Protein AF-A0A660SPD8-F1 (afdb_monomer_lite)

Radius of gyration: 26.27 Å; chains: 1; bounding box: 70×48×76 Å

Sequence (459 aa):
MKSTTYVQFIKGTLLIIFSFILVVVLLNKGLDTTPDYERYRIPEVVKAELSGEKVNAAGNGYLVKGQVTSGDYTLVVLEKAGLRSWWNLDTSGDSPVLMEAVSKTQTSGGEILYNGAIKTERKFHPVGRMSRIYLDGENVEKTGKLNVISYLRAIQNGQVIRYAKKHIVFEGDNVTVWAQNPTSGAEFLRPGLKYKLGEGASIFSKLDFVSLMLALFLGTAALPHVLIRYYTVPSPRDARRSTIVAIAAIGFFYILTLYMGLGAATSGVLDVESSNMAAPLLAKSFGTFLFAIISAIAFATVLGTVSGLIVASSGAVAHDLMDRFAEVKFTDKGKVKAAKFTAVIVGGVAILLGILFKGMNVSFLVGWAFAVAASANLPSIVMMLFWKKTTAQGITYSILVGAISALTLILLSPSMFERYGIDAANAPIPFDNPGIISIPLSFITIIVVSLLTQKKSET

Foldseek 3Di:
DVVLVVLLVVLLVLLLVLLVVLLQVLLQQAFAQAFPFPQFDAWDKWFFDDDDPDTCDTPPPWHWPDWDDDPPWIWTWTDDPRATFIWTWDPPDPGIMTTGWWKWKQDPVRAIDTSRHHVVVSPHFFDAAWNWWDDPRDTDRGDGRHDPVRRLVRLQQTKMWFWDWDWDADPNMTMIIGYTDTGHSVRVPDPQVVLVPDPPRDPQSVVQVVLLVLLQVLLVVQDVLVVVVLVVDPDPVVSVVVVVVVVVSVVSVVSSVVSLLNLLNHNRQHDPLDPPCSNLSSLCSVHPVSSVSSVVSVVSNVVSVLLSVLLVVLLCCLVVVVCPPVVPDDDPVRSVVSSVVSSVVVVVVVVVVCVVCPSDHVVLVVSLSSQLSSLQGRLLVCCVVPPPLFDPQLNVQLNVQLNCQSVVLQCLALVNCVVVVHHSVPRPRDHNRRNVPRNVVSNVSRVVVSVVPGDDPPD

Structure (mmCIF, N/CA/C/O backbone):
data_AF-A0A660SPD8-F1
#
_entry.id   AF-A0A660SPD8-F1
#
loop_
_atom_site.group_PDB
_atom_site.id
_atom_site.type_symbol
_atom_site.label_atom_id
_atom_site.label_alt_id
_atom_site.label_comp_id
_atom_site.label_asym_id
_atom_site.label_entity_id
_atom_site.label_seq_id
_atom_site.pdbx_PDB_ins_code
_atom_site.Cartn_x
_atom_site.Cartn_y
_atom_site.Cartn_z
_atom_site.occupancy
_atom_site.B_iso_or_equiv
_atom_site.auth_seq_id
_atom_site.auth_comp_id
_atom_site.auth_asym_id
_atom_site.auth_atom_id
_atom_site.pdbx_PDB_model_num
ATOM 1 N N . MET A 1 1 ? -4.917 -13.672 31.731 1.00 46.06 1 MET A N 1
ATOM 2 C CA . MET A 1 1 ? -4.615 -12.476 30.908 1.00 46.06 1 MET A CA 1
ATOM 3 C C . MET A 1 1 ? -3.153 -12.019 30.951 1.00 46.06 1 MET A C 1
ATOM 5 O O . MET A 1 1 ? -2.703 -11.499 29.942 1.00 46.06 1 MET A O 1
ATOM 9 N N . LYS A 1 2 ? -2.371 -12.225 32.030 1.00 46.47 2 LYS A N 1
ATOM 10 C CA . LYS A 1 2 ? -0.946 -11.821 32.042 1.00 46.47 2 LYS A CA 1
ATOM 11 C C . LYS A 1 2 ? -0.090 -12.539 30.979 1.00 46.47 2 LYS A C 1
ATOM 13 O O . LYS A 1 2 ? 0.620 -11.863 30.244 1.00 46.47 2 LYS A O 1
ATOM 18 N N . SER A 1 3 ? -0.193 -13.867 30.823 1.00 50.16 3 SER A N 1
ATOM 19 C CA . SER A 1 3 ? 0.666 -14.602 29.866 1.00 50.16 3 SER A CA 1
ATOM 20 C C . SER A 1 3 ? 0.404 -14.237 28.400 1.00 50.16 3 SER A C 1
ATOM 22 O O . SER A 1 3 ? 1.346 -14.079 27.629 1.00 50.16 3 SER A O 1
ATOM 24 N N . THR A 1 4 ? -0.855 -14.004 28.016 1.00 61.53 4 THR A N 1
ATOM 25 C CA . THR A 1 4 ? -1.218 -13.586 26.654 1.00 61.53 4 THR A CA 1
ATOM 26 C C . THR A 1 4 ? -0.631 -12.222 26.297 1.00 61.53 4 THR A C 1
ATOM 28 O O . THR A 1 4 ? -0.181 -12.038 25.172 1.00 61.53 4 THR A O 1
ATOM 31 N N . THR A 1 5 ? -0.566 -11.284 27.246 1.00 67.50 5 THR A N 1
ATOM 32 C CA . THR A 1 5 ? 0.024 -9.954 27.020 1.00 67.50 5 THR A CA 1
ATOM 33 C C . THR A 1 5 ? 1.541 -10.026 26.849 1.00 67.50 5 THR A C 1
ATOM 35 O O . THR A 1 5 ? 2.078 -9.395 25.941 1.00 67.50 5 THR A O 1
ATOM 38 N N . TYR A 1 6 ? 2.229 -10.853 27.645 1.00 73.00 6 TYR A N 1
ATOM 39 C CA . TYR A 1 6 ? 3.672 -11.081 27.492 1.00 73.00 6 TYR A CA 1
ATOM 40 C C . TYR A 1 6 ? 4.021 -11.693 26.136 1.00 73.00 6 TYR A C 1
ATOM 42 O O . TYR A 1 6 ? 4.947 -11.233 25.475 1.00 73.00 6 TYR A O 1
ATOM 50 N N . VAL A 1 7 ? 3.248 -12.678 25.677 1.00 74.88 7 VAL A N 1
ATOM 51 C CA . VAL A 1 7 ? 3.468 -13.299 24.364 1.00 74.88 7 VAL A CA 1
ATOM 52 C C . VAL A 1 7 ? 3.311 -12.280 23.230 1.00 74.88 7 VAL A C 1
ATOM 54 O O . VAL A 1 7 ? 4.112 -12.277 22.300 1.00 74.88 7 VAL A O 1
ATOM 57 N N . GLN A 1 8 ? 2.321 -11.384 23.301 1.00 76.69 8 GLN A N 1
ATOM 58 C CA . GLN A 1 8 ? 2.147 -10.322 22.298 1.00 76.69 8 GLN A CA 1
ATOM 59 C C . GLN A 1 8 ? 3.300 -9.312 22.328 1.00 76.69 8 GLN A C 1
ATOM 61 O O . GLN A 1 8 ? 3.791 -8.911 21.275 1.00 76.69 8 GLN A O 1
ATOM 66 N N . PHE A 1 9 ? 3.769 -8.943 23.523 1.00 82.00 9 PHE A N 1
ATOM 67 C CA . PHE A 1 9 ? 4.920 -8.057 23.684 1.00 82.00 9 PHE A CA 1
ATOM 68 C C . PHE A 1 9 ? 6.200 -8.668 23.101 1.00 82.00 9 PHE A C 1
ATOM 70 O O . PHE A 1 9 ? 6.917 -7.999 22.358 1.00 82.00 9 PHE A O 1
ATOM 77 N N . ILE A 1 10 ? 6.454 -9.952 23.370 1.00 86.12 10 ILE A N 1
ATOM 78 C CA . ILE A 1 10 ? 7.600 -10.686 22.816 1.00 86.12 10 ILE A CA 1
ATOM 79 C C . ILE A 1 10 ? 7.522 -10.719 21.289 1.00 86.12 10 ILE A C 1
ATOM 81 O O . ILE A 1 10 ? 8.497 -10.378 20.630 1.00 86.12 10 ILE A O 1
ATOM 85 N N . LYS A 1 11 ? 6.362 -11.057 20.711 1.00 86.88 11 LYS A N 1
ATOM 86 C CA . LYS A 1 11 ? 6.175 -11.086 19.250 1.00 86.88 11 LYS A CA 1
ATOM 87 C C . LYS A 1 11 ? 6.441 -9.727 18.603 1.00 86.88 11 LYS A C 1
ATOM 89 O O . LYS A 1 11 ? 7.195 -9.655 17.637 1.00 86.88 11 LYS A O 1
ATOM 94 N N . GLY A 1 12 ? 5.868 -8.656 19.158 1.00 87.69 12 GLY A N 1
ATOM 95 C CA . GLY A 1 12 ? 6.100 -7.295 18.668 1.00 87.69 12 GLY A CA 1
ATOM 96 C C . GLY A 1 12 ? 7.569 -6.880 18.777 1.00 87.69 12 GLY A C 1
ATOM 97 O O . GLY A 1 12 ? 8.128 -6.324 17.837 1.00 87.69 12 GLY A O 1
ATOM 98 N N . THR A 1 13 ? 8.223 -7.225 19.886 1.00 91.25 13 THR A N 1
ATOM 99 C CA . THR A 1 13 ? 9.651 -6.949 20.100 1.00 91.25 13 THR A CA 1
ATOM 100 C C . THR A 1 13 ? 10.525 -7.715 19.107 1.00 91.25 13 THR A C 1
ATOM 102 O O . THR A 1 13 ? 11.407 -7.125 18.490 1.00 91.25 13 THR A O 1
ATOM 105 N N . LEU A 1 14 ? 10.254 -9.006 18.888 1.00 92.75 14 LEU A N 1
ATOM 106 C CA . LEU A 1 14 ? 10.957 -9.823 17.896 1.00 92.75 14 LEU A CA 1
ATOM 107 C C . LEU A 1 14 ? 10.803 -9.246 16.488 1.00 92.75 14 LEU A C 1
ATOM 109 O O . LEU A 1 14 ? 11.785 -9.171 15.755 1.00 92.75 14 LEU A O 1
ATOM 113 N N . LEU A 1 15 ? 9.604 -8.786 16.121 1.00 91.62 15 LEU A N 1
ATOM 114 C CA . LEU A 1 15 ? 9.381 -8.148 14.826 1.00 91.62 15 LEU A CA 1
ATOM 115 C C . LEU A 1 15 ? 10.261 -6.907 14.651 1.00 91.62 15 LEU A C 1
ATOM 117 O O . LEU A 1 15 ? 10.885 -6.754 13.602 1.00 91.62 15 LEU A O 1
ATOM 121 N N . ILE A 1 16 ? 10.359 -6.055 15.674 1.00 94.50 16 ILE A N 1
ATOM 122 C CA . ILE A 1 16 ? 11.220 -4.866 15.645 1.00 94.50 16 ILE A CA 1
ATOM 123 C C . ILE A 1 16 ? 12.695 -5.263 15.537 1.00 94.50 16 ILE A C 1
ATOM 125 O O . ILE A 1 16 ? 13.400 -4.729 14.685 1.00 94.50 16 ILE A O 1
ATOM 129 N N . ILE A 1 17 ? 13.155 -6.220 16.348 1.00 95.62 17 ILE A N 1
ATOM 130 C CA . ILE A 1 17 ? 14.552 -6.680 16.351 1.00 95.62 17 ILE A CA 1
ATOM 131 C C . ILE A 1 17 ? 14.943 -7.247 14.985 1.00 95.62 17 ILE A C 1
ATOM 133 O O . ILE A 1 17 ? 15.956 -6.843 14.423 1.00 95.62 17 ILE A O 1
ATOM 137 N N . PHE A 1 18 ? 14.145 -8.149 14.413 1.00 95.12 18 PHE A N 1
ATOM 138 C CA . PHE A 1 18 ? 14.485 -8.763 13.128 1.00 95.12 18 PHE A CA 1
ATOM 139 C C . PHE A 1 18 ? 14.311 -7.809 11.946 1.00 95.12 18 PHE A C 1
ATOM 141 O O . PHE A 1 18 ? 15.074 -7.898 10.986 1.00 95.12 18 PHE A O 1
ATOM 148 N N . SER A 1 19 ? 13.390 -6.846 12.033 1.00 95.19 19 SER A N 1
ATOM 149 C CA . SER A 1 19 ? 13.322 -5.747 11.062 1.00 95.19 19 SER A CA 1
ATOM 150 C C . SER A 1 19 ? 14.559 -4.854 11.155 1.00 95.19 19 SER A C 1
ATOM 152 O O . SER A 1 19 ? 15.101 -4.447 10.134 1.00 95.19 19 SER A O 1
ATOM 154 N N . PHE A 1 20 ? 15.053 -4.590 12.367 1.00 96.88 20 PHE A N 1
ATOM 155 C CA . PHE A 1 20 ? 16.283 -3.832 12.577 1.00 96.88 20 PHE A CA 1
ATOM 156 C C . PHE A 1 20 ? 17.499 -4.577 12.022 1.00 96.88 20 PHE A C 1
ATOM 158 O O . PHE A 1 20 ? 18.273 -3.990 11.273 1.00 96.88 20 PHE A O 1
ATOM 165 N N . ILE A 1 21 ? 17.629 -5.879 12.304 1.00 96.75 21 ILE A N 1
ATOM 166 C CA . ILE A 1 21 ? 18.679 -6.732 11.727 1.00 96.75 21 ILE A CA 1
ATOM 167 C C . ILE A 1 21 ? 18.616 -6.691 10.198 1.00 96.75 21 ILE A C 1
ATOM 169 O O . ILE A 1 21 ? 19.644 -6.484 9.559 1.00 96.75 21 ILE A O 1
ATOM 173 N N . LEU A 1 22 ? 17.425 -6.825 9.606 1.00 95.81 22 LEU A N 1
ATOM 174 C CA . LEU A 1 22 ? 17.254 -6.754 8.154 1.00 95.81 22 LEU A CA 1
ATOM 175 C C . LEU A 1 22 ? 17.717 -5.405 7.585 1.00 95.81 22 LEU A C 1
ATOM 177 O O . LEU A 1 22 ? 18.424 -5.383 6.582 1.00 95.81 22 LEU A O 1
ATOM 181 N N . VAL A 1 23 ? 17.373 -4.291 8.236 1.00 97.06 23 VAL A N 1
ATOM 182 C CA . VAL A 1 23 ? 17.835 -2.954 7.829 1.00 97.06 23 VAL A CA 1
ATOM 183 C C . VAL A 1 23 ? 19.352 -2.818 7.978 1.00 97.06 23 VAL A C 1
ATOM 185 O O . VAL A 1 23 ? 19.999 -2.281 7.087 1.00 97.06 23 VAL A O 1
ATOM 188 N N . VAL A 1 24 ? 19.955 -3.340 9.047 1.00 96.94 24 VAL A N 1
ATOM 189 C CA . VAL A 1 24 ? 21.418 -3.325 9.223 1.00 96.94 24 VAL A CA 1
ATOM 190 C C . VAL A 1 24 ? 22.116 -4.136 8.130 1.00 96.94 24 VAL A C 1
ATOM 192 O O . VAL A 1 24 ? 23.111 -3.680 7.571 1.00 96.94 24 VAL A O 1
ATOM 195 N N . VAL A 1 25 ? 21.594 -5.317 7.790 1.00 95.75 25 VAL A N 1
ATOM 196 C CA . VAL A 1 25 ? 22.129 -6.152 6.704 1.00 95.75 25 VAL A CA 1
ATOM 197 C C . VAL A 1 25 ? 21.987 -5.443 5.353 1.00 95.75 25 VAL A C 1
ATOM 199 O O . VAL A 1 25 ? 22.947 -5.415 4.585 1.00 95.75 25 VAL A O 1
ATOM 202 N N . LEU A 1 26 ? 20.843 -4.803 5.094 1.00 95.81 26 LEU A N 1
ATOM 203 C CA . LEU A 1 26 ? 20.617 -3.980 3.904 1.00 95.81 26 LEU A CA 1
ATOM 204 C C . LEU A 1 26 ? 21.643 -2.845 3.789 1.00 95.81 26 LEU A C 1
ATOM 206 O O . LEU A 1 26 ? 22.271 -2.688 2.747 1.00 95.81 26 LEU A O 1
ATOM 210 N N . LEU A 1 27 ? 21.850 -2.086 4.866 1.00 96.50 27 LEU A N 1
ATOM 211 C CA . LEU A 1 27 ? 22.813 -0.984 4.907 1.00 96.50 27 LEU A CA 1
ATOM 212 C C . LEU A 1 27 ? 24.262 -1.471 4.743 1.00 96.50 27 LEU A C 1
ATOM 214 O O . LEU A 1 27 ? 25.063 -0.810 4.085 1.00 96.50 27 LEU A O 1
ATOM 218 N N . ASN A 1 28 ? 24.597 -2.642 5.293 1.00 95.31 28 ASN A N 1
ATOM 219 C CA . ASN A 1 28 ? 25.912 -3.258 5.118 1.00 95.31 28 ASN A CA 1
ATOM 220 C C . ASN A 1 28 ? 26.153 -3.753 3.683 1.00 95.31 28 ASN A C 1
ATOM 222 O O . ASN A 1 28 ? 27.281 -3.640 3.211 1.00 95.31 28 ASN A O 1
ATOM 226 N N . LYS A 1 29 ? 25.126 -4.280 2.996 1.00 92.94 29 LYS A N 1
ATOM 227 C CA . LYS A 1 29 ? 25.219 -4.670 1.575 1.00 92.94 29 LYS A CA 1
ATOM 228 C C . LYS A 1 29 ? 25.347 -3.444 0.666 1.00 92.94 29 LYS A C 1
ATOM 230 O O . LYS A 1 29 ? 26.125 -3.479 -0.282 1.00 92.94 29 LYS A O 1
ATOM 235 N N . GLY A 1 30 ? 24.607 -2.377 0.967 1.00 92.69 30 GLY A N 1
ATOM 236 C CA . GLY A 1 30 ? 24.549 -1.182 0.131 1.00 92.69 30 GLY A CA 1
ATOM 237 C C . GLY A 1 30 ? 23.572 -1.299 -1.036 1.00 92.69 30 GLY A C 1
ATOM 238 O O . GLY A 1 30 ? 22.652 -2.118 -1.021 1.00 92.69 30 GLY A O 1
ATOM 239 N N . LEU A 1 31 ? 23.769 -0.447 -2.039 1.00 93.56 31 LEU A N 1
ATOM 240 C CA . LEU A 1 31 ? 23.012 -0.420 -3.288 1.00 93.56 31 LEU A CA 1
ATOM 241 C C . LEU A 1 31 ? 23.845 -1.013 -4.427 1.00 93.56 31 LEU A C 1
ATOM 243 O O . LEU A 1 31 ? 25.071 -0.878 -4.453 1.00 93.56 31 LEU A O 1
ATOM 247 N N . ASP A 1 32 ? 23.149 -1.638 -5.372 1.00 91.56 32 ASP A N 1
ATOM 248 C CA . ASP A 1 32 ? 23.717 -2.288 -6.551 1.00 91.56 32 ASP A CA 1
ATOM 249 C C . ASP A 1 32 ? 22.810 -2.002 -7.758 1.00 91.56 32 ASP A C 1
ATOM 251 O O . ASP A 1 32 ? 21.581 -2.096 -7.657 1.00 91.56 32 ASP A O 1
ATOM 255 N N . THR A 1 33 ? 23.399 -1.633 -8.893 1.00 90.31 33 THR A N 1
ATOM 256 C CA . THR A 1 33 ? 22.666 -1.473 -10.166 1.00 90.31 33 THR A CA 1
ATOM 257 C C . THR A 1 33 ? 22.304 -2.813 -10.815 1.00 90.31 33 THR A C 1
ATOM 259 O O . THR A 1 33 ? 21.395 -2.889 -11.653 1.00 90.31 33 THR A O 1
ATOM 262 N N . THR A 1 34 ? 22.973 -3.879 -10.373 1.00 87.06 34 THR A N 1
ATOM 263 C CA . THR A 1 34 ? 22.831 -5.270 -10.804 1.00 87.06 34 THR A CA 1
ATOM 264 C C . THR A 1 34 ? 22.521 -6.175 -9.603 1.00 87.06 34 THR A C 1
ATOM 266 O O . THR A 1 34 ? 23.401 -6.854 -9.076 1.00 87.06 34 THR A O 1
ATOM 269 N N . PRO A 1 35 ? 21.267 -6.182 -9.112 1.00 83.31 35 PRO A N 1
ATOM 270 C CA . PRO A 1 35 ? 20.906 -6.964 -7.940 1.00 83.31 35 PRO A CA 1
ATOM 271 C C . PRO A 1 35 ? 21.286 -8.446 -8.041 1.00 83.31 35 PRO A C 1
ATOM 273 O O . PRO A 1 35 ? 20.795 -9.176 -8.899 1.00 83.31 35 PRO A O 1
ATOM 276 N N . ASP A 1 36 ? 22.114 -8.892 -7.099 1.00 74.94 36 ASP A N 1
ATOM 277 C CA . ASP A 1 36 ? 22.461 -10.299 -6.906 1.00 74.94 36 ASP A CA 1
ATOM 278 C C . ASP A 1 36 ? 21.341 -11.010 -6.126 1.00 74.94 36 ASP A C 1
ATOM 280 O O . ASP A 1 36 ? 21.349 -11.087 -4.892 1.00 74.94 36 ASP A O 1
ATOM 284 N N . TYR A 1 37 ? 20.298 -11.413 -6.852 1.00 78.88 37 TYR A N 1
ATOM 285 C CA . TYR A 1 37 ? 19.192 -12.230 -6.361 1.00 78.88 37 TYR A CA 1
ATOM 286 C C . TYR A 1 37 ? 18.921 -13.347 -7.368 1.00 78.88 37 TYR A C 1
ATOM 288 O O . TYR A 1 37 ? 18.751 -13.075 -8.549 1.00 78.88 37 TYR A O 1
ATOM 296 N N . GLU A 1 38 ? 18.809 -14.593 -6.898 1.00 72.25 38 GLU A N 1
ATOM 297 C CA . GLU A 1 38 ? 18.750 -15.822 -7.718 1.00 72.25 38 GLU A CA 1
ATOM 298 C C . GLU A 1 38 ? 17.734 -15.789 -8.880 1.00 72.25 38 GLU A C 1
ATOM 300 O O . GLU A 1 38 ? 17.908 -16.468 -9.886 1.00 72.25 38 GLU A O 1
ATOM 305 N N . ARG A 1 39 ? 16.649 -15.014 -8.754 1.00 75.50 39 ARG A N 1
ATOM 306 C CA . ARG A 1 39 ? 15.609 -14.890 -9.794 1.00 75.50 39 ARG A CA 1
ATOM 307 C C . ARG A 1 39 ? 15.605 -13.558 -10.526 1.00 75.50 39 ARG A C 1
ATOM 309 O O . ARG A 1 39 ? 14.764 -13.364 -11.402 1.00 75.50 39 ARG A O 1
ATOM 316 N N . TYR A 1 40 ? 16.463 -12.630 -10.134 1.00 82.50 40 TYR A N 1
ATOM 317 C CA . TYR A 1 40 ? 16.525 -11.335 -10.772 1.00 82.50 40 TYR A CA 1
ATOM 318 C C . TYR A 1 40 ? 17.276 -11.439 -12.096 1.00 82.50 40 TYR A C 1
ATOM 320 O O . TYR A 1 40 ? 18.304 -12.103 -12.204 1.00 82.50 40 TYR A O 1
ATOM 328 N N . ARG A 1 41 ? 16.752 -10.752 -13.107 1.00 86.81 41 ARG A N 1
ATOM 329 C CA . ARG A 1 41 ? 17.456 -10.487 -14.357 1.00 86.81 41 ARG A CA 1
ATOM 330 C C . ARG A 1 41 ? 17.281 -9.020 -14.695 1.00 86.81 41 ARG A C 1
ATOM 332 O O . ARG A 1 41 ? 16.251 -8.428 -14.370 1.00 86.81 41 ARG A O 1
ATOM 339 N N . ILE A 1 42 ? 18.264 -8.456 -15.378 1.00 83.94 42 ILE A N 1
ATOM 340 C CA . ILE A 1 42 ? 18.145 -7.103 -15.909 1.00 83.94 42 ILE A CA 1
ATOM 341 C C . ILE A 1 42 ? 17.182 -7.173 -17.103 1.00 83.94 42 ILE A C 1
ATOM 343 O O . ILE A 1 42 ? 17.441 -7.960 -18.016 1.00 83.94 42 ILE A O 1
ATOM 347 N N . PRO A 1 43 ? 16.074 -6.408 -17.098 1.00 86.94 43 PRO A N 1
ATOM 348 C CA . PRO A 1 43 ? 15.171 -6.356 -18.240 1.00 86.94 43 PRO A CA 1
ATOM 349 C C . PRO A 1 43 ? 15.903 -5.877 -19.495 1.00 86.94 43 PRO A C 1
ATOM 351 O O . PRO A 1 43 ? 16.744 -4.975 -19.422 1.00 86.94 43 PRO A O 1
ATOM 354 N N . GLU A 1 44 ? 15.574 -6.470 -20.637 1.00 89.81 44 GLU A N 1
ATOM 355 C CA . GLU A 1 44 ? 16.191 -6.099 -21.908 1.00 89.81 44 GLU A CA 1
ATOM 356 C C . GLU A 1 44 ? 15.774 -4.684 -22.348 1.00 89.81 44 GLU A C 1
ATOM 358 O O . GLU A 1 44 ? 14.668 -4.206 -22.074 1.00 89.81 44 GLU A O 1
ATOM 363 N N . VAL A 1 45 ? 16.677 -4.011 -23.062 1.00 90.94 45 VAL A N 1
ATOM 364 C CA . VAL A 1 45 ? 16.398 -2.763 -23.777 1.00 90.94 45 VAL A CA 1
ATOM 365 C C . VAL A 1 45 ? 16.853 -2.955 -25.213 1.00 90.94 45 VAL A C 1
ATOM 367 O O . VAL A 1 45 ? 18.009 -3.306 -25.456 1.00 90.94 45 VAL A O 1
ATOM 370 N N . VAL A 1 46 ? 15.948 -2.754 -26.166 1.00 93.75 46 VAL A N 1
ATOM 371 C CA . VAL A 1 46 ? 16.237 -2.925 -27.596 1.00 93.75 46 VAL A CA 1
ATOM 372 C C . VAL A 1 46 ? 15.989 -1.628 -28.347 1.00 93.75 46 VAL A C 1
ATOM 374 O O . VAL A 1 46 ? 15.119 -0.843 -27.980 1.00 93.75 46 VAL A O 1
ATOM 377 N N . LYS A 1 47 ? 16.761 -1.383 -29.407 1.00 93.19 47 LYS A N 1
ATOM 378 C CA . LYS A 1 47 ? 16.526 -0.232 -30.286 1.00 93.19 47 LYS A CA 1
ATOM 379 C C . LYS A 1 47 ? 15.184 -0.388 -30.997 1.00 93.19 47 LYS A C 1
ATOM 381 O O . LYS A 1 47 ? 14.832 -1.503 -31.392 1.00 93.19 47 LYS A O 1
ATOM 386 N N . ALA A 1 48 ? 14.474 0.720 -31.159 1.00 93.38 48 ALA A N 1
ATOM 387 C CA . ALA A 1 48 ? 13.248 0.800 -31.935 1.00 93.38 48 ALA A CA 1
ATOM 388 C C . ALA A 1 48 ? 13.503 1.594 -33.217 1.00 93.38 48 ALA A C 1
ATOM 390 O O . ALA A 1 48 ? 14.238 2.578 -33.202 1.00 93.38 48 ALA A O 1
ATOM 391 N N . GLU A 1 49 ? 12.864 1.202 -34.312 1.00 91.44 49 GLU A N 1
ATOM 392 C CA . GLU A 1 49 ? 12.795 2.017 -35.523 1.00 91.44 49 GLU A CA 1
ATOM 393 C C . GLU A 1 49 ? 11.360 2.491 -35.713 1.00 91.44 49 GLU A C 1
ATOM 395 O O . GLU A 1 49 ? 10.417 1.690 -35.738 1.00 91.44 49 GLU A O 1
ATOM 400 N N . LEU A 1 50 ? 11.201 3.809 -35.815 1.00 91.56 50 LEU A N 1
ATOM 401 C CA . LEU A 1 50 ? 9.903 4.459 -35.913 1.00 91.56 50 LEU A CA 1
ATOM 402 C C . LEU A 1 50 ? 9.610 4.878 -37.353 1.00 91.56 50 LEU A C 1
ATOM 404 O O . LEU A 1 50 ? 10.480 5.387 -38.058 1.00 91.56 50 LEU A O 1
ATOM 408 N N . SER A 1 51 ? 8.354 4.729 -37.764 1.00 87.12 51 SER A N 1
ATOM 409 C CA . SER A 1 51 ? 7.797 5.404 -38.935 1.00 87.12 51 SER A CA 1
ATOM 410 C C . SER A 1 51 ? 6.590 6.215 -38.480 1.00 87.12 51 SER A C 1
ATOM 412 O O . SER A 1 51 ? 5.520 5.673 -38.191 1.00 87.12 51 SER A O 1
ATOM 414 N N . GLY A 1 52 ? 6.798 7.523 -38.319 1.00 85.12 52 GLY A N 1
ATOM 415 C CA . GLY A 1 52 ? 5.876 8.374 -37.567 1.00 85.12 52 GLY A CA 1
ATOM 416 C C . GLY A 1 52 ? 5.815 7.943 -36.098 1.00 85.12 52 GLY A C 1
ATOM 417 O O . GLY A 1 52 ? 6.846 7.780 -35.454 1.00 85.12 52 GLY A O 1
ATOM 418 N N . GLU A 1 53 ? 4.606 7.721 -35.581 1.00 81.81 53 GLU A N 1
ATOM 419 C CA . GLU A 1 53 ? 4.357 7.282 -34.195 1.00 81.81 53 GLU A CA 1
ATOM 420 C C . GLU A 1 53 ? 4.308 5.750 -34.032 1.00 81.81 53 GLU A C 1
ATOM 422 O O . GLU A 1 53 ? 4.011 5.236 -32.949 1.00 81.81 53 GLU A O 1
ATOM 427 N N . LYS A 1 54 ? 4.547 4.994 -35.111 1.00 88.44 54 LYS A N 1
ATOM 428 C CA . LYS A 1 54 ? 4.486 3.530 -35.093 1.00 88.44 54 LYS A CA 1
ATOM 429 C C . LYS A 1 54 ? 5.866 2.909 -35.025 1.00 88.44 54 LYS A C 1
ATOM 431 O O . LYS A 1 54 ? 6.769 3.300 -35.765 1.00 88.44 54 LYS A O 1
ATOM 436 N N . VAL A 1 55 ? 5.996 1.895 -34.177 1.00 90.81 55 VAL A N 1
ATOM 437 C CA . VAL A 1 55 ? 7.178 1.035 -34.152 1.00 90.81 55 VAL A CA 1
ATOM 438 C C . VAL A 1 55 ? 7.088 0.041 -35.305 1.00 90.81 55 VAL A C 1
ATOM 440 O O . VAL A 1 55 ? 6.184 -0.791 -35.332 1.00 90.81 55 VAL A O 1
ATOM 443 N N . ASN A 1 56 ? 8.031 0.114 -36.243 1.00 88.62 56 ASN A N 1
ATOM 444 C CA . ASN A 1 56 ? 8.082 -0.783 -37.401 1.00 88.62 56 ASN A CA 1
ATOM 445 C C . ASN A 1 56 ? 9.073 -1.931 -37.213 1.00 88.62 56 ASN A C 1
ATOM 447 O O . ASN A 1 56 ? 8.812 -3.042 -37.671 1.00 88.62 56 ASN A O 1
ATOM 451 N N . ALA A 1 57 ? 10.192 -1.681 -36.533 1.00 85.62 57 ALA A N 1
ATOM 452 C CA . ALA A 1 57 ? 11.182 -2.707 -36.242 1.00 85.62 57 ALA A CA 1
ATOM 453 C C . ALA A 1 57 ? 11.715 -2.582 -34.814 1.00 85.62 57 ALA A C 1
ATOM 455 O O . ALA A 1 57 ? 11.745 -1.502 -34.219 1.00 85.62 57 ALA A O 1
ATOM 456 N N . ALA A 1 58 ? 12.142 -3.722 -34.279 1.00 88.19 58 ALA A N 1
ATOM 457 C CA . ALA A 1 58 ? 12.808 -3.837 -32.995 1.00 88.19 58 ALA A CA 1
ATOM 458 C C . ALA A 1 58 ? 14.121 -4.607 -33.179 1.00 88.19 58 ALA A C 1
ATOM 460 O O . ALA A 1 58 ? 14.199 -5.560 -33.958 1.00 88.19 58 ALA A O 1
ATOM 461 N N . GLY A 1 59 ? 15.164 -4.196 -32.459 1.00 87.25 59 GLY A N 1
ATOM 462 C CA . GLY A 1 59 ? 16.462 -4.872 -32.485 1.00 87.25 59 GLY A CA 1
ATOM 463 C C . GLY A 1 59 ? 16.406 -6.319 -31.973 1.00 87.25 59 GLY A C 1
ATOM 464 O O . GLY A 1 59 ? 15.387 -6.794 -31.484 1.00 87.25 59 GLY A O 1
ATOM 465 N N . ASN A 1 60 ? 17.533 -7.034 -32.041 1.00 85.81 60 ASN A N 1
ATOM 466 C CA . ASN A 1 60 ? 17.717 -8.373 -31.448 1.00 85.81 60 ASN A CA 1
ATOM 467 C C . ASN A 1 60 ? 16.763 -9.479 -31.956 1.00 85.81 60 ASN A C 1
ATOM 469 O O . ASN A 1 60 ? 16.544 -10.475 -31.254 1.00 85.81 60 ASN A O 1
ATOM 473 N N . GLY A 1 61 ? 16.231 -9.333 -33.175 1.00 86.62 61 GLY A N 1
ATOM 474 C CA . GLY A 1 61 ? 15.413 -10.351 -33.848 1.00 86.62 61 GLY A CA 1
ATOM 475 C C . GLY A 1 61 ? 13.978 -10.466 -33.326 1.00 86.62 61 GLY A C 1
ATOM 476 O O . GLY A 1 61 ? 13.364 -11.520 -33.480 1.00 86.62 61 GLY A O 1
ATOM 477 N N . TYR A 1 62 ? 13.460 -9.424 -32.673 1.00 92.69 62 TYR A N 1
ATOM 478 C CA . TYR A 1 62 ? 12.061 -9.353 -32.258 1.00 92.69 62 TYR A CA 1
ATOM 479 C C . TYR A 1 62 ? 11.159 -8.916 -33.419 1.00 92.69 62 TYR A C 1
ATOM 481 O O . TYR A 1 62 ? 11.488 -7.999 -34.168 1.00 92.69 62 TYR A O 1
ATOM 489 N N . LEU A 1 63 ? 9.988 -9.544 -33.538 1.00 93.94 63 LEU A N 1
ATOM 490 C CA . LEU A 1 63 ? 8.952 -9.160 -34.497 1.00 93.94 63 LEU A CA 1
ATOM 491 C C . LEU A 1 63 ? 7.906 -8.282 -33.811 1.00 93.94 63 LEU A C 1
ATOM 493 O O . LEU A 1 63 ? 7.329 -8.690 -32.804 1.00 93.94 63 LEU A O 1
ATOM 497 N N . VAL A 1 64 ? 7.624 -7.106 -34.370 1.00 94.75 64 VAL A N 1
ATOM 498 C CA . VAL A 1 64 ? 6.565 -6.223 -33.864 1.00 94.75 64 VAL A CA 1
ATOM 499 C C . VAL A 1 64 ? 5.201 -6.783 -34.272 1.00 94.75 64 VAL A C 1
ATOM 501 O O . VAL A 1 64 ? 4.944 -6.990 -35.456 1.00 94.75 64 VAL A O 1
ATOM 504 N N . LYS A 1 65 ? 4.324 -7.048 -33.298 1.00 94.56 65 LYS A N 1
ATOM 505 C CA . LYS A 1 65 ? 2.964 -7.571 -33.534 1.00 94.56 65 LYS A CA 1
ATOM 506 C C . LYS A 1 65 ? 1.882 -6.509 -33.420 1.00 94.56 65 LYS A C 1
ATOM 508 O O . LYS A 1 65 ? 0.843 -6.628 -34.055 1.00 94.56 65 LYS A O 1
ATOM 513 N N . GLY A 1 66 ? 2.125 -5.469 -32.635 1.00 93.38 66 GLY A N 1
ATOM 514 C CA . GLY A 1 66 ? 1.182 -4.374 -32.476 1.00 93.38 66 GLY A CA 1
ATOM 515 C C . GLY A 1 66 ? 1.621 -3.395 -31.403 1.00 93.38 66 GLY A C 1
ATOM 516 O O . GLY A 1 66 ? 2.607 -3.622 -30.702 1.00 93.38 66 GLY A O 1
ATOM 517 N N . GLN A 1 67 ? 0.867 -2.308 -31.276 1.00 94.56 67 GLN A N 1
ATOM 518 C CA . GLN A 1 67 ? 1.071 -1.302 -30.244 1.00 94.56 67 GLN A CA 1
ATOM 519 C C . GLN A 1 67 ? -0.265 -0.779 -29.721 1.00 94.56 67 GLN A C 1
ATOM 521 O O . GLN A 1 67 ? -1.250 -0.729 -30.457 1.00 94.56 67 GLN A O 1
ATOM 526 N N . VAL A 1 68 ? -0.282 -0.374 -28.456 1.00 93.69 68 VAL A N 1
ATOM 527 C CA . VAL A 1 68 ? -1.429 0.211 -27.762 1.00 93.69 68 VAL A CA 1
ATOM 528 C C . VAL A 1 68 ? -0.937 1.359 -26.894 1.00 93.69 68 VAL A C 1
ATOM 530 O O . VAL A 1 68 ? -0.000 1.196 -26.113 1.00 93.69 68 VAL A O 1
ATOM 533 N N . THR A 1 69 ? -1.602 2.505 -26.981 1.00 91.31 69 THR A N 1
ATOM 534 C CA . THR A 1 69 ? -1.315 3.656 -26.120 1.00 91.31 69 THR A CA 1
ATOM 535 C C . THR A 1 69 ? -2.273 3.668 -24.929 1.00 91.31 69 THR A C 1
ATOM 537 O O . THR A 1 69 ? -3.481 3.518 -25.097 1.00 91.31 69 THR A O 1
ATOM 540 N N . SER A 1 70 ? -1.747 3.827 -23.712 1.00 85.88 70 SER A N 1
ATOM 541 C CA . SER A 1 70 ? -2.523 3.858 -22.463 1.00 85.88 70 SER A CA 1
ATOM 542 C C . SER A 1 70 ? -2.024 4.968 -21.527 1.00 85.88 70 SER A C 1
ATOM 544 O O . SER A 1 70 ? -1.120 4.779 -20.698 1.00 85.88 70 SER A O 1
ATOM 546 N N . GLY A 1 71 ? -2.631 6.152 -21.644 1.00 84.69 71 GLY A N 1
ATOM 547 C CA . GLY A 1 71 ? -2.110 7.386 -21.042 1.00 84.69 71 GLY A CA 1
ATOM 548 C C . GLY A 1 71 ? -0.748 7.734 -21.647 1.00 84.69 71 GLY A C 1
ATOM 549 O O . GLY A 1 71 ? -0.575 7.611 -22.852 1.00 84.69 71 GLY A O 1
ATOM 550 N N . ASP A 1 72 ? 0.234 8.062 -20.807 1.00 86.12 72 ASP A N 1
ATOM 551 C CA . ASP A 1 72 ? 1.589 8.458 -21.244 1.00 86.12 72 ASP A CA 1
ATOM 552 C C . ASP A 1 72 ? 2.491 7.285 -21.689 1.00 86.12 72 ASP A C 1
ATOM 554 O O . ASP A 1 72 ? 3.708 7.426 -21.756 1.00 86.12 72 ASP A O 1
ATOM 558 N N . TYR A 1 73 ? 1.923 6.096 -21.915 1.00 90.88 73 TYR A N 1
ATOM 559 C CA . TYR A 1 73 ? 2.679 4.875 -22.204 1.00 90.88 73 TYR A CA 1
ATOM 560 C C . TYR A 1 73 ? 2.278 4.321 -23.563 1.00 90.88 73 TYR A C 1
ATOM 562 O O . TYR A 1 73 ? 1.103 4.011 -23.780 1.00 90.88 73 TYR A O 1
ATOM 570 N N . THR A 1 74 ? 3.266 4.122 -24.431 1.00 94.06 74 THR A N 1
ATOM 571 C CA . THR A 1 74 ? 3.104 3.426 -25.710 1.00 94.06 74 THR A CA 1
ATOM 572 C C . THR A 1 74 ? 3.645 2.013 -25.552 1.00 94.06 74 THR A C 1
ATOM 574 O O . THR A 1 74 ? 4.854 1.785 -25.512 1.00 94.06 74 THR A O 1
ATOM 577 N N . LEU A 1 75 ? 2.729 1.058 -25.408 1.00 95.81 75 LEU A N 1
ATOM 578 C CA . LEU A 1 75 ? 3.033 -0.340 -25.142 1.00 95.81 75 LEU A CA 1
ATOM 579 C C . LEU A 1 75 ? 3.069 -1.123 -26.451 1.00 95.81 75 LEU A C 1
ATOM 581 O O . LEU A 1 75 ? 2.115 -1.093 -27.221 1.00 95.81 75 LEU A O 1
ATOM 585 N N . VAL A 1 76 ? 4.156 -1.845 -26.694 1.00 95.81 76 VAL A N 1
ATOM 586 C CA . VAL A 1 76 ? 4.417 -2.567 -27.941 1.00 95.81 76 VAL A CA 1
ATOM 587 C C . VAL A 1 76 ? 4.528 -4.056 -27.651 1.00 95.81 76 VAL A C 1
ATOM 589 O O . VAL A 1 76 ? 5.218 -4.473 -26.719 1.00 95.81 76 VAL A O 1
ATOM 592 N N . VAL A 1 77 ? 3.841 -4.862 -28.455 1.00 95.88 77 VAL A N 1
ATOM 593 C CA . VAL A 1 77 ? 3.911 -6.321 -28.396 1.00 95.88 77 VAL A CA 1
ATOM 594 C C . VAL A 1 77 ? 5.005 -6.788 -29.334 1.00 95.88 77 VAL A C 1
ATOM 596 O O . VAL A 1 77 ? 4.922 -6.578 -30.546 1.00 95.88 77 VAL A O 1
ATOM 599 N N . LEU A 1 78 ? 6.006 -7.453 -28.772 1.00 95.44 78 LEU A N 1
ATOM 600 C CA . LEU A 1 78 ? 7.074 -8.094 -29.522 1.00 95.44 78 LEU A CA 1
ATOM 601 C C . LEU A 1 78 ? 6.967 -9.611 -29.403 1.00 95.44 78 LEU A C 1
ATOM 603 O O . LEU A 1 78 ? 6.651 -10.141 -28.338 1.00 95.44 78 LEU A O 1
ATOM 607 N N . GLU A 1 79 ? 7.281 -10.321 -30.479 1.00 94.12 79 GLU A N 1
ATOM 608 C CA . GLU A 1 79 ? 7.334 -11.780 -30.504 1.00 94.12 79 GLU A CA 1
ATOM 609 C C . GLU A 1 79 ? 8.738 -12.263 -30.857 1.00 94.12 79 GLU A C 1
ATOM 611 O O . GLU A 1 79 ? 9.361 -11.772 -31.801 1.00 94.12 79 GLU A O 1
ATOM 616 N N . LYS A 1 80 ? 9.232 -13.248 -30.106 1.00 92.12 80 LYS A N 1
ATOM 617 C CA . LYS A 1 80 ? 10.495 -13.935 -30.389 1.00 92.12 80 LYS A CA 1
ATOM 618 C C . LYS A 1 80 ? 10.383 -15.391 -29.972 1.00 92.12 80 LYS A C 1
ATOM 620 O O . LYS A 1 80 ? 9.947 -15.686 -28.863 1.00 92.12 80 LYS A O 1
ATOM 625 N N . ALA A 1 81 ? 10.760 -16.298 -30.873 1.00 88.25 81 ALA A N 1
ATOM 626 C CA . ALA A 1 81 ? 10.636 -17.745 -30.671 1.00 88.25 81 ALA A CA 1
ATOM 627 C C . ALA A 1 81 ? 9.219 -18.186 -30.226 1.00 88.25 81 ALA A C 1
ATOM 629 O O . ALA A 1 81 ? 9.074 -19.038 -29.356 1.00 88.25 81 ALA A O 1
ATOM 630 N N . GLY A 1 82 ? 8.175 -17.564 -30.791 1.00 85.44 82 GLY A N 1
ATOM 631 C CA . GLY A 1 82 ? 6.770 -17.864 -30.481 1.00 85.44 82 GLY A CA 1
ATOM 632 C C . GLY A 1 82 ? 6.243 -17.277 -29.165 1.00 85.44 82 GLY A C 1
ATOM 633 O O . GLY A 1 82 ? 5.053 -17.393 -28.891 1.00 85.44 82 GLY A O 1
ATOM 634 N N . LEU A 1 83 ? 7.086 -16.616 -28.366 1.00 90.25 83 LEU A N 1
ATOM 635 C CA . LEU A 1 83 ? 6.676 -15.974 -27.117 1.00 90.25 83 LEU A CA 1
ATOM 636 C C . LEU A 1 83 ? 6.385 -14.491 -27.342 1.00 90.25 83 LEU A C 1
ATOM 638 O O . LEU A 1 83 ? 7.250 -13.744 -27.805 1.00 90.25 83 LEU A O 1
ATOM 642 N N . ARG A 1 84 ? 5.174 -14.061 -26.971 1.00 92.69 84 ARG A N 1
ATOM 643 C CA . ARG A 1 84 ? 4.763 -12.651 -26.986 1.00 92.69 84 ARG A CA 1
ATOM 644 C C . ARG A 1 84 ? 5.133 -11.966 -25.673 1.00 92.69 84 ARG A C 1
ATOM 646 O O . ARG A 1 84 ? 4.780 -12.429 -24.594 1.00 92.69 84 ARG A O 1
ATOM 653 N N . SER A 1 85 ? 5.804 -10.829 -25.764 1.00 93.75 85 SER A N 1
ATOM 654 C CA . SER A 1 85 ? 6.245 -10.017 -24.629 1.00 93.75 85 SER A CA 1
ATOM 655 C C . SER A 1 85 ? 5.847 -8.560 -24.838 1.00 93.75 85 SER A C 1
ATOM 657 O O . SER A 1 85 ? 5.694 -8.103 -25.971 1.00 93.75 85 SER A O 1
ATOM 659 N N . TRP A 1 86 ? 5.648 -7.840 -23.738 1.00 95.69 86 TRP A N 1
ATOM 660 C CA . TRP A 1 86 ? 5.229 -6.442 -23.756 1.00 95.69 86 TRP A CA 1
ATOM 661 C C . TRP A 1 86 ? 6.400 -5.528 -23.434 1.00 95.69 86 TRP A C 1
ATOM 663 O O . TRP A 1 86 ? 7.219 -5.842 -22.574 1.00 95.69 86 TRP A O 1
ATOM 673 N N . TRP A 1 87 ? 6.456 -4.394 -24.119 1.00 96.19 87 TRP A N 1
ATOM 674 C CA . TRP A 1 87 ? 7.552 -3.438 -24.040 1.00 96.19 87 TRP A CA 1
ATOM 675 C C . TRP A 1 87 ? 6.997 -2.024 -23.991 1.00 96.19 87 TRP A C 1
ATOM 677 O O . TRP A 1 87 ? 5.947 -1.755 -24.564 1.00 96.19 87 TRP A O 1
ATOM 687 N N . ASN A 1 88 ? 7.685 -1.119 -23.306 1.00 95.81 88 ASN A N 1
ATOM 688 C CA . ASN A 1 88 ? 7.344 0.297 -23.297 1.00 95.81 88 ASN A CA 1
ATOM 689 C C . ASN A 1 88 ? 8.280 1.053 -24.235 1.00 95.81 88 ASN A C 1
ATOM 691 O O . ASN A 1 88 ? 9.498 0.925 -24.105 1.00 95.81 88 ASN A O 1
ATOM 695 N N . LEU A 1 89 ? 7.719 1.831 -25.155 1.00 94.31 89 LEU A N 1
ATOM 696 C CA . LEU A 1 89 ? 8.489 2.720 -26.013 1.00 94.31 89 LEU A CA 1
ATOM 697 C C . LEU A 1 89 ? 8.908 3.956 -25.219 1.00 94.31 89 LEU A C 1
ATOM 699 O O . LEU A 1 89 ? 8.072 4.657 -24.654 1.00 94.31 89 LEU A O 1
ATOM 703 N N . ASP A 1 90 ? 10.206 4.221 -25.218 1.00 91.62 90 ASP A N 1
ATOM 704 C CA . ASP A 1 90 ? 10.806 5.425 -24.668 1.00 91.62 90 ASP A CA 1
ATOM 705 C C . ASP A 1 90 ? 11.508 6.194 -25.783 1.00 91.62 90 ASP A C 1
ATOM 707 O O . ASP A 1 90 ? 12.416 5.689 -26.446 1.00 91.62 90 ASP A O 1
ATOM 711 N N . THR A 1 91 ? 11.050 7.422 -25.998 1.00 89.00 91 THR A N 1
ATOM 712 C CA . THR A 1 91 ? 11.568 8.357 -26.999 1.00 89.00 91 THR A CA 1
ATOM 713 C C . THR A 1 91 ? 12.256 9.562 -26.355 1.00 89.00 91 THR A C 1
ATOM 715 O O . THR A 1 91 ? 12.467 10.566 -27.025 1.00 89.00 91 THR A O 1
ATOM 718 N N . SER A 1 92 ? 12.552 9.508 -25.051 1.00 83.38 92 SER A N 1
ATOM 719 C CA . SER A 1 92 ? 13.154 10.625 -24.312 1.00 83.38 92 SER A CA 1
ATOM 720 C C . SER A 1 92 ? 14.658 10.798 -24.558 1.00 83.38 92 SER A C 1
ATOM 722 O O . SER A 1 92 ? 15.197 11.868 -24.282 1.00 83.38 92 SER A O 1
ATOM 724 N N . GLY A 1 93 ? 15.340 9.763 -25.059 1.00 79.81 93 GLY A N 1
ATOM 725 C CA . GLY A 1 93 ? 16.762 9.805 -25.415 1.00 79.81 93 GLY A CA 1
ATOM 726 C C . GLY A 1 93 ? 17.020 10.127 -26.891 1.00 79.81 93 GLY A C 1
ATOM 727 O O . GLY A 1 93 ? 16.094 10.263 -27.685 1.00 79.81 93 GLY A O 1
ATOM 728 N N . ASP A 1 94 ? 18.301 10.160 -27.274 1.00 80.06 94 ASP A N 1
ATOM 729 C CA . ASP A 1 94 ? 18.752 10.444 -28.653 1.00 80.06 94 ASP A CA 1
ATOM 730 C C . ASP A 1 94 ? 18.256 9.428 -29.695 1.00 80.06 94 ASP A C 1
ATOM 732 O O . ASP A 1 94 ? 18.278 9.679 -30.899 1.00 80.06 94 ASP A O 1
ATOM 736 N N . SER A 1 95 ? 17.857 8.234 -29.259 1.00 87.94 95 SER A N 1
ATOM 737 C CA . SER A 1 95 ? 17.279 7.205 -30.119 1.00 87.94 95 SER A CA 1
ATOM 738 C C . SER A 1 95 ? 16.144 6.497 -29.389 1.00 87.94 95 SER A C 1
ATOM 740 O O . SER A 1 95 ? 16.290 6.200 -28.200 1.00 87.94 95 SER A O 1
ATOM 742 N N . PRO A 1 96 ? 15.036 6.189 -30.081 1.00 92.00 96 PRO A N 1
ATOM 743 C CA . PRO A 1 96 ? 13.916 5.501 -29.469 1.00 92.00 96 PRO A CA 1
ATOM 744 C C . PRO A 1 96 ? 14.306 4.068 -29.096 1.00 92.00 96 PRO A C 1
ATOM 746 O O . PRO A 1 96 ? 14.944 3.338 -29.865 1.00 92.00 96 PRO A O 1
ATOM 749 N N . VAL A 1 97 ? 13.912 3.657 -27.896 1.00 94.50 97 VAL A N 1
ATOM 750 C CA . VAL A 1 97 ? 14.188 2.325 -27.355 1.00 94.50 97 VAL A CA 1
ATOM 751 C C . VAL A 1 97 ? 12.920 1.690 -26.810 1.00 94.50 97 VAL A C 1
ATOM 753 O O . VAL A 1 97 ? 12.001 2.361 -26.353 1.00 94.50 97 VAL A O 1
ATOM 756 N N . LEU A 1 98 ? 12.880 0.366 -26.839 1.00 94.88 98 LEU A N 1
ATOM 757 C CA . LEU A 1 98 ? 11.859 -0.438 -26.192 1.00 94.88 98 LEU A CA 1
ATOM 758 C C . LEU A 1 98 ? 12.451 -1.020 -24.918 1.00 94.88 98 LEU A C 1
ATOM 760 O O . LEU A 1 98 ? 13.438 -1.755 -24.957 1.00 94.88 98 LEU A O 1
ATOM 764 N N . MET A 1 99 ? 11.828 -0.695 -23.792 1.00 94.38 99 MET A N 1
ATOM 765 C CA . MET A 1 99 ? 12.165 -1.225 -22.478 1.00 94.38 99 MET A CA 1
ATOM 766 C C . MET A 1 99 ? 11.238 -2.386 -22.141 1.00 94.38 99 MET A C 1
ATOM 768 O O . MET A 1 99 ? 10.017 -2.224 -22.148 1.00 94.38 99 MET A O 1
ATOM 772 N N . GLU A 1 100 ? 11.803 -3.548 -21.823 1.00 94.25 100 GLU A N 1
ATOM 773 C CA . GLU A 1 100 ? 11.013 -4.738 -21.512 1.00 94.25 100 GLU A CA 1
ATOM 774 C C . GLU A 1 100 ? 10.085 -4.481 -20.317 1.00 94.25 100 GLU A C 1
ATOM 776 O O . GLU A 1 100 ? 10.499 -3.963 -19.277 1.00 94.25 100 GLU A O 1
ATOM 781 N N . ALA A 1 101 ? 8.814 -4.838 -20.464 1.00 94.69 101 ALA A N 1
ATOM 782 C CA . ALA A 1 101 ? 7.825 -4.776 -19.404 1.00 94.69 101 ALA A CA 1
ATOM 783 C C . ALA A 1 101 ? 7.506 -6.183 -18.896 1.00 94.69 101 ALA A C 1
ATOM 785 O O . ALA A 1 101 ? 7.688 -7.194 -19.576 1.00 94.69 101 ALA A O 1
ATOM 786 N N . VAL A 1 102 ? 6.974 -6.246 -17.680 1.00 94.44 102 VAL A N 1
ATOM 787 C CA . VAL A 1 102 ? 6.432 -7.490 -17.132 1.00 94.44 102 VAL A CA 1
ATOM 788 C C . VAL A 1 102 ? 4.930 -7.506 -17.395 1.00 94.44 102 VAL A C 1
ATOM 790 O O . VAL A 1 102 ? 4.275 -6.476 -17.290 1.00 94.44 102 VAL A O 1
ATOM 793 N N . SER A 1 103 ? 4.356 -8.645 -17.761 1.00 94.44 103 SER A N 1
ATOM 794 C CA . SER A 1 103 ? 2.967 -8.737 -18.205 1.00 94.44 103 SER A CA 1
ATOM 795 C C . SER A 1 103 ? 2.278 -10.008 -17.731 1.00 94.44 103 SER A C 1
ATOM 797 O O . SER A 1 103 ? 2.891 -11.066 -17.561 1.00 94.44 103 SER A O 1
ATOM 799 N N . LYS A 1 104 ? 0.970 -9.879 -17.533 1.00 94.75 104 LYS A N 1
ATOM 800 C CA . LYS A 1 104 ? 0.037 -10.968 -17.284 1.00 94.75 104 LYS A CA 1
ATOM 801 C C . LYS A 1 104 ? -1.122 -10.827 -18.259 1.00 94.75 104 LYS A C 1
ATOM 803 O O . LYS A 1 104 ? -1.872 -9.855 -18.175 1.00 94.75 104 LYS A O 1
ATOM 808 N N . THR A 1 105 ? -1.260 -11.794 -19.150 1.00 93.44 105 THR A N 1
ATOM 809 C CA . THR A 1 105 ? -2.309 -11.842 -20.166 1.00 93.44 105 THR A CA 1
ATOM 810 C C . THR A 1 105 ? -3.318 -12.904 -19.776 1.00 93.44 105 THR A C 1
ATOM 812 O O . THR A 1 105 ? -2.948 -14.055 -19.566 1.00 93.44 105 THR A O 1
ATOM 815 N N . GLN A 1 106 ? -4.583 -12.521 -19.675 1.00 93.31 106 GLN A N 1
ATOM 816 C CA . GLN A 1 106 ? -5.694 -13.456 -19.643 1.00 93.31 106 GLN A CA 1
ATOM 817 C C . GLN A 1 106 ? -6.254 -13.549 -21.058 1.00 93.31 106 GLN A C 1
ATOM 819 O O . GLN A 1 106 ? -6.812 -12.572 -21.563 1.00 93.31 106 GLN A O 1
ATOM 824 N N . THR A 1 107 ? -6.060 -14.702 -21.691 1.00 90.12 107 THR A N 1
ATOM 825 C CA . THR A 1 107 ? -6.512 -14.916 -23.061 1.00 90.12 107 THR A CA 1
ATOM 826 C C . THR A 1 107 ? -8.030 -15.040 -23.111 1.00 90.12 107 THR A C 1
ATOM 828 O O . THR A 1 107 ? -8.671 -15.435 -22.131 1.00 90.12 107 THR A O 1
ATOM 831 N N . SER A 1 108 ? -8.617 -14.745 -24.266 1.00 86.12 108 SER A N 1
ATOM 832 C CA . SER A 1 108 ? -10.039 -14.993 -24.550 1.00 86.12 108 SER A CA 1
ATOM 833 C C . SER A 1 108 ? -10.459 -16.455 -24.313 1.00 86.12 108 SER A C 1
ATOM 835 O O . SER A 1 108 ? -11.595 -16.715 -23.922 1.00 86.12 108 SER A O 1
ATOM 837 N N . GLY A 1 109 ? -9.527 -17.405 -24.460 1.00 82.19 109 GLY A N 1
ATOM 838 C CA . GLY A 1 109 ? -9.708 -18.825 -24.130 1.00 82.19 109 GLY A CA 1
ATOM 839 C C . GLY A 1 109 ? -9.645 -19.165 -22.632 1.00 82.19 109 GLY A C 1
ATOM 840 O O . GLY A 1 109 ? -9.835 -20.321 -22.264 1.00 82.19 109 GLY A O 1
ATOM 841 N N . GLY A 1 110 ? -9.383 -18.187 -21.758 1.00 86.12 110 GLY A N 1
ATOM 842 C CA . GLY A 1 110 ? -9.323 -18.356 -20.302 1.00 86.12 110 GLY A CA 1
ATOM 843 C C . GLY A 1 110 ? -7.954 -18.762 -19.746 1.00 86.12 110 GLY A C 1
ATOM 844 O O . GLY A 1 110 ? -7.809 -18.887 -18.527 1.00 86.12 110 GLY A O 1
ATOM 845 N N . GLU A 1 111 ? -6.938 -18.934 -20.594 1.00 90.38 111 GLU A N 1
ATOM 846 C CA . GLU A 1 111 ? -5.571 -19.211 -20.148 1.00 90.38 111 GLU A CA 1
ATOM 847 C C . GLU A 1 111 ? -4.909 -17.953 -19.578 1.00 90.38 111 GLU A C 1
ATOM 849 O O . GLU A 1 111 ? -5.172 -16.829 -20.005 1.00 90.38 111 GLU A O 1
ATOM 854 N N . ILE A 1 112 ? -4.019 -18.135 -18.599 1.00 92.31 112 ILE A N 1
ATOM 855 C CA . ILE A 1 112 ? -3.256 -17.036 -18.000 1.00 92.31 112 ILE A CA 1
ATOM 856 C C . ILE A 1 112 ? -1.784 -17.207 -18.353 1.00 92.31 112 ILE A C 1
ATOM 858 O O . ILE A 1 112 ? -1.105 -18.100 -17.837 1.00 92.31 112 ILE A O 1
ATOM 862 N N . LEU A 1 113 ? -1.292 -16.298 -19.187 1.00 92.94 113 LEU A N 1
ATOM 863 C CA . LEU A 1 113 ? 0.099 -16.213 -19.600 1.00 92.94 113 LEU A CA 1
ATOM 864 C C . LEU A 1 113 ? 0.827 -15.135 -18.795 1.00 92.94 113 LEU A C 1
ATOM 866 O O . LEU A 1 113 ? 0.301 -14.060 -18.511 1.00 92.94 113 LEU A O 1
ATOM 870 N N . TYR A 1 114 ? 2.068 -15.423 -18.445 1.00 92.12 114 TYR A N 1
ATOM 871 C CA . TYR A 1 114 ? 2.984 -14.582 -17.698 1.00 92.12 114 TYR A CA 1
ATOM 872 C C . TYR A 1 114 ? 4.219 -14.328 -18.564 1.00 92.12 114 TYR A C 1
ATOM 874 O O . TYR A 1 114 ? 5.010 -15.244 -18.793 1.00 92.12 114 TYR A O 1
ATOM 882 N N . ASN A 1 115 ? 4.384 -13.099 -19.063 1.00 91.75 115 ASN A N 1
ATOM 883 C CA . ASN A 1 115 ? 5.375 -12.766 -20.100 1.00 91.75 115 ASN A CA 1
ATOM 884 C C . ASN A 1 115 ? 5.304 -13.712 -21.316 1.00 91.75 115 ASN A C 1
ATOM 886 O O . ASN A 1 115 ? 6.325 -14.217 -21.779 1.00 91.75 115 ASN A O 1
ATOM 890 N N . GLY A 1 116 ? 4.083 -13.995 -21.783 1.00 87.44 116 GLY A N 1
ATOM 891 C CA . GLY A 1 116 ? 3.836 -14.835 -22.961 1.00 87.44 116 GLY A CA 1
ATOM 892 C C . GLY A 1 116 ? 3.900 -16.343 -22.735 1.00 87.44 116 GLY A C 1
ATOM 893 O O . GLY A 1 116 ? 3.660 -17.082 -23.680 1.00 87.44 116 GLY A O 1
ATOM 894 N N . ALA A 1 117 ? 4.193 -16.803 -21.517 1.00 90.38 117 ALA A N 1
ATOM 895 C CA . ALA A 1 117 ? 4.352 -18.220 -21.196 1.00 90.38 117 ALA A CA 1
ATOM 896 C C . ALA A 1 117 ? 3.463 -18.657 -20.027 1.00 90.38 117 ALA A C 1
ATOM 898 O O . ALA A 1 117 ? 3.065 -17.846 -19.191 1.00 90.38 117 ALA A O 1
ATOM 899 N N . ILE A 1 118 ? 3.187 -19.954 -19.900 1.00 89.94 118 ILE A N 1
ATOM 900 C CA . ILE A 1 118 ? 2.482 -20.474 -18.722 1.00 89.94 118 ILE A CA 1
ATOM 901 C C . ILE A 1 118 ? 3.329 -20.308 -17.450 1.00 89.94 118 ILE A C 1
ATOM 903 O O . ILE A 1 118 ? 4.561 -20.287 -17.472 1.00 89.94 118 ILE A O 1
ATOM 907 N N . LYS A 1 119 ? 2.672 -20.216 -16.288 1.00 86.19 119 LYS A N 1
ATOM 908 C CA . LYS A 1 119 ? 3.331 -19.902 -15.003 1.00 86.19 119 LYS A CA 1
ATOM 909 C C . LYS A 1 119 ? 4.487 -20.849 -14.636 1.00 86.19 119 LYS A C 1
ATOM 911 O O . LYS A 1 119 ? 5.431 -20.437 -13.959 1.00 86.19 119 LYS A O 1
ATOM 916 N N . THR A 1 120 ? 4.418 -22.110 -15.055 1.00 86.19 120 THR A N 1
ATOM 917 C CA . THR A 1 120 ? 5.436 -23.139 -14.786 1.00 86.19 120 THR A CA 1
ATOM 918 C C . THR A 1 120 ? 6.765 -22.871 -15.490 1.00 86.19 120 THR A C 1
ATOM 920 O O . THR A 1 120 ? 7.796 -23.298 -14.975 1.00 86.19 120 THR A O 1
ATOM 923 N N . GLU A 1 121 ? 6.771 -22.099 -16.579 1.00 85.44 121 GLU A N 1
ATOM 924 C CA . GLU A 1 121 ? 7.984 -21.711 -17.313 1.00 85.44 121 GLU A CA 1
ATOM 925 C C . GLU A 1 121 ? 8.780 -20.586 -16.635 1.00 85.44 121 GLU A C 1
ATOM 927 O O . GLU A 1 121 ? 9.890 -20.268 -17.056 1.00 85.44 121 GLU A O 1
ATOM 932 N N . ARG A 1 122 ? 8.241 -19.984 -15.562 1.00 83.19 122 ARG A N 1
ATOM 933 C CA . ARG A 1 122 ? 8.943 -19.009 -14.701 1.00 83.19 122 ARG A CA 1
ATOM 934 C C . ARG A 1 122 ? 9.537 -17.803 -15.453 1.00 83.19 122 ARG A C 1
ATOM 936 O O . ARG A 1 122 ? 10.532 -17.235 -15.015 1.00 83.19 122 ARG A O 1
ATOM 943 N N . LYS A 1 123 ? 8.902 -17.367 -16.548 1.00 83.88 123 LYS A N 1
ATOM 944 C CA . LYS A 1 123 ? 9.276 -16.146 -17.294 1.00 83.88 123 LYS A CA 1
ATOM 945 C C . LYS A 1 123 ? 8.904 -14.848 -16.563 1.00 83.88 123 LYS A C 1
ATOM 947 O O . LYS A 1 123 ? 9.467 -13.787 -16.846 1.00 83.88 123 LYS A O 1
ATOM 952 N N . PHE A 1 124 ? 7.985 -14.934 -15.599 1.00 84.62 124 PHE A N 1
ATOM 953 C CA . PHE A 1 124 ? 7.671 -13.854 -14.667 1.00 84.62 124 PHE A CA 1
ATOM 954 C C . PHE A 1 124 ? 8.766 -13.735 -13.609 1.00 84.62 124 PHE A C 1
ATOM 956 O O . PHE A 1 124 ? 9.004 -14.676 -12.848 1.00 84.62 124 PHE A O 1
ATOM 963 N N . HIS A 1 125 ? 9.422 -12.585 -13.561 1.00 86.56 125 HIS A N 1
ATOM 964 C CA . HIS A 1 125 ? 10.583 -12.347 -12.714 1.00 86.56 125 HIS A CA 1
ATOM 965 C C . HIS A 1 125 ? 10.336 -11.153 -11.781 1.00 86.56 125 HIS A C 1
ATOM 967 O O . HIS A 1 125 ? 9.526 -10.278 -12.101 1.00 86.56 125 HIS A O 1
ATOM 973 N N . PRO A 1 126 ? 10.990 -11.130 -10.608 1.00 90.25 126 PRO A N 1
ATOM 974 C CA . PRO A 1 126 ? 10.923 -10.001 -9.696 1.00 90.25 126 PRO A CA 1
ATOM 975 C C . PRO A 1 126 ? 11.586 -8.764 -10.305 1.00 90.25 126 PRO A C 1
ATOM 977 O O . PRO A 1 126 ? 12.434 -8.855 -11.195 1.00 90.25 126 PRO A O 1
ATOM 980 N N . VAL A 1 127 ? 11.194 -7.600 -9.801 1.00 91.50 127 VAL A N 1
ATOM 981 C CA . VAL A 1 127 ? 11.566 -6.306 -10.367 1.00 91.50 127 VAL A CA 1
ATOM 982 C C . VAL A 1 127 ? 12.107 -5.336 -9.312 1.00 91.50 127 VAL A C 1
ATOM 984 O O . VAL A 1 127 ? 12.208 -5.661 -8.128 1.00 91.50 127 VAL A O 1
ATOM 987 N N . GLY A 1 128 ? 12.411 -4.115 -9.757 1.00 89.69 128 GLY A N 1
ATOM 988 C CA . GLY A 1 128 ? 12.888 -3.011 -8.926 1.00 89.69 128 GLY A CA 1
ATOM 989 C C . GLY A 1 128 ? 14.407 -2.998 -8.835 1.00 89.69 128 GLY A C 1
ATOM 990 O O . GLY A 1 128 ? 15.015 -3.960 -8.390 1.00 89.69 128 GLY A O 1
ATOM 991 N N . ARG A 1 129 ? 15.039 -1.919 -9.284 1.00 93.12 129 ARG A N 1
ATOM 992 C CA . ARG A 1 129 ? 16.491 -1.741 -9.188 1.00 93.12 129 ARG A CA 1
ATOM 993 C C . ARG A 1 129 ? 16.854 -0.269 -9.243 1.00 93.12 129 ARG A C 1
ATOM 995 O O . ARG A 1 129 ? 16.051 0.553 -9.691 1.00 93.12 129 ARG A O 1
ATOM 1002 N N . MET A 1 130 ? 18.089 0.035 -8.874 1.00 93.88 130 MET A N 1
ATOM 1003 C CA . MET A 1 130 ? 18.732 1.272 -9.301 1.00 93.88 130 MET A CA 1
ATOM 1004 C C . MET A 1 130 ? 19.236 1.094 -10.740 1.00 93.88 130 MET A C 1
ATOM 1006 O O . MET A 1 130 ? 19.881 0.095 -11.044 1.00 93.88 130 MET A O 1
ATOM 1010 N N . SER A 1 131 ? 18.949 2.028 -11.644 1.00 91.94 131 SER A N 1
ATOM 1011 C CA . SER A 1 131 ? 19.589 2.061 -12.971 1.00 91.94 131 SER A CA 1
ATOM 1012 C C . SER A 1 131 ? 20.902 2.836 -12.960 1.00 91.94 131 SER A C 1
ATOM 1014 O O . SER A 1 131 ? 21.787 2.533 -13.753 1.00 91.94 131 SER A O 1
ATOM 1016 N N . ARG A 1 132 ? 21.020 3.836 -12.080 1.00 92.94 132 ARG A N 1
ATOM 1017 C CA . ARG A 1 132 ? 22.213 4.673 -11.895 1.00 92.94 132 ARG A CA 1
ATOM 1018 C C . ARG A 1 132 ? 22.379 4.992 -10.420 1.00 92.94 132 ARG A C 1
ATOM 1020 O O . ARG A 1 132 ? 21.382 5.265 -9.747 1.00 92.94 132 ARG A O 1
ATOM 1027 N N . ILE A 1 133 ? 23.613 4.999 -9.934 1.00 93.56 133 ILE A N 1
ATOM 1028 C CA . ILE A 1 133 ? 23.941 5.373 -8.558 1.00 93.56 133 ILE A CA 1
ATOM 1029 C C . ILE A 1 133 ? 25.096 6.360 -8.619 1.00 93.56 133 ILE A C 1
ATOM 1031 O O . ILE A 1 133 ? 26.106 6.074 -9.248 1.00 93.56 133 ILE A O 1
ATOM 1035 N N . TYR A 1 134 ? 24.956 7.499 -7.945 1.00 90.75 134 TYR A N 1
ATOM 1036 C CA . TYR A 1 134 ? 26.018 8.495 -7.867 1.00 90.75 134 TYR A CA 1
ATOM 1037 C C . TYR A 1 134 ? 26.544 8.592 -6.436 1.00 90.75 134 TYR A C 1
ATOM 1039 O O . TYR A 1 134 ? 25.782 8.906 -5.514 1.00 90.75 134 TYR A O 1
ATOM 1047 N N . LEU A 1 135 ? 27.839 8.338 -6.258 1.00 89.00 135 LEU A N 1
ATOM 1048 C CA . LEU A 1 135 ? 28.571 8.572 -5.014 1.00 89.00 135 LEU A CA 1
ATOM 1049 C C . LEU A 1 135 ? 29.644 9.623 -5.272 1.00 89.00 135 LEU A C 1
ATOM 1051 O O . LEU A 1 135 ? 30.422 9.488 -6.206 1.00 89.00 135 LEU A O 1
ATOM 1055 N N . ASP A 1 136 ? 29.635 10.691 -4.475 1.00 84.50 136 ASP A N 1
ATOM 1056 C CA . ASP A 1 136 ? 30.607 11.791 -4.558 1.00 84.50 136 ASP A CA 1
ATOM 1057 C C . ASP A 1 136 ? 30.785 12.389 -5.973 1.00 84.50 136 ASP A C 1
ATOM 1059 O O . ASP A 1 136 ? 31.827 12.934 -6.315 1.00 84.50 136 ASP A O 1
ATOM 1063 N N . GLY A 1 137 ? 29.726 12.328 -6.790 1.00 82.81 137 GLY A N 1
ATOM 1064 C CA . GLY A 1 137 ? 29.696 12.837 -8.167 1.00 82.81 137 GLY A CA 1
ATOM 1065 C C . GLY A 1 137 ? 30.025 11.797 -9.243 1.00 82.81 137 GLY A C 1
ATOM 1066 O O . GLY A 1 137 ? 29.765 12.050 -10.417 1.00 82.81 137 GLY A O 1
ATOM 1067 N N . GLU A 1 138 ? 30.507 10.614 -8.865 1.00 89.19 138 GLU A N 1
ATOM 1068 C CA . GLU A 1 138 ? 30.857 9.535 -9.790 1.00 89.19 138 GLU A CA 1
ATOM 1069 C C . GLU A 1 138 ? 29.737 8.497 -9.906 1.00 89.19 138 GLU A C 1
ATOM 1071 O O . GLU A 1 138 ? 29.091 8.139 -8.918 1.00 89.19 138 GLU A O 1
ATOM 1076 N N . ASN A 1 139 ? 29.498 8.003 -11.125 1.00 92.44 139 ASN A N 1
ATOM 1077 C CA . ASN A 1 139 ? 28.553 6.913 -11.358 1.00 92.44 139 ASN A CA 1
ATOM 1078 C C . ASN A 1 139 ? 29.216 5.579 -10.996 1.00 92.44 139 ASN A C 1
ATOM 1080 O O . ASN A 1 139 ? 30.210 5.198 -11.612 1.00 92.44 139 ASN A O 1
ATOM 1084 N N . VAL A 1 140 ? 28.651 4.872 -10.022 1.00 93.19 140 VAL A N 1
ATOM 1085 C CA . VAL A 1 140 ? 29.182 3.607 -9.507 1.00 93.19 140 VAL A CA 1
ATOM 1086 C C . VAL A 1 140 ? 28.171 2.482 -9.690 1.00 93.19 140 VAL A C 1
ATOM 1088 O O . VAL A 1 140 ? 26.963 2.676 -9.556 1.00 93.19 140 VAL A O 1
ATOM 1091 N N . GLU A 1 141 ? 28.652 1.266 -9.943 1.00 91.12 141 GLU A N 1
ATOM 1092 C CA . GLU A 1 141 ? 27.770 0.095 -10.022 1.00 91.12 141 GLU A CA 1
ATOM 1093 C C . GLU A 1 141 ? 27.313 -0.379 -8.639 1.00 91.12 141 GLU A C 1
ATOM 1095 O O . GLU A 1 141 ? 26.175 -0.831 -8.489 1.00 91.12 141 GLU A O 1
ATOM 1100 N N . LYS A 1 142 ? 28.193 -0.258 -7.632 1.00 92.81 142 LYS A N 1
ATOM 1101 C CA . LYS A 1 142 ? 27.981 -0.703 -6.249 1.00 92.81 142 LYS A CA 1
ATOM 1102 C C . LYS A 1 142 ? 28.496 0.326 -5.258 1.00 92.81 142 LYS A C 1
ATOM 1104 O O . LYS A 1 142 ? 29.548 0.920 -5.465 1.00 92.81 142 LYS A O 1
ATOM 1109 N N . THR A 1 143 ? 27.792 0.481 -4.142 1.00 92.50 143 THR A N 1
ATOM 1110 C CA . THR A 1 143 ? 28.170 1.458 -3.107 1.00 92.50 143 THR A CA 1
ATOM 1111 C C . THR A 1 143 ? 29.017 0.884 -1.977 1.00 92.50 143 THR A C 1
ATOM 1113 O O . THR A 1 143 ? 29.661 1.637 -1.254 1.00 92.50 143 THR A O 1
ATOM 1116 N N . GLY A 1 144 ? 28.945 -0.430 -1.743 1.00 91.00 144 GLY A N 1
ATOM 1117 C CA . GLY A 1 144 ? 29.409 -1.030 -0.491 1.00 91.00 144 GLY A CA 1
ATOM 1118 C C . GLY A 1 144 ? 28.594 -0.558 0.721 1.00 91.00 144 GLY A C 1
ATOM 1119 O O . GLY A 1 144 ? 27.460 -0.094 0.582 1.00 91.00 144 GLY A O 1
ATOM 1120 N N . LYS A 1 145 ? 29.168 -0.677 1.922 1.00 95.25 145 LYS A N 1
ATOM 1121 C CA . LYS A 1 145 ? 28.490 -0.361 3.187 1.00 95.25 145 LYS A CA 1
ATOM 1122 C C . LYS A 1 145 ? 28.123 1.121 3.283 1.00 95.25 145 LYS A C 1
ATOM 1124 O O . LYS A 1 145 ? 28.985 1.992 3.210 1.00 95.25 145 LYS A O 1
ATOM 1129 N N . LEU A 1 146 ? 26.854 1.393 3.571 1.00 95.19 146 LEU A N 1
ATOM 1130 C CA . LEU A 1 146 ? 26.325 2.739 3.767 1.00 95.19 146 LEU A CA 1
ATOM 1131 C C . LEU A 1 146 ? 25.800 2.918 5.191 1.00 95.19 146 LEU A C 1
ATOM 1133 O O . LEU A 1 146 ? 25.286 1.993 5.816 1.00 95.19 146 LEU A O 1
ATOM 1137 N N . ASN A 1 147 ? 25.908 4.138 5.713 1.00 95.19 147 ASN A N 1
ATOM 1138 C CA . ASN A 1 147 ? 25.150 4.526 6.899 1.00 95.19 147 ASN A CA 1
ATOM 1139 C C . ASN A 1 147 ? 23.717 4.937 6.506 1.00 95.19 147 ASN A C 1
ATOM 1141 O O . ASN A 1 147 ? 23.394 5.101 5.330 1.00 95.19 147 ASN A O 1
ATOM 1145 N N . VAL A 1 148 ? 22.869 5.134 7.512 1.00 94.94 148 VAL A N 1
ATOM 1146 C CA . VAL A 1 148 ? 21.441 5.462 7.373 1.00 94.94 148 VAL A CA 1
ATOM 1147 C C . VAL A 1 148 ? 21.196 6.677 6.458 1.00 94.94 148 VAL A C 1
ATOM 1149 O O . VAL A 1 148 ? 20.310 6.645 5.608 1.00 94.94 148 VAL A O 1
ATOM 1152 N N . ILE A 1 149 ? 22.004 7.734 6.584 1.00 95.25 149 ILE A N 1
ATOM 1153 C CA . ILE A 1 149 ? 21.846 8.981 5.819 1.00 95.25 149 ILE A CA 1
ATOM 1154 C C . ILE A 1 149 ? 22.445 8.841 4.416 1.00 95.25 149 ILE A C 1
ATOM 1156 O O . ILE A 1 149 ? 21.818 9.238 3.435 1.00 95.25 149 ILE A O 1
ATOM 1160 N N . SER A 1 150 ? 23.640 8.258 4.306 1.00 94.50 150 SER A N 1
ATOM 1161 C CA . SER A 1 150 ? 24.310 8.018 3.026 1.00 94.50 150 SER A CA 1
ATOM 1162 C C . SER A 1 150 ? 23.495 7.092 2.126 1.00 94.50 150 SER A C 1
ATOM 1164 O O . SER A 1 150 ? 23.473 7.303 0.920 1.00 94.50 150 SER A O 1
ATOM 1166 N N . TYR A 1 151 ? 22.766 6.128 2.697 1.00 95.56 151 TYR A N 1
ATOM 1167 C CA . TYR A 1 151 ? 21.834 5.279 1.955 1.00 95.56 151 TYR A CA 1
ATOM 1168 C C . TYR A 1 151 ? 20.723 6.091 1.285 1.00 95.56 151 TYR A C 1
ATOM 1170 O O . TYR A 1 151 ? 20.495 5.956 0.085 1.00 95.56 151 TYR A O 1
ATOM 1178 N N . LEU A 1 152 ? 20.077 6.997 2.027 1.00 95.62 152 LEU A N 1
ATOM 1179 C CA . LEU A 1 152 ? 19.052 7.877 1.461 1.00 95.62 152 LEU A CA 1
ATOM 1180 C C . LEU A 1 152 ? 19.630 8.825 0.407 1.00 95.62 152 LEU A C 1
ATOM 1182 O O . LEU A 1 152 ? 19.016 8.994 -0.640 1.00 95.62 152 LEU A O 1
ATOM 1186 N N . ARG A 1 153 ? 20.816 9.402 0.645 1.00 94.81 153 ARG A N 1
ATOM 1187 C CA . ARG A 1 153 ? 21.486 10.284 -0.327 1.00 94.81 153 ARG A CA 1
ATOM 1188 C C . ARG A 1 153 ? 21.855 9.552 -1.616 1.00 94.81 153 ARG A C 1
ATOM 1190 O O . ARG A 1 153 ? 21.635 10.089 -2.695 1.00 94.81 153 ARG A O 1
ATOM 1197 N N . ALA A 1 154 ? 22.367 8.327 -1.515 1.00 94.81 154 ALA A N 1
ATOM 1198 C CA . ALA A 1 154 ? 22.710 7.517 -2.680 1.00 94.81 154 ALA A CA 1
ATOM 1199 C C . ALA A 1 154 ? 21.466 7.182 -3.519 1.00 94.81 154 ALA A C 1
ATOM 1201 O O . ALA A 1 154 ? 21.514 7.266 -4.745 1.00 94.81 154 ALA A O 1
ATOM 1202 N N . ILE A 1 155 ? 20.329 6.885 -2.870 1.00 95.56 155 ILE A N 1
ATOM 1203 C CA . ILE A 1 155 ? 19.048 6.750 -3.577 1.00 95.56 155 ILE A CA 1
ATOM 1204 C C . ILE A 1 155 ? 18.644 8.086 -4.197 1.00 95.56 155 ILE A C 1
ATOM 1206 O O . ILE A 1 155 ? 18.329 8.101 -5.377 1.00 95.56 155 ILE A O 1
ATOM 1210 N N . GLN A 1 156 ? 18.678 9.187 -3.440 1.00 95.12 156 GLN A N 1
ATOM 1211 C CA . GLN A 1 156 ? 18.256 10.522 -3.879 1.00 95.12 156 GLN A CA 1
ATOM 1212 C C . GLN A 1 156 ? 18.991 10.995 -5.138 1.00 95.12 156 GLN A C 1
ATOM 1214 O O . GLN A 1 156 ? 18.367 11.553 -6.037 1.00 95.12 156 GLN A O 1
ATOM 1219 N N . ASN A 1 157 ? 20.302 10.771 -5.195 1.00 94.81 157 ASN A N 1
ATOM 1220 C CA . ASN A 1 157 ? 21.145 11.203 -6.306 1.00 94.81 157 ASN A CA 1
ATOM 1221 C C . ASN A 1 157 ? 21.063 10.257 -7.512 1.00 94.81 157 ASN A C 1
ATOM 1223 O O . ASN A 1 157 ? 21.436 10.641 -8.615 1.00 94.81 157 ASN A O 1
ATOM 1227 N N . GLY A 1 158 ? 20.612 9.018 -7.304 1.00 94.38 158 GLY A N 1
ATOM 1228 C CA . GLY A 1 158 ? 20.516 7.997 -8.340 1.00 94.38 158 GLY A CA 1
ATOM 1229 C C . GLY A 1 158 ? 19.217 8.036 -9.147 1.00 94.38 158 GLY A C 1
ATOM 1230 O O . GLY A 1 158 ? 18.451 9.000 -9.135 1.00 94.38 158 GLY A O 1
ATOM 1231 N N . GLN A 1 159 ? 18.956 6.937 -9.851 1.00 95.06 159 GLN A N 1
ATOM 1232 C CA . GLN A 1 159 ? 17.715 6.703 -10.587 1.00 95.06 159 GLN A CA 1
ATOM 1233 C C . GLN A 1 159 ? 17.171 5.312 -10.243 1.00 95.06 159 GLN A C 1
ATOM 1235 O O . GLN A 1 159 ? 17.905 4.324 -10.283 1.00 95.06 159 GLN A O 1
ATOM 1240 N N . VAL A 1 160 ? 15.881 5.242 -9.910 1.00 94.88 160 VAL A N 1
ATOM 1241 C CA . VAL A 1 160 ? 15.173 4.010 -9.537 1.00 94.88 160 VAL A CA 1
ATOM 1242 C C . VAL A 1 160 ? 14.237 3.615 -10.672 1.00 94.88 160 VAL A C 1
ATOM 1244 O O . VAL A 1 160 ? 13.441 4.427 -11.144 1.00 94.88 160 VAL A O 1
ATOM 1247 N N . ILE A 1 161 ? 14.277 2.349 -11.083 1.00 93.38 161 ILE A N 1
ATOM 1248 C CA . ILE A 1 161 ? 13.327 1.807 -12.057 1.00 93.38 161 ILE A CA 1
ATOM 1249 C C . ILE A 1 161 ? 12.066 1.348 -11.329 1.00 93.38 161 ILE A C 1
ATOM 1251 O O . ILE A 1 161 ? 12.059 0.321 -10.642 1.00 93.38 161 ILE A O 1
ATOM 1255 N N . ARG A 1 162 ? 10.986 2.113 -11.496 1.00 92.31 162 ARG A N 1
ATOM 1256 C CA . ARG A 1 162 ? 9.647 1.765 -11.011 1.00 92.31 162 ARG A CA 1
ATOM 1257 C C . ARG A 1 162 ? 8.852 1.060 -12.099 1.00 92.31 162 ARG A C 1
ATOM 1259 O O . ARG A 1 162 ? 9.222 1.079 -13.266 1.00 92.31 162 ARG A O 1
ATOM 1266 N N . TYR A 1 163 ? 7.739 0.459 -11.697 1.00 92.00 163 TYR A N 1
ATOM 1267 C CA . TYR A 1 163 ? 6.869 -0.294 -12.589 1.00 92.00 163 TYR A CA 1
ATOM 1268 C C . TYR A 1 163 ? 5.449 0.258 -12.505 1.00 92.00 163 TYR A C 1
ATOM 1270 O O . TYR A 1 163 ? 4.794 0.157 -11.465 1.00 92.00 163 TYR A O 1
ATOM 1278 N N . ALA A 1 164 ? 4.992 0.884 -13.586 1.00 90.25 164 ALA A N 1
ATOM 1279 C CA . ALA A 1 164 ? 3.652 1.437 -13.698 1.00 90.25 164 ALA A CA 1
ATOM 1280 C C . ALA A 1 164 ? 2.694 0.364 -14.219 1.00 90.25 164 ALA A C 1
ATOM 1282 O O . ALA A 1 164 ? 2.894 -0.188 -15.298 1.00 90.25 164 ALA A O 1
ATOM 1283 N N . LYS A 1 165 ? 1.650 0.071 -13.441 1.00 90.69 165 LYS A N 1
ATOM 1284 C CA . LYS A 1 165 ? 0.614 -0.891 -13.819 1.00 90.69 165 LYS A CA 1
ATOM 1285 C C . LYS A 1 165 ? -0.344 -0.256 -14.829 1.00 90.69 165 LYS A C 1
ATOM 1287 O O . LYS A 1 165 ? -0.854 0.837 -14.587 1.00 90.69 165 LYS A O 1
ATOM 1292 N N . LYS A 1 166 ? -0.604 -0.956 -15.929 1.00 90.56 166 LYS A N 1
ATOM 1293 C CA . LYS A 1 166 ? -1.529 -0.583 -16.999 1.00 90.56 166 LYS A CA 1
ATOM 1294 C C . LYS A 1 166 ? -2.430 -1.762 -17.324 1.00 90.56 166 LYS A C 1
ATOM 1296 O O . LYS A 1 166 ? -1.958 -2.889 -17.457 1.00 90.56 166 LYS A O 1
ATOM 1301 N N . HIS A 1 167 ? -3.722 -1.484 -17.430 1.00 89.62 167 HIS A N 1
ATOM 1302 C CA . HIS A 1 167 ? -4.724 -2.431 -17.894 1.00 89.62 167 HIS A CA 1
ATOM 1303 C C . HIS A 1 167 ? -5.095 -2.052 -19.321 1.00 89.62 167 HIS A C 1
ATOM 1305 O O . HIS A 1 167 ? -5.469 -0.909 -19.573 1.00 89.62 167 HIS A O 1
ATOM 1311 N N . ILE A 1 168 ? -4.937 -2.993 -20.244 1.00 90.62 168 ILE A N 1
ATOM 1312 C CA . ILE A 1 168 ? -5.245 -2.807 -21.660 1.00 90.62 168 ILE A CA 1
ATOM 1313 C C . ILE A 1 168 ? -5.970 -4.040 -22.188 1.00 90.62 168 ILE A C 1
ATOM 1315 O O . ILE A 1 168 ? -5.815 -5.143 -21.659 1.00 90.62 168 ILE A O 1
ATOM 1319 N N . VAL A 1 169 ? -6.732 -3.845 -23.258 1.00 90.75 169 VAL A N 1
ATOM 1320 C CA . VAL A 1 169 ? -7.317 -4.928 -24.045 1.00 90.75 169 VAL A CA 1
ATOM 1321 C C . VAL A 1 169 ? -6.615 -4.940 -25.395 1.00 90.75 169 VAL A C 1
ATOM 1323 O O . VAL A 1 169 ? -6.521 -3.900 -26.046 1.00 90.75 169 VAL A O 1
ATOM 1326 N N . PHE A 1 170 ? -6.101 -6.094 -25.807 1.00 91.50 170 PHE A N 1
ATOM 1327 C CA . PHE A 1 170 ? -5.415 -6.255 -27.088 1.00 91.50 170 PHE A CA 1
ATOM 1328 C C . PHE A 1 170 ? -5.854 -7.564 -27.737 1.00 91.50 170 PHE A C 1
ATOM 1330 O O . PHE A 1 170 ? -5.777 -8.606 -27.100 1.00 91.50 170 PHE A O 1
ATOM 1337 N N . GLU A 1 171 ? -6.350 -7.509 -28.976 1.00 90.75 171 GLU A N 1
ATOM 1338 C CA . GLU A 1 171 ? -6.862 -8.686 -29.709 1.00 90.75 171 GLU A CA 1
ATOM 1339 C C . GLU A 1 171 ? -7.930 -9.499 -28.937 1.00 90.75 171 GLU A C 1
ATOM 1341 O O . GLU A 1 171 ? -8.083 -10.697 -29.139 1.00 90.75 171 GLU A O 1
ATOM 1346 N N . GLY A 1 172 ? -8.693 -8.846 -28.051 1.00 87.94 172 GLY A N 1
ATOM 1347 C CA . GLY A 1 172 ? -9.699 -9.496 -27.197 1.00 87.94 172 GLY A CA 1
ATOM 1348 C C . GLY A 1 172 ? -9.152 -10.090 -25.892 1.00 87.94 172 GLY A C 1
ATOM 1349 O O . GLY A 1 172 ? -9.941 -10.517 -25.051 1.00 87.94 172 GLY A O 1
ATOM 1350 N N . ASP A 1 173 ? -7.836 -10.060 -25.681 1.00 91.81 173 ASP A N 1
ATOM 1351 C CA . ASP A 1 173 ? -7.197 -10.508 -24.448 1.00 91.81 173 ASP A CA 1
ATOM 1352 C C . ASP A 1 173 ? -7.090 -9.365 -23.429 1.00 91.81 173 ASP A C 1
ATOM 1354 O O . ASP A 1 173 ? -6.742 -8.227 -23.762 1.00 91.81 173 ASP A O 1
ATOM 1358 N N . ASN A 1 174 ? -7.328 -9.684 -22.155 1.00 92.00 174 ASN A N 1
ATOM 1359 C CA . ASN A 1 174 ? -7.145 -8.747 -21.050 1.00 92.00 174 ASN A CA 1
ATOM 1360 C C . ASN A 1 174 ? -5.696 -8.800 -20.571 1.00 92.00 174 ASN A C 1
ATOM 1362 O O . ASN A 1 174 ? -5.259 -9.789 -19.976 1.00 92.00 174 ASN A O 1
ATOM 1366 N N . VAL A 1 175 ? -4.946 -7.720 -20.777 1.00 93.12 175 VAL A N 1
ATOM 1367 C CA . VAL A 1 175 ? -3.527 -7.659 -20.431 1.00 93.12 175 VAL A CA 1
ATOM 1368 C C . VAL A 1 175 ? -3.296 -6.665 -19.303 1.00 93.12 175 VAL A C 1
ATOM 1370 O O . VAL A 1 175 ? -3.673 -5.496 -19.362 1.00 93.12 175 VAL A O 1
ATOM 1373 N N . THR A 1 176 ? -2.622 -7.132 -18.257 1.00 93.81 176 THR A N 1
ATOM 1374 C CA . THR A 1 176 ? -2.009 -6.267 -17.251 1.00 93.81 176 THR A CA 1
ATOM 1375 C C . THR A 1 176 ? -0.521 -6.156 -17.545 1.00 93.81 176 THR A C 1
ATOM 1377 O O . THR A 1 176 ? 0.192 -7.155 -17.473 1.00 93.81 176 THR A O 1
ATOM 1380 N N . VAL A 1 177 ? -0.052 -4.952 -17.859 1.00 94.62 177 VAL A N 1
ATOM 1381 C CA . VAL A 1 177 ? 1.357 -4.653 -18.132 1.00 94.62 177 VAL A CA 1
ATOM 1382 C C . VAL A 1 177 ? 1.918 -3.793 -17.005 1.00 94.62 177 VAL A C 1
ATOM 1384 O O . VAL A 1 177 ? 1.296 -2.832 -16.566 1.00 94.62 177 VAL A O 1
ATOM 1387 N N . TRP A 1 178 ? 3.108 -4.130 -16.534 1.00 95.31 178 TRP A N 1
ATOM 1388 C CA . TRP A 1 178 ? 3.912 -3.353 -15.606 1.00 95.31 178 TRP A CA 1
ATOM 1389 C C . TRP A 1 178 ? 5.107 -2.798 -16.375 1.00 95.31 178 TRP A C 1
ATOM 1391 O O . TRP A 1 178 ? 6.131 -3.466 -16.529 1.00 95.31 178 TRP A O 1
ATOM 1401 N N . ALA A 1 179 ? 4.937 -1.589 -16.902 1.00 94.50 179 ALA A N 1
ATOM 1402 C CA . ALA A 1 179 ? 5.926 -0.911 -17.730 1.00 94.50 179 ALA A CA 1
ATOM 1403 C C . ALA A 1 179 ? 6.993 -0.228 -16.874 1.00 94.50 179 ALA A C 1
ATOM 1405 O O . ALA A 1 179 ? 6.675 0.362 -15.836 1.00 94.50 179 ALA A O 1
ATOM 1406 N N . GLN A 1 180 ? 8.249 -0.281 -17.323 1.00 93.69 180 GLN A N 1
ATOM 1407 C CA . GLN A 1 180 ? 9.334 0.453 -16.680 1.00 93.69 180 GLN A CA 1
ATOM 1408 C C . GLN A 1 180 ? 9.058 1.960 -16.744 1.00 93.69 180 GLN A C 1
ATOM 1410 O O . GLN A 1 180 ? 8.766 2.510 -17.802 1.00 93.69 180 GLN A O 1
ATOM 1415 N N . ASN A 1 181 ? 9.168 2.608 -15.590 1.00 91.19 181 ASN A N 1
ATOM 1416 C CA . ASN A 1 181 ? 9.086 4.048 -15.410 1.00 91.19 181 ASN A CA 1
ATOM 1417 C C . ASN A 1 181 ? 10.364 4.501 -14.683 1.00 91.19 181 ASN A C 1
ATOM 1419 O O . ASN A 1 181 ? 10.407 4.464 -13.444 1.00 91.19 181 ASN A O 1
ATOM 1423 N N . PRO A 1 182 ? 11.439 4.828 -15.425 1.00 91.50 182 PRO A N 1
ATOM 1424 C CA . PRO A 1 182 ? 12.667 5.355 -14.846 1.00 91.50 182 PRO A CA 1
ATOM 1425 C C . PRO A 1 182 ? 12.373 6.659 -14.100 1.00 91.50 182 PRO A C 1
ATOM 1427 O O . PRO A 1 182 ? 11.942 7.642 -14.688 1.00 91.50 182 PRO A O 1
ATOM 1430 N N . THR A 1 183 ? 12.590 6.678 -12.788 1.00 91.56 183 THR A N 1
ATOM 1431 C CA . THR A 1 183 ? 12.269 7.834 -11.943 1.00 91.56 183 THR A CA 1
ATOM 1432 C C . THR A 1 183 ? 13.525 8.323 -11.239 1.00 91.56 183 THR A C 1
ATOM 1434 O O . THR A 1 183 ? 14.295 7.525 -10.698 1.00 91.56 183 THR A O 1
ATOM 1437 N N . SER A 1 184 ? 13.733 9.642 -11.229 1.00 93.75 184 SER A N 1
ATOM 1438 C CA . SER A 1 184 ? 14.815 10.257 -10.454 1.00 93.75 184 SER A CA 1
ATOM 1439 C C . SER A 1 184 ? 14.690 9.882 -8.979 1.00 93.75 184 SER A C 1
ATOM 1441 O O . SER A 1 184 ? 13.596 9.890 -8.414 1.00 93.75 184 SER A O 1
ATOM 1443 N N . GLY A 1 185 ? 15.808 9.580 -8.330 1.00 92.44 185 GLY A N 1
ATOM 1444 C CA . GLY A 1 185 ? 15.858 9.266 -6.909 1.00 92.44 185 GLY A CA 1
ATOM 1445 C C . GLY A 1 185 ? 15.251 10.352 -6.024 1.00 92.44 185 GLY A C 1
ATOM 1446 O O . GLY A 1 185 ? 14.517 10.060 -5.078 1.00 92.44 185 GLY A O 1
ATOM 1447 N N . ALA A 1 186 ? 15.499 11.615 -6.370 1.00 92.19 186 ALA A N 1
ATOM 1448 C CA . ALA A 1 186 ? 14.961 12.765 -5.660 1.00 92.19 186 ALA A CA 1
ATOM 1449 C C . ALA A 1 186 ? 13.439 12.833 -5.759 1.00 92.19 186 ALA A C 1
ATOM 1451 O O . ALA A 1 186 ? 12.789 13.182 -4.779 1.00 92.19 186 ALA A O 1
ATOM 1452 N N . GLU A 1 187 ? 12.870 12.478 -6.912 1.00 90.75 187 GLU A N 1
ATOM 1453 C CA . GLU A 1 187 ? 11.425 12.358 -7.072 1.00 90.75 187 GLU A CA 1
ATOM 1454 C C . GLU A 1 187 ? 10.898 11.137 -6.318 1.00 90.75 187 GLU A C 1
ATOM 1456 O O . GLU A 1 187 ? 9.922 11.263 -5.589 1.00 90.75 187 GLU A O 1
ATOM 1461 N N . PHE A 1 188 ? 11.571 9.987 -6.419 1.00 91.25 188 PHE A N 1
ATOM 1462 C CA . PHE A 1 188 ? 11.181 8.738 -5.764 1.00 91.25 188 PHE A CA 1
ATOM 1463 C C . PHE A 1 188 ? 11.067 8.856 -4.238 1.00 91.25 188 PHE A C 1
ATOM 1465 O O . PHE A 1 188 ? 10.168 8.265 -3.639 1.00 91.25 188 PHE A O 1
ATOM 1472 N N . LEU A 1 189 ? 11.947 9.636 -3.606 1.00 92.00 189 LEU A N 1
ATOM 1473 C CA . LEU A 1 189 ? 11.911 9.885 -2.165 1.00 92.00 189 LEU A CA 1
ATOM 1474 C C . LEU A 1 189 ? 10.878 10.944 -1.744 1.00 92.00 189 LEU A C 1
ATOM 1476 O O . LEU A 1 189 ? 10.686 11.149 -0.543 1.00 92.00 189 LEU A O 1
ATOM 1480 N N . ARG A 1 190 ? 10.187 11.611 -2.683 1.00 88.88 190 ARG A N 1
ATOM 1481 C CA . ARG A 1 190 ? 9.122 12.563 -2.335 1.00 88.88 190 ARG A CA 1
ATOM 1482 C C . ARG A 1 190 ? 7.945 11.819 -1.691 1.00 88.88 190 ARG A C 1
ATOM 1484 O O . ARG A 1 190 ? 7.438 10.846 -2.255 1.00 88.88 190 ARG A O 1
ATOM 1491 N N . PRO A 1 191 ? 7.447 12.275 -0.531 1.00 84.06 191 PRO A N 1
ATOM 1492 C CA . PRO A 1 191 ? 6.246 11.702 0.060 1.00 84.06 191 PRO A CA 1
ATOM 1493 C C . PRO A 1 191 ? 5.026 11.842 -0.861 1.00 84.06 191 PRO A C 1
ATOM 1495 O O . PRO A 1 191 ? 4.833 12.860 -1.519 1.00 84.06 191 PRO A O 1
ATOM 1498 N N . GLY A 1 192 ? 4.166 10.821 -0.870 1.00 78.12 192 GLY A N 1
ATOM 1499 C CA . GLY A 1 192 ? 2.844 10.905 -1.497 1.00 78.12 192 GLY A CA 1
ATOM 1500 C C . GLY A 1 192 ? 2.801 10.753 -3.021 1.00 78.12 192 GLY A C 1
ATOM 1501 O O . GLY A 1 192 ? 1.777 11.067 -3.621 1.00 78.12 192 GLY A O 1
ATOM 1502 N N . LEU A 1 193 ? 3.835 10.190 -3.657 1.00 78.56 193 LEU A N 1
ATOM 1503 C CA . LEU A 1 193 ? 3.822 9.871 -5.098 1.00 78.56 193 LEU A CA 1
ATOM 1504 C C . LEU A 1 193 ? 2.613 9.035 -5.537 1.00 78.56 193 LEU A C 1
ATOM 1506 O O . LEU A 1 193 ? 2.109 9.220 -6.641 1.00 78.56 193 LEU A O 1
ATOM 1510 N N . LYS A 1 194 ? 2.119 8.135 -4.674 1.00 76.88 194 LYS A N 1
ATOM 1511 C CA . LYS A 1 194 ? 0.896 7.359 -4.940 1.00 76.88 194 LYS A CA 1
ATOM 1512 C C . LYS A 1 194 ? -0.317 8.268 -5.183 1.00 76.88 194 LYS A C 1
ATOM 1514 O O . LYS A 1 194 ? -1.132 7.969 -6.045 1.00 76.88 194 LYS A O 1
ATOM 1519 N N . TYR A 1 195 ? -0.396 9.380 -4.456 1.00 73.38 195 TYR A N 1
ATOM 1520 C CA . TYR A 1 195 ? -1.460 10.379 -4.551 1.00 73.38 195 TYR A CA 1
ATOM 1521 C C . TYR A 1 195 ? -1.117 11.499 -5.537 1.00 73.38 195 TYR A C 1
ATOM 1523 O O . TYR A 1 195 ? -1.746 12.548 -5.499 1.00 73.38 195 TYR A O 1
ATOM 1531 N N . LYS A 1 196 ? -0.102 11.312 -6.396 1.00 75.06 196 LYS A N 1
ATOM 1532 C CA . LYS A 1 196 ? 0.301 12.277 -7.430 1.00 75.06 196 LYS A CA 1
ATOM 1533 C C . LYS A 1 196 ? 0.418 13.714 -6.895 1.00 75.06 196 LYS A C 1
ATOM 1535 O O . LYS A 1 196 ? -0.041 14.643 -7.542 1.00 75.06 196 LYS A O 1
ATOM 1540 N N . LEU A 1 197 ? 1.024 13.909 -5.717 1.00 75.31 197 LEU A N 1
ATOM 1541 C CA . LEU A 1 197 ? 1.123 15.220 -5.041 1.00 75.31 197 LEU A CA 1
ATOM 1542 C C . LEU A 1 197 ? 2.165 16.185 -5.650 1.00 75.31 197 LEU A C 1
ATOM 1544 O O . LEU A 1 197 ? 2.484 17.201 -5.034 1.00 75.31 197 LEU A O 1
ATOM 1548 N N . GLY A 1 198 ? 2.727 15.855 -6.815 1.00 67.56 198 GLY A N 1
ATOM 1549 C CA . GLY A 1 198 ? 3.770 16.633 -7.488 1.00 67.56 198 GLY A CA 1
ATOM 1550 C C . GLY A 1 198 ? 3.247 17.834 -8.284 1.00 67.56 198 GLY A C 1
ATOM 1551 O O . GLY A 1 198 ? 2.138 18.326 -8.073 1.00 67.56 198 GLY A O 1
ATOM 1552 N N . GLU A 1 199 ? 4.063 18.319 -9.218 1.00 62.34 199 GLU A N 1
ATOM 1553 C CA . GLU A 1 199 ? 3.654 19.362 -10.165 1.00 62.34 199 GLU A CA 1
ATOM 1554 C C . GLU A 1 199 ? 2.492 18.857 -11.038 1.00 62.34 199 GLU A C 1
ATOM 1556 O O . GLU A 1 199 ? 2.489 17.710 -11.478 1.00 62.34 199 GLU A O 1
ATOM 1561 N N . GLY A 1 200 ? 1.455 19.682 -11.216 1.00 66.38 200 GLY A N 1
ATOM 1562 C CA . GLY A 1 200 ? 0.217 19.281 -11.901 1.00 66.38 200 GLY A CA 1
ATOM 1563 C C . GLY A 1 200 ? -0.775 18.468 -11.053 1.00 66.38 200 GLY A C 1
ATOM 1564 O O . GLY A 1 200 ? -1.791 18.014 -11.575 1.00 66.38 200 GLY A O 1
ATOM 1565 N N . ALA A 1 201 ? -0.528 18.290 -9.748 1.00 74.31 201 ALA A N 1
ATOM 1566 C CA . ALA A 1 201 ? -1.447 17.588 -8.851 1.00 74.31 201 ALA A CA 1
ATOM 1567 C C . ALA A 1 201 ? -2.836 18.244 -8.800 1.00 74.31 201 ALA A C 1
ATOM 1569 O O . ALA A 1 201 ? -2.973 19.410 -8.413 1.00 74.31 201 ALA A O 1
ATOM 1570 N N . SER A 1 202 ? -3.875 17.456 -9.087 1.00 81.12 202 SER A N 1
ATOM 1571 C CA . SER A 1 202 ? -5.265 17.866 -8.888 1.00 81.12 202 SER A CA 1
ATOM 1572 C C . SER A 1 202 ? -5.538 18.186 -7.415 1.00 81.12 202 SER A C 1
ATOM 1574 O O . SER A 1 202 ? -5.009 17.536 -6.505 1.00 81.12 202 SER A O 1
ATOM 1576 N N . ILE A 1 203 ? -6.415 19.164 -7.170 1.00 84.00 203 ILE A N 1
ATOM 1577 C CA . ILE A 1 203 ? -6.903 19.501 -5.825 1.00 84.00 203 ILE A CA 1
ATOM 1578 C C . ILE A 1 203 ? -7.484 18.251 -5.152 1.00 84.00 203 ILE A C 1
ATOM 1580 O O . ILE A 1 203 ? -7.211 18.006 -3.978 1.00 84.00 203 ILE A O 1
ATOM 1584 N N . PHE A 1 204 ? -8.200 17.411 -5.905 1.00 82.88 204 PHE A N 1
ATOM 1585 C CA . PHE A 1 204 ? -8.792 16.179 -5.383 1.00 82.88 204 PHE A CA 1
ATOM 1586 C C . PHE A 1 204 ? -7.745 15.190 -4.871 1.00 82.88 204 PHE A C 1
ATOM 1588 O O . PHE A 1 204 ? -7.942 14.603 -3.814 1.00 82.88 204 PHE A O 1
ATOM 1595 N N . SER A 1 205 ? -6.600 15.058 -5.542 1.00 82.19 205 SER A N 1
ATOM 1596 C CA . SER A 1 205 ? -5.534 14.154 -5.095 1.00 82.19 205 SER A CA 1
ATOM 1597 C C . SER A 1 205 ? -4.867 14.634 -3.800 1.00 82.19 205 SER A C 1
ATOM 1599 O O . SER A 1 205 ? -4.531 13.831 -2.929 1.00 82.19 205 SER A O 1
ATOM 1601 N N . LYS A 1 206 ? -4.737 15.957 -3.622 1.00 85.19 206 LYS A N 1
ATOM 1602 C CA . LYS A 1 206 ? -4.263 16.551 -2.361 1.00 85.19 206 LYS A CA 1
ATOM 1603 C C . LYS A 1 206 ? -5.267 16.341 -1.228 1.00 85.19 206 LYS A C 1
ATOM 1605 O O . LYS A 1 206 ? -4.868 15.971 -0.125 1.00 85.19 206 LYS A O 1
ATOM 1610 N N . LEU A 1 207 ? -6.556 16.548 -1.504 1.00 86.81 207 LEU A N 1
ATOM 1611 C CA . LEU A 1 207 ? -7.626 16.306 -0.535 1.00 86.81 207 LEU A CA 1
ATOM 1612 C C . LEU A 1 207 ? -7.704 14.832 -0.142 1.00 86.81 207 LEU A C 1
ATOM 1614 O O . LEU A 1 207 ? -7.854 14.546 1.039 1.00 86.81 207 LEU A O 1
ATOM 1618 N N . ASP A 1 208 ? -7.535 13.909 -1.088 1.00 87.38 208 ASP A N 1
ATOM 1619 C CA . ASP A 1 208 ? -7.510 12.470 -0.823 1.00 87.38 208 ASP A CA 1
ATOM 1620 C C . ASP A 1 208 ? -6.383 12.090 0.150 1.00 87.38 208 ASP A C 1
ATOM 1622 O O . ASP A 1 208 ? -6.600 11.390 1.141 1.00 87.38 208 ASP A O 1
ATOM 1626 N N . PHE A 1 209 ? -5.183 12.638 -0.064 1.00 87.62 209 PHE A N 1
ATOM 1627 C CA . PHE A 1 209 ? -4.055 12.423 0.840 1.00 87.62 209 PHE A CA 1
ATOM 1628 C C . PHE A 1 209 ? -4.309 12.986 2.244 1.00 87.62 209 PHE A C 1
ATOM 1630 O O . PHE A 1 209 ? -4.100 12.287 3.236 1.00 87.62 209 PHE A O 1
ATOM 1637 N N . VAL A 1 210 ? -4.801 14.226 2.346 1.00 89.00 210 VAL A N 1
ATOM 1638 C CA . VAL A 1 210 ? -5.161 14.838 3.638 1.00 89.00 210 VAL A CA 1
ATOM 1639 C C . VAL A 1 210 ? -6.273 14.042 4.325 1.00 89.00 210 VAL A C 1
ATOM 1641 O O . VAL A 1 210 ? -6.212 13.813 5.531 1.00 89.00 210 VAL A O 1
ATOM 1644 N N . SER A 1 211 ? -7.252 13.564 3.559 1.00 90.38 211 SER A N 1
ATOM 1645 C CA . SER A 1 211 ? -8.354 12.729 4.031 1.00 90.38 211 SER A CA 1
ATOM 1646 C C . SER A 1 211 ? -7.850 11.418 4.637 1.00 90.38 211 SER A C 1
ATOM 1648 O O . SER A 1 211 ? -8.261 11.062 5.744 1.00 90.38 211 SER A O 1
ATOM 1650 N N . LEU A 1 212 ? -6.895 10.741 3.984 1.00 88.94 212 LEU A N 1
ATOM 1651 C CA . LEU A 1 212 ? -6.228 9.569 4.557 1.00 88.94 212 LEU A CA 1
ATOM 1652 C C . LEU A 1 212 ? -5.480 9.919 5.847 1.00 88.94 212 LEU A C 1
ATOM 1654 O O . LEU A 1 212 ? -5.584 9.182 6.826 1.00 88.94 212 LEU A O 1
ATOM 1658 N N . MET A 1 213 ? -4.712 11.013 5.861 1.00 89.31 213 MET A N 1
ATOM 1659 C CA . MET A 1 213 ? -3.955 11.411 7.052 1.00 89.31 213 MET A CA 1
ATOM 1660 C C . MET A 1 213 ? -4.892 11.668 8.235 1.00 89.31 213 MET A C 1
ATOM 1662 O O . MET A 1 213 ? -4.667 11.132 9.320 1.00 89.31 213 MET A O 1
ATOM 1666 N N . LEU A 1 214 ? -5.973 12.423 8.017 1.00 91.56 214 LEU A N 1
ATOM 1667 C CA . LEU A 1 214 ? -7.005 12.666 9.022 1.00 91.56 214 LEU A CA 1
ATOM 1668 C C . LEU A 1 214 ? -7.612 11.353 9.511 1.00 91.56 214 LEU A C 1
ATOM 1670 O O . LEU A 1 214 ? -7.633 11.114 10.715 1.00 91.56 214 LEU A O 1
ATOM 1674 N N . ALA A 1 215 ? -8.040 10.478 8.599 1.00 91.38 215 ALA A N 1
ATOM 1675 C CA . ALA A 1 215 ? -8.590 9.171 8.945 1.00 91.38 215 ALA A CA 1
ATOM 1676 C C . ALA A 1 215 ? -7.614 8.332 9.785 1.00 91.38 215 ALA A C 1
ATOM 1678 O O . ALA A 1 215 ? -8.020 7.734 10.779 1.00 91.38 215 ALA A O 1
ATOM 1679 N N . LEU A 1 216 ? -6.326 8.316 9.438 1.00 89.56 216 LEU A N 1
ATOM 1680 C CA . LEU A 1 216 ? -5.314 7.540 10.149 1.00 89.56 216 LEU A CA 1
ATOM 1681 C C . LEU A 1 216 ? -5.058 8.087 11.562 1.00 89.56 216 LEU A C 1
ATOM 1683 O O . LEU A 1 216 ? -5.049 7.315 12.524 1.00 89.56 216 LEU A O 1
ATOM 1687 N N . PHE A 1 217 ? -4.896 9.406 11.712 1.00 89.38 217 PHE A N 1
ATOM 1688 C CA . PHE A 1 217 ? -4.666 10.035 13.017 1.00 89.38 217 PHE A CA 1
ATOM 1689 C C . PHE A 1 217 ? -5.887 9.914 13.931 1.00 89.38 217 PHE A C 1
ATOM 1691 O O . PHE A 1 217 ? -5.789 9.424 15.058 1.00 89.38 217 PHE A O 1
ATOM 1698 N N . LEU A 1 218 ? -7.046 10.333 13.426 1.00 90.50 218 LEU A N 1
ATOM 1699 C CA . LEU A 1 218 ? -8.296 10.384 14.176 1.00 90.50 218 LEU A CA 1
ATOM 1700 C C . LEU A 1 218 ? -8.851 8.983 14.446 1.00 90.50 218 LEU A C 1
ATOM 1702 O O . LEU A 1 218 ? -9.329 8.701 15.544 1.00 90.50 218 LEU A O 1
ATOM 1706 N N . GLY A 1 219 ? -8.725 8.080 13.475 1.00 88.56 219 GLY A N 1
ATOM 1707 C CA . GLY A 1 219 ? -9.164 6.698 13.603 1.00 88.56 219 GLY A CA 1
ATOM 1708 C C . GLY A 1 219 ? -8.373 5.954 14.669 1.00 88.56 219 GLY A C 1
ATOM 1709 O O . GLY A 1 219 ? -8.978 5.290 15.504 1.00 88.56 219 GLY A O 1
ATOM 1710 N N . THR A 1 220 ? -7.045 6.122 14.717 1.00 86.31 220 THR A N 1
ATOM 1711 C CA . THR A 1 220 ? -6.189 5.464 15.724 1.00 86.31 220 THR A CA 1
ATOM 1712 C C . THR A 1 220 ? -6.599 5.805 17.155 1.00 86.31 220 THR A C 1
ATOM 1714 O O . THR A 1 220 ? -6.594 4.927 18.019 1.00 86.31 220 THR A O 1
ATOM 1717 N N . ALA A 1 221 ? -7.016 7.048 17.407 1.00 82.56 221 ALA A N 1
ATOM 1718 C CA . ALA A 1 221 ? -7.472 7.483 18.726 1.00 82.56 221 ALA A CA 1
ATOM 1719 C C . ALA A 1 221 ? -8.824 6.868 19.144 1.00 82.56 221 ALA A C 1
ATOM 1721 O O . ALA A 1 221 ? -9.107 6.763 20.337 1.00 82.56 221 ALA A O 1
ATOM 1722 N N . ALA A 1 222 ? -9.648 6.444 18.182 1.00 82.75 222 ALA A N 1
ATOM 1723 C CA . ALA A 1 222 ? -11.034 6.033 18.400 1.00 82.75 222 ALA A CA 1
ATOM 1724 C C . ALA A 1 222 ? -11.268 4.514 18.311 1.00 82.75 222 ALA A C 1
ATOM 1726 O O . ALA A 1 222 ? -12.415 4.064 18.255 1.00 82.75 222 ALA A O 1
ATOM 1727 N N . LEU A 1 223 ? -10.199 3.708 18.286 1.00 83.69 223 LEU A N 1
ATOM 1728 C CA . LEU A 1 223 ? -10.282 2.249 18.201 1.00 83.69 223 LEU A CA 1
ATOM 1729 C C . LEU A 1 223 ? -10.613 1.616 19.569 1.00 83.69 223 LEU A C 1
ATOM 1731 O O . LEU A 1 223 ? -9.752 1.578 20.457 1.00 83.69 223 LEU A O 1
ATOM 1735 N N . PRO A 1 224 ? -11.813 1.023 19.753 1.00 75.06 224 PRO A N 1
ATOM 1736 C CA . PRO A 1 224 ? -12.250 0.523 21.061 1.00 75.06 224 PRO A CA 1
ATOM 1737 C C . PRO A 1 224 ? -11.357 -0.594 21.608 1.00 75.06 224 PRO A C 1
ATOM 1739 O O . PRO A 1 224 ? -11.093 -0.659 22.805 1.00 75.06 224 PRO A O 1
ATOM 1742 N N . HIS A 1 225 ? -10.816 -1.439 20.726 1.00 79.81 225 HIS A N 1
ATOM 1743 C CA . HIS A 1 225 ? -9.943 -2.554 21.099 1.00 79.81 225 HIS A CA 1
ATOM 1744 C C . HIS A 1 225 ? -8.603 -2.114 21.719 1.00 79.81 225 HIS A C 1
ATOM 1746 O O . HIS A 1 225 ? -7.941 -2.921 22.378 1.00 79.81 225 HIS A O 1
ATOM 1752 N N . VAL A 1 226 ? -8.194 -0.858 21.509 1.00 79.44 226 VAL A N 1
ATOM 1753 C CA . VAL A 1 226 ? -7.035 -0.249 22.176 1.00 79.44 226 VAL A CA 1
ATOM 1754 C C . VAL A 1 226 ? -7.465 0.342 23.517 1.00 79.44 226 VAL A C 1
ATOM 1756 O O . VAL A 1 226 ? -6.809 0.094 24.527 1.00 79.44 226 VAL A O 1
ATOM 1759 N N . LEU A 1 227 ? -8.597 1.054 23.548 1.00 74.69 227 LEU A N 1
ATOM 1760 C CA . LEU A 1 227 ? -9.117 1.711 24.752 1.00 74.69 227 LEU A CA 1
ATOM 1761 C C . LEU A 1 227 ? -9.387 0.727 25.893 1.00 74.69 227 LEU A C 1
ATOM 1763 O O . LEU A 1 227 ? -8.945 0.959 27.017 1.00 74.69 227 LEU A O 1
ATOM 1767 N N . ILE A 1 228 ? -10.007 -0.420 25.596 1.00 74.12 228 ILE A N 1
ATOM 1768 C CA . ILE A 1 228 ? -10.305 -1.444 26.610 1.00 74.12 228 ILE A CA 1
ATOM 1769 C C . ILE A 1 228 ? -9.053 -1.988 27.307 1.00 74.12 228 ILE A C 1
ATOM 1771 O O . ILE A 1 228 ? -9.132 -2.474 28.433 1.00 74.12 228 ILE A O 1
ATOM 1775 N N . ARG A 1 229 ? -7.878 -1.895 26.668 1.00 77.31 229 ARG A N 1
ATOM 1776 C CA . ARG A 1 229 ? -6.621 -2.350 27.272 1.00 77.31 229 ARG A CA 1
ATOM 1777 C C . ARG A 1 229 ? -6.151 -1.401 28.368 1.00 77.31 229 ARG A C 1
ATOM 1779 O O . ARG A 1 229 ? -5.593 -1.882 29.352 1.00 77.31 229 ARG A O 1
ATOM 1786 N N . TYR A 1 230 ? -6.434 -0.099 28.264 1.00 77.19 230 TYR A N 1
ATOM 1787 C CA . TYR A 1 230 ? -6.101 0.863 29.320 1.00 77.19 230 TYR A CA 1
ATOM 1788 C C . TYR A 1 230 ? -6.879 0.606 30.613 1.00 77.19 230 TYR A C 1
ATOM 1790 O O . TYR A 1 230 ? -6.329 0.815 31.690 1.00 77.19 230 TYR A O 1
ATOM 1798 N N . TYR A 1 231 ? -8.098 0.063 30.529 1.00 73.19 231 TYR A N 1
ATOM 1799 C CA . TYR A 1 231 ? -8.901 -0.283 31.712 1.00 73.19 231 TYR A CA 1
ATOM 1800 C C . TYR A 1 231 ? -8.346 -1.463 32.513 1.00 73.19 231 TYR A C 1
ATOM 1802 O O . TYR A 1 231 ? -8.740 -1.676 33.654 1.00 73.19 231 TYR A O 1
ATOM 1810 N N . THR A 1 232 ? -7.419 -2.228 31.935 1.00 78.19 232 THR A N 1
ATOM 1811 C CA . THR A 1 232 ? -6.764 -3.349 32.623 1.00 78.19 232 THR A CA 1
ATOM 1812 C C . THR A 1 232 ? -5.448 -2.957 33.299 1.00 78.19 232 THR A C 1
ATOM 1814 O O . THR A 1 232 ? -4.802 -3.802 33.922 1.00 78.19 232 THR A O 1
ATOM 1817 N N . VAL A 1 233 ? -5.031 -1.691 33.175 1.00 81.94 233 VAL A N 1
ATOM 1818 C CA . VAL A 1 233 ? -3.791 -1.179 33.765 1.00 81.94 233 VAL A CA 1
ATOM 1819 C C . VAL A 1 233 ? -4.061 -0.702 35.203 1.00 81.94 233 VAL A C 1
ATOM 1821 O O . VAL A 1 233 ? -5.053 -0.011 35.419 1.00 81.94 233 VAL A O 1
ATOM 1824 N N . PRO A 1 234 ? -3.197 -1.011 36.194 1.00 83.62 234 PRO A N 1
ATOM 1825 C CA . PRO A 1 234 ? -3.469 -0.711 37.608 1.00 83.62 234 PRO A CA 1
ATOM 1826 C C . PRO A 1 234 ? -3.544 0.781 37.955 1.00 83.62 234 PRO A C 1
ATOM 1828 O O . PRO A 1 234 ? -4.095 1.150 38.987 1.00 83.62 234 PRO A O 1
ATOM 1831 N N . SER A 1 235 ? -2.929 1.640 37.138 1.00 89.31 235 SER A N 1
ATOM 1832 C CA . SER A 1 235 ? -2.707 3.051 37.448 1.00 89.31 235 SER A CA 1
ATOM 1833 C C . SER A 1 235 ? -2.725 3.915 36.180 1.00 89.31 235 SER A C 1
ATOM 1835 O O . SER A 1 235 ? -2.150 3.519 35.159 1.00 89.31 235 SER A O 1
ATOM 1837 N N . PRO A 1 236 ? -3.281 5.144 36.234 1.00 86.81 236 PRO A N 1
ATOM 1838 C CA . PRO A 1 236 ? -3.201 6.103 35.130 1.00 86.81 236 PRO A CA 1
ATOM 1839 C C . PRO A 1 236 ? -1.762 6.465 34.729 1.00 86.81 236 PRO A C 1
ATOM 1841 O O . PRO A 1 236 ? -1.490 6.760 33.564 1.00 86.81 236 PRO A O 1
ATOM 1844 N N . ARG A 1 237 ? -0.816 6.446 35.681 1.00 87.62 237 ARG A N 1
ATOM 1845 C CA . ARG A 1 237 ? 0.604 6.716 35.401 1.00 87.62 237 ARG A CA 1
ATOM 1846 C C . ARG A 1 237 ? 1.209 5.611 34.536 1.00 87.62 237 ARG A C 1
ATOM 1848 O O . ARG A 1 237 ? 1.931 5.913 33.586 1.00 87.62 237 ARG A O 1
ATOM 1855 N N . ASP A 1 238 ? 0.874 4.362 34.838 1.00 86.56 238 ASP A N 1
ATOM 1856 C CA . ASP A 1 238 ? 1.341 3.201 34.080 1.00 86.56 238 ASP A CA 1
ATOM 1857 C C . ASP A 1 238 ? 0.700 3.153 32.692 1.00 86.56 238 ASP A C 1
ATOM 1859 O O . ASP A 1 238 ? 1.382 2.837 31.717 1.00 86.56 238 ASP A O 1
ATOM 1863 N N . ALA A 1 239 ? -0.569 3.565 32.577 1.00 85.38 239 ALA A N 1
ATOM 1864 C CA . ALA A 1 239 ? -1.249 3.700 31.292 1.00 85.38 239 ALA A CA 1
ATOM 1865 C C . ALA A 1 239 ? -0.511 4.691 30.376 1.00 85.38 239 ALA A C 1
ATOM 1867 O O . ALA A 1 239 ? -0.146 4.327 29.260 1.00 85.38 239 ALA A O 1
ATOM 1868 N N . ARG A 1 240 ? -0.178 5.895 30.873 1.00 87.81 240 ARG A N 1
ATOM 1869 C CA . ARG A 1 240 ? 0.596 6.891 30.104 1.00 87.81 240 ARG A CA 1
ATOM 1870 C C . ARG A 1 240 ? 1.976 6.377 29.698 1.00 87.81 240 ARG A C 1
ATOM 1872 O O . ARG A 1 240 ? 2.385 6.555 28.553 1.00 87.81 240 ARG A O 1
ATOM 1879 N N . ARG A 1 241 ? 2.697 5.722 30.615 1.00 87.44 241 ARG A N 1
ATOM 1880 C CA . ARG A 1 241 ? 4.014 5.139 30.312 1.00 87.44 241 ARG A CA 1
ATOM 1881 C C . ARG A 1 241 ? 3.907 4.065 29.229 1.00 87.44 241 ARG A C 1
ATOM 1883 O O . ARG A 1 241 ? 4.732 4.040 28.320 1.00 87.44 241 ARG A O 1
ATOM 1890 N N . SER A 1 242 ? 2.882 3.216 29.300 1.00 86.25 242 SER A N 1
ATOM 1891 C CA . SER A 1 242 ? 2.605 2.200 28.284 1.00 86.25 242 SER A CA 1
ATOM 1892 C C . SER A 1 242 ? 2.332 2.828 26.915 1.00 86.25 242 SER A C 1
ATOM 1894 O O . SER A 1 242 ? 2.913 2.377 25.930 1.00 86.25 242 SER A O 1
ATOM 1896 N N . THR A 1 243 ? 1.542 3.907 26.856 1.00 86.50 243 THR A N 1
ATOM 1897 C CA . THR A 1 243 ? 1.288 4.656 25.615 1.00 86.50 243 THR A CA 1
ATOM 1898 C C . THR A 1 243 ? 2.575 5.204 25.006 1.00 86.50 243 THR A C 1
ATOM 1900 O O . THR A 1 243 ? 2.806 5.019 23.815 1.00 86.50 243 THR A O 1
ATOM 1903 N N . ILE A 1 244 ? 3.441 5.832 25.809 1.00 89.88 244 ILE A N 1
ATOM 1904 C CA . ILE A 1 244 ? 4.710 6.402 25.326 1.00 89.88 244 ILE A CA 1
ATOM 1905 C C . ILE A 1 244 ? 5.608 5.309 24.736 1.00 89.88 244 ILE A C 1
ATOM 1907 O O . ILE A 1 244 ? 6.120 5.467 23.630 1.00 89.88 244 ILE A O 1
ATOM 1911 N N . VAL A 1 245 ? 5.765 4.181 25.440 1.00 89.75 245 VAL A N 1
ATOM 1912 C CA . VAL A 1 245 ? 6.577 3.051 24.955 1.00 89.75 245 VAL A CA 1
ATOM 1913 C C . VAL A 1 245 ? 5.996 2.473 23.664 1.00 89.75 245 VAL A C 1
ATOM 1915 O O . VAL A 1 245 ? 6.746 2.196 22.731 1.00 89.75 245 VAL A O 1
ATOM 1918 N N . ALA A 1 246 ? 4.671 2.327 23.579 1.00 86.50 246 ALA A N 1
ATOM 1919 C CA . ALA A 1 246 ? 4.009 1.833 22.377 1.00 86.50 246 ALA A CA 1
ATOM 1920 C C . ALA A 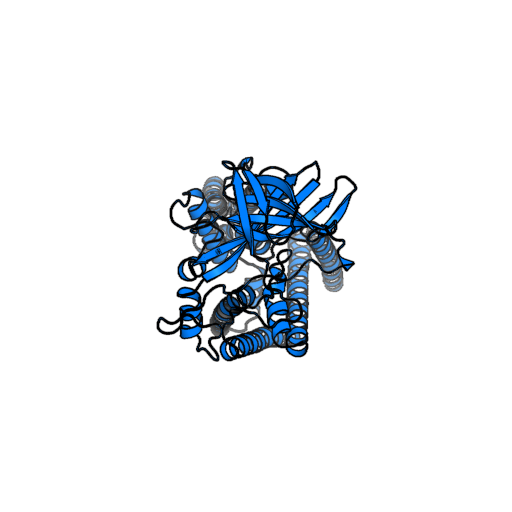1 246 ? 4.219 2.774 21.179 1.00 86.50 246 ALA A C 1
ATOM 1922 O O . ALA A 1 246 ? 4.605 2.310 20.109 1.00 86.50 246 ALA A O 1
ATOM 1923 N N . ILE A 1 247 ? 4.028 4.086 21.359 1.00 89.75 247 ILE A N 1
ATOM 1924 C CA . ILE A 1 247 ? 4.234 5.085 20.300 1.00 89.75 247 ILE A CA 1
ATOM 1925 C C . ILE A 1 247 ? 5.696 5.099 19.843 1.00 89.75 247 ILE A C 1
ATOM 1927 O O . ILE A 1 247 ? 5.949 5.096 18.642 1.00 89.75 247 ILE A O 1
ATOM 1931 N N . ALA A 1 248 ? 6.656 5.057 20.772 1.00 93.50 248 ALA A N 1
ATOM 1932 C CA . ALA A 1 248 ? 8.077 5.011 20.435 1.00 93.50 248 ALA A CA 1
ATOM 1933 C C . ALA A 1 248 ? 8.439 3.745 19.639 1.00 93.50 248 ALA A C 1
ATOM 1935 O O . ALA A 1 248 ? 9.127 3.832 18.624 1.00 93.50 248 ALA A O 1
ATOM 1936 N N . ALA A 1 249 ? 7.932 2.579 20.052 1.00 92.44 249 ALA A N 1
ATOM 1937 C CA . ALA A 1 249 ? 8.162 1.313 19.359 1.00 92.44 249 ALA A CA 1
ATOM 1938 C C . ALA A 1 249 ? 7.540 1.293 17.950 1.00 92.44 249 ALA A C 1
ATOM 1940 O O . ALA A 1 249 ? 8.190 0.856 17.001 1.00 92.44 249 ALA A O 1
ATOM 1941 N N . ILE A 1 250 ? 6.311 1.801 17.798 1.00 90.75 250 ILE A N 1
ATOM 1942 C CA . ILE A 1 250 ? 5.630 1.918 16.498 1.00 90.75 250 ILE A CA 1
ATOM 1943 C C . ILE A 1 250 ? 6.364 2.911 15.592 1.00 90.75 250 ILE A C 1
ATOM 1945 O O . ILE A 1 250 ? 6.613 2.605 14.430 1.00 90.75 250 ILE A O 1
ATOM 1949 N N . GLY A 1 251 ? 6.750 4.075 16.120 1.00 93.75 251 GLY A N 1
ATOM 1950 C CA . GLY A 1 251 ? 7.500 5.086 15.374 1.00 93.75 251 GLY A CA 1
ATOM 1951 C C . GLY A 1 251 ? 8.848 4.556 14.888 1.00 93.75 251 GLY A C 1
ATOM 1952 O O . GLY A 1 251 ? 9.176 4.690 13.711 1.00 93.75 251 GLY A O 1
ATOM 1953 N N . PHE A 1 252 ? 9.591 3.870 15.761 1.00 96.31 252 PHE A N 1
ATOM 1954 C CA . PHE A 1 252 ? 10.842 3.216 15.386 1.00 96.31 252 PHE A CA 1
ATOM 1955 C C . PHE A 1 252 ? 10.622 2.140 14.318 1.00 96.31 252 PHE A C 1
ATOM 1957 O O . PHE A 1 252 ? 11.329 2.118 13.313 1.00 96.31 252 PHE A O 1
ATOM 1964 N N . PHE A 1 253 ? 9.598 1.297 14.475 1.00 94.56 253 PHE A N 1
ATOM 1965 C CA . PHE A 1 253 ? 9.241 0.305 13.465 1.00 94.56 253 PHE A CA 1
ATOM 1966 C C . PHE A 1 253 ? 8.904 0.951 12.114 1.00 94.56 253 PHE A C 1
ATOM 1968 O O . PHE A 1 253 ? 9.381 0.471 11.090 1.00 94.56 253 PHE A O 1
ATOM 1975 N N . TYR A 1 254 ? 8.162 2.064 12.084 1.00 92.88 254 TYR A N 1
ATOM 1976 C CA . TYR A 1 254 ? 7.852 2.751 10.829 1.00 92.88 254 TYR A CA 1
ATOM 1977 C C . TYR A 1 254 ? 9.093 3.292 10.118 1.00 92.88 254 TYR A C 1
ATOM 1979 O O . TYR A 1 254 ? 9.190 3.162 8.895 1.00 92.88 254 TYR A O 1
ATOM 1987 N N . ILE A 1 255 ? 10.082 3.794 10.862 1.00 95.50 255 ILE A N 1
ATOM 1988 C CA . ILE A 1 255 ? 11.381 4.162 10.286 1.00 95.50 255 ILE A CA 1
ATOM 1989 C C . ILE A 1 255 ? 12.034 2.935 9.637 1.00 95.50 255 ILE A C 1
ATOM 1991 O O . ILE A 1 255 ? 12.486 3.019 8.501 1.00 95.50 255 ILE A O 1
ATOM 1995 N N . LEU A 1 256 ? 12.027 1.770 10.292 1.00 96.25 256 LEU A N 1
ATOM 1996 C CA . LEU A 1 256 ? 12.569 0.539 9.700 1.00 96.25 256 LEU A CA 1
ATOM 1997 C C . LEU A 1 256 ? 11.802 0.110 8.444 1.00 96.25 256 LEU A C 1
ATOM 1999 O O . LEU A 1 256 ? 12.418 -0.298 7.460 1.00 96.25 256 LEU A O 1
ATOM 2003 N N . THR A 1 257 ? 10.470 0.227 8.442 1.00 93.38 257 THR A N 1
ATOM 2004 C CA . THR A 1 257 ? 9.656 -0.125 7.267 1.00 93.38 257 THR A CA 1
ATOM 2005 C C . THR A 1 257 ? 9.958 0.742 6.054 1.00 93.38 257 THR A C 1
ATOM 2007 O O . THR A 1 257 ? 9.908 0.227 4.939 1.00 93.38 257 THR A O 1
ATOM 2010 N N . LEU A 1 258 ? 10.342 2.010 6.252 1.00 94.00 258 LEU A N 1
ATOM 2011 C CA . LEU A 1 258 ? 10.815 2.872 5.170 1.00 94.00 258 LEU A CA 1
ATOM 2012 C C . LEU A 1 258 ? 12.051 2.260 4.497 1.00 94.00 258 LEU A C 1
ATOM 2014 O O . LEU A 1 258 ? 12.038 2.050 3.287 1.00 94.00 258 LEU A O 1
ATOM 2018 N N . TYR A 1 259 ? 13.081 1.899 5.270 1.00 96.31 259 TYR A N 1
ATOM 2019 C CA . TYR A 1 259 ? 14.295 1.279 4.723 1.00 96.31 259 TYR A CA 1
ATOM 2020 C C . TYR A 1 259 ? 14.020 -0.077 4.078 1.00 96.31 259 TYR A C 1
ATOM 2022 O O . TYR A 1 259 ? 14.544 -0.350 3.004 1.00 96.31 259 TYR A O 1
ATOM 2030 N N . MET A 1 260 ? 13.165 -0.912 4.675 1.00 95.19 260 MET A N 1
ATOM 2031 C CA . MET A 1 260 ? 12.769 -2.183 4.058 1.00 95.19 260 MET A CA 1
ATOM 2032 C C . MET A 1 260 ? 12.024 -1.971 2.730 1.00 95.19 260 MET A C 1
ATOM 2034 O O . MET A 1 260 ? 12.255 -2.707 1.777 1.00 95.19 260 MET A O 1
ATOM 2038 N N . GLY A 1 261 ? 11.158 -0.959 2.635 1.00 93.94 261 GLY A N 1
ATOM 2039 C CA . GLY A 1 261 ? 10.462 -0.617 1.393 1.00 93.94 261 GLY A CA 1
ATOM 2040 C C . GLY A 1 261 ? 11.414 -0.129 0.298 1.00 93.94 261 GLY A C 1
ATOM 2041 O O . GLY A 1 261 ? 11.349 -0.612 -0.831 1.00 93.94 261 GLY A O 1
ATOM 2042 N N . LEU A 1 262 ? 12.333 0.778 0.644 1.00 94.88 262 LEU A N 1
ATOM 2043 C CA . LEU A 1 262 ? 13.366 1.282 -0.270 1.00 94.88 262 LEU A CA 1
ATOM 2044 C C . LEU A 1 262 ? 14.330 0.171 -0.709 1.00 94.88 262 LEU A C 1
ATOM 2046 O O . LEU A 1 262 ? 14.636 0.046 -1.894 1.00 94.88 262 LEU A O 1
ATOM 2050 N N . GLY A 1 263 ? 14.751 -0.681 0.226 1.00 94.88 263 GLY A N 1
ATOM 2051 C CA . GLY A 1 263 ? 15.581 -1.848 -0.052 1.00 94.88 263 GLY A CA 1
ATOM 2052 C C . GLY A 1 263 ? 14.892 -2.820 -0.998 1.00 94.88 263 GLY A C 1
ATOM 2053 O O . GLY A 1 263 ? 15.484 -3.228 -1.993 1.00 94.88 263 GLY A O 1
ATOM 2054 N N . ALA A 1 264 ? 13.616 -3.135 -0.760 1.00 94.38 264 ALA A N 1
ATOM 2055 C CA . ALA A 1 264 ? 12.855 -3.996 -1.658 1.00 94.38 264 ALA A CA 1
ATOM 2056 C C . ALA A 1 264 ? 12.767 -3.400 -3.074 1.00 94.38 264 ALA A C 1
ATOM 2058 O O . ALA A 1 264 ? 12.987 -4.113 -4.049 1.00 94.38 264 ALA A O 1
ATOM 2059 N N . ALA A 1 265 ? 12.525 -2.089 -3.182 1.00 93.25 265 ALA A N 1
ATOM 2060 C CA . ALA A 1 265 ? 12.435 -1.383 -4.460 1.00 93.25 265 ALA A CA 1
ATOM 2061 C C . ALA A 1 265 ? 13.747 -1.323 -5.255 1.00 93.25 265 ALA A C 1
ATOM 2063 O O . ALA A 1 265 ? 13.707 -1.146 -6.471 1.00 93.25 265 ALA A O 1
ATOM 2064 N N . THR A 1 266 ? 14.890 -1.477 -4.589 1.00 93.25 266 THR A N 1
ATOM 2065 C CA . THR A 1 266 ? 16.221 -1.342 -5.197 1.00 93.25 266 THR A CA 1
ATOM 2066 C C . THR A 1 266 ? 16.971 -2.666 -5.344 1.00 93.25 266 THR A C 1
ATOM 2068 O O . THR A 1 266 ? 17.960 -2.707 -6.065 1.00 93.25 266 THR A O 1
ATOM 2071 N N . SER A 1 267 ? 16.498 -3.753 -4.721 1.00 91.62 267 SER A N 1
ATOM 2072 C CA . SER A 1 267 ? 17.227 -5.032 -4.634 1.00 91.62 267 SER A CA 1
ATOM 2073 C C . SER A 1 267 ? 16.735 -6.131 -5.585 1.00 91.62 267 SER A C 1
ATOM 2075 O O . SER A 1 267 ? 17.111 -7.286 -5.409 1.00 91.62 267 SER A O 1
ATOM 2077 N N . GLY A 1 268 ? 15.877 -5.834 -6.562 1.00 90.94 268 GLY A N 1
ATOM 2078 C CA . GLY A 1 268 ? 15.426 -6.832 -7.542 1.00 90.94 268 GLY A CA 1
ATOM 2079 C C . GLY A 1 268 ? 14.475 -7.887 -6.984 1.00 90.94 268 GLY A C 1
ATOM 2080 O O . GLY A 1 268 ? 14.384 -8.982 -7.533 1.00 90.94 268 GLY A O 1
ATOM 2081 N N . VAL A 1 269 ? 13.797 -7.594 -5.871 1.00 92.44 269 VAL A N 1
ATOM 2082 C CA . VAL A 1 269 ? 12.975 -8.565 -5.125 1.00 92.44 269 VAL A CA 1
ATOM 2083 C C . VAL A 1 269 ? 11.475 -8.301 -5.209 1.00 92.44 269 VAL A C 1
ATOM 2085 O O . VAL A 1 269 ? 10.700 -9.096 -4.676 1.00 92.44 269 VAL A O 1
ATOM 2088 N N . LEU A 1 270 ? 11.038 -7.188 -5.808 1.00 91.88 270 LEU A N 1
ATOM 2089 C CA . LEU A 1 270 ? 9.620 -6.832 -5.804 1.00 91.88 270 LEU A CA 1
ATOM 2090 C C . LEU A 1 270 ? 8.814 -7.779 -6.687 1.00 91.88 270 LEU A C 1
ATOM 2092 O O . LEU A 1 270 ? 9.119 -7.973 -7.861 1.00 91.88 270 LEU A O 1
ATOM 2096 N N . ASP A 1 271 ? 7.729 -8.297 -6.125 1.00 90.75 271 ASP A N 1
ATOM 2097 C CA . ASP A 1 271 ? 6.669 -8.956 -6.874 1.00 90.75 271 ASP A CA 1
ATOM 2098 C C . ASP A 1 271 ? 5.619 -7.914 -7.279 1.00 90.75 271 ASP A C 1
ATOM 2100 O O . ASP A 1 271 ? 4.959 -7.309 -6.428 1.00 90.75 271 ASP A O 1
ATOM 2104 N N . VAL A 1 272 ? 5.462 -7.699 -8.587 1.00 89.12 272 VAL A N 1
ATOM 2105 C CA . VAL A 1 272 ? 4.494 -6.738 -9.134 1.00 89.12 272 VAL A CA 1
ATOM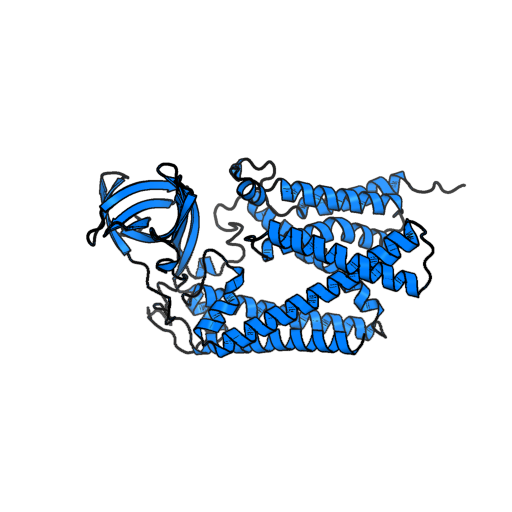 2106 C C . VAL A 1 272 ? 3.036 -7.161 -8.926 1.00 89.12 272 VAL A C 1
ATOM 2108 O O . VAL A 1 272 ? 2.152 -6.302 -8.955 1.00 89.12 272 VAL A O 1
ATOM 2111 N N . GLU A 1 273 ? 2.766 -8.449 -8.675 1.00 86.69 273 GLU A N 1
ATOM 2112 C CA . GLU A 1 273 ? 1.424 -8.927 -8.320 1.00 86.69 273 GLU A CA 1
ATOM 2113 C C . GLU A 1 273 ? 1.097 -8.675 -6.839 1.00 86.69 273 GLU A C 1
ATOM 2115 O O . GLU A 1 273 ? -0.079 -8.610 -6.474 1.00 86.69 273 GLU A O 1
ATOM 2120 N N . SER A 1 274 ? 2.106 -8.531 -5.970 1.00 86.56 274 SER A N 1
ATOM 2121 C CA . SER A 1 274 ? 1.895 -8.423 -4.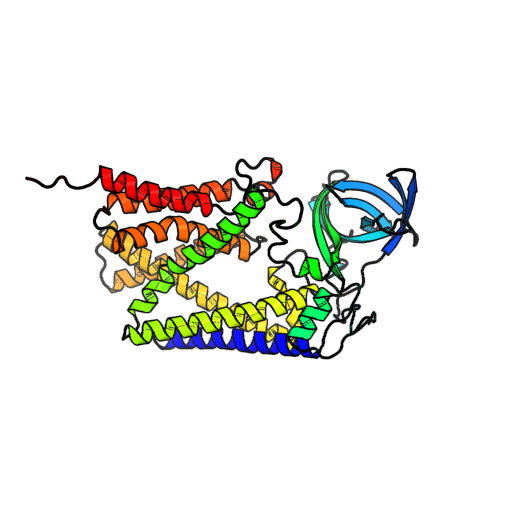524 1.00 86.56 274 SER A CA 1
ATOM 2122 C C . SER A 1 274 ? 2.965 -7.597 -3.811 1.00 86.56 274 SER A C 1
ATOM 2124 O O . SER A 1 274 ? 4.003 -8.094 -3.371 1.00 86.56 274 SER A O 1
ATOM 2126 N N . SER A 1 275 ? 2.632 -6.337 -3.524 1.00 84.75 275 SER A N 1
ATOM 2127 C CA . SER A 1 275 ? 3.462 -5.471 -2.676 1.00 84.75 275 SER A CA 1
ATOM 2128 C C . SER A 1 275 ? 3.536 -5.933 -1.213 1.00 84.75 275 SER A C 1
ATOM 2130 O O . SER A 1 275 ? 4.422 -5.509 -0.477 1.00 84.75 275 SER A O 1
ATOM 2132 N N . ASN A 1 276 ? 2.621 -6.803 -0.767 1.00 87.00 276 ASN A N 1
ATOM 2133 C CA . ASN A 1 276 ? 2.578 -7.288 0.618 1.00 87.00 276 ASN A CA 1
ATOM 2134 C C . ASN A 1 276 ? 3.771 -8.205 0.954 1.00 87.00 276 ASN A C 1
ATOM 2136 O O . ASN A 1 276 ? 4.074 -8.413 2.127 1.00 87.00 276 ASN A O 1
ATOM 2140 N N . MET A 1 277 ? 4.454 -8.747 -0.062 1.00 88.62 277 MET A N 1
ATOM 2141 C CA . MET A 1 277 ? 5.612 -9.635 0.093 1.00 88.62 277 MET A CA 1
ATOM 2142 C C . MET A 1 277 ? 6.961 -8.910 0.059 1.00 88.62 277 MET A C 1
ATOM 2144 O O . MET A 1 277 ? 7.992 -9.567 0.160 1.00 88.62 277 MET A O 1
ATOM 2148 N N . ALA A 1 278 ? 6.978 -7.575 -0.015 1.00 91.12 278 ALA A N 1
ATOM 2149 C CA . ALA A 1 278 ? 8.211 -6.794 -0.125 1.00 91.12 278 ALA A CA 1
ATOM 2150 C C . ALA A 1 278 ? 9.229 -7.105 0.990 1.00 91.12 278 ALA A C 1
ATOM 2152 O O . ALA A 1 278 ? 10.380 -7.411 0.696 1.00 91.12 278 ALA A O 1
ATOM 2153 N N . ALA A 1 279 ? 8.810 -7.094 2.262 1.00 91.50 279 ALA A N 1
ATOM 2154 C CA . ALA A 1 279 ? 9.719 -7.354 3.382 1.00 91.50 279 ALA A CA 1
ATOM 2155 C C . ALA A 1 279 ? 10.213 -8.819 3.445 1.00 91.50 279 ALA A C 1
ATOM 2157 O O . ALA A 1 279 ? 11.424 -9.019 3.555 1.00 91.50 279 ALA A O 1
ATOM 2158 N N . PRO A 1 280 ? 9.354 -9.856 3.318 1.00 92.44 280 PRO A N 1
ATOM 2159 C CA . PRO A 1 280 ? 9.829 -11.236 3.215 1.00 92.44 280 PRO A CA 1
ATOM 2160 C C . PRO A 1 280 ? 10.745 -11.484 2.008 1.00 92.44 280 PRO A C 1
ATOM 2162 O O . PRO A 1 280 ? 11.777 -12.133 2.148 1.00 92.44 280 PRO A O 1
ATOM 2165 N N . LEU A 1 281 ? 10.417 -10.965 0.822 1.00 92.38 281 LEU A N 1
ATOM 2166 C CA . LEU A 1 281 ? 11.248 -11.169 -0.369 1.00 92.38 281 LEU A CA 1
ATOM 2167 C C . LEU A 1 281 ? 12.590 -10.441 -0.258 1.00 92.38 281 LEU A C 1
ATOM 2169 O O . LEU A 1 281 ? 13.615 -11.011 -0.632 1.00 92.38 281 LEU A O 1
ATOM 2173 N N . LEU A 1 282 ? 12.612 -9.254 0.356 1.00 94.62 282 LEU A N 1
ATOM 2174 C CA . LEU A 1 282 ? 13.857 -8.588 0.726 1.00 94.62 282 LEU A CA 1
ATOM 2175 C C . LEU A 1 282 ? 14.684 -9.455 1.681 1.00 94.62 282 LEU A C 1
ATOM 2177 O O . LEU A 1 282 ? 15.857 -9.698 1.417 1.00 94.62 282 LEU A O 1
ATOM 2181 N N . ALA A 1 283 ? 14.077 -9.996 2.740 1.00 94.50 283 ALA A N 1
ATOM 2182 C CA . ALA A 1 283 ? 14.752 -10.913 3.657 1.00 94.50 283 ALA A CA 1
ATOM 2183 C C . ALA A 1 283 ? 15.342 -12.133 2.936 1.00 94.50 283 ALA A C 1
ATOM 2185 O O . ALA A 1 283 ? 16.469 -12.536 3.214 1.00 94.50 283 ALA A O 1
ATOM 2186 N N . LYS A 1 284 ? 14.601 -12.684 1.968 1.00 93.06 284 LYS A N 1
ATOM 2187 C CA . LYS A 1 284 ? 15.031 -13.823 1.153 1.00 93.06 284 LYS A CA 1
ATOM 2188 C C . LYS A 1 284 ? 16.253 -13.510 0.297 1.00 93.06 284 LYS A C 1
ATOM 2190 O O . LYS A 1 284 ? 17.064 -14.408 0.100 1.00 93.06 284 LYS A O 1
ATOM 2195 N N . SER A 1 285 ? 16.426 -12.268 -0.158 1.00 91.88 285 SER A N 1
ATOM 2196 C CA . SER A 1 285 ? 17.637 -11.871 -0.894 1.00 91.88 285 SER A CA 1
ATOM 2197 C C . SER A 1 285 ? 18.919 -11.900 -0.065 1.00 91.88 285 SER A C 1
ATOM 2199 O O . SER A 1 285 ? 20.004 -11.951 -0.633 1.00 91.88 285 SER A O 1
ATOM 2201 N N . PHE A 1 286 ? 18.804 -11.922 1.265 1.00 91.69 286 PHE A N 1
ATOM 2202 C CA . PHE A 1 286 ? 19.934 -12.097 2.180 1.00 91.69 286 PHE A CA 1
ATOM 2203 C C . PHE A 1 286 ? 20.068 -13.535 2.699 1.00 91.69 286 PHE A C 1
ATOM 2205 O O . PHE A 1 286 ? 20.984 -13.832 3.461 1.00 91.69 286 PHE A O 1
ATOM 2212 N N . GLY A 1 287 ? 19.156 -14.430 2.309 1.00 91.38 287 GLY A N 1
ATOM 2213 C CA . GLY A 1 287 ? 19.197 -15.848 2.643 1.00 91.38 287 GLY A CA 1
ATOM 2214 C C . GLY A 1 287 ? 17.883 -16.401 3.193 1.00 91.38 287 GLY A C 1
ATOM 2215 O O . GLY A 1 287 ? 17.060 -15.716 3.807 1.00 91.38 287 GLY A O 1
ATOM 2216 N N . THR A 1 288 ? 17.707 -17.709 3.013 1.00 92.06 288 THR A N 1
ATOM 2217 C CA . THR A 1 288 ? 16.502 -18.445 3.425 1.00 92.06 288 THR A CA 1
ATOM 2218 C C . THR A 1 288 ? 16.267 -18.404 4.936 1.00 92.06 288 THR A C 1
ATOM 2220 O O . THR A 1 288 ? 15.120 -18.423 5.376 1.00 92.06 288 THR A O 1
ATOM 2223 N N . PHE A 1 289 ? 17.329 -18.293 5.741 1.00 93.19 289 PHE A N 1
ATOM 2224 C CA . PHE A 1 289 ? 17.227 -18.204 7.200 1.00 93.19 289 PHE A CA 1
ATOM 2225 C C . PHE A 1 289 ? 16.492 -16.935 7.656 1.00 93.19 289 PHE A C 1
ATOM 2227 O O . PHE A 1 289 ? 15.525 -17.016 8.415 1.00 93.19 289 PHE A O 1
ATOM 2234 N N . LEU A 1 290 ? 16.893 -15.766 7.142 1.00 92.19 290 LEU A N 1
ATOM 2235 C CA . LEU A 1 290 ? 16.261 -14.494 7.496 1.00 92.19 290 LEU A CA 1
ATOM 2236 C C . LEU A 1 290 ? 14.821 -14.427 6.969 1.00 92.19 290 LEU A C 1
ATOM 2238 O O . LEU A 1 290 ? 13.922 -13.966 7.674 1.00 92.19 290 LEU A O 1
ATOM 2242 N N . PHE A 1 291 ? 14.584 -14.972 5.771 1.00 94.12 291 PHE A N 1
ATOM 2243 C CA . PHE A 1 291 ? 13.240 -15.160 5.226 1.00 94.12 291 PHE A CA 1
ATOM 2244 C C . PHE A 1 291 ? 12.345 -16.010 6.132 1.00 94.12 291 PHE A C 1
ATOM 2246 O O . PHE A 1 291 ? 11.215 -15.606 6.414 1.00 94.12 291 PHE A O 1
ATOM 2253 N N . ALA A 1 292 ? 12.834 -17.161 6.604 1.00 94.69 292 ALA A N 1
ATOM 2254 C CA . ALA A 1 292 ? 12.074 -18.061 7.465 1.00 94.69 292 ALA A CA 1
ATOM 2255 C C . ALA A 1 292 ? 11.705 -17.388 8.793 1.00 94.69 292 ALA A C 1
ATOM 2257 O O . ALA A 1 292 ? 10.548 -17.455 9.207 1.00 94.69 292 ALA A O 1
ATOM 2258 N N . ILE A 1 293 ? 12.649 -16.677 9.420 1.00 93.75 293 ILE A N 1
ATOM 2259 C CA . ILE A 1 293 ? 12.397 -15.973 10.682 1.00 93.75 293 ILE A CA 1
ATOM 2260 C C . ILE A 1 293 ? 11.373 -14.852 10.502 1.00 93.75 293 ILE A C 1
ATOM 2262 O O . ILE A 1 293 ? 10.387 -14.804 11.238 1.00 93.75 293 ILE A O 1
ATOM 2266 N N . ILE A 1 294 ? 11.568 -13.964 9.523 1.00 92.19 294 ILE A N 1
ATOM 2267 C CA . ILE A 1 294 ? 10.654 -12.834 9.305 1.00 92.19 294 ILE A CA 1
ATOM 2268 C C . ILE A 1 294 ? 9.258 -13.337 8.936 1.00 92.19 294 ILE A C 1
ATOM 2270 O O . ILE A 1 294 ? 8.268 -12.829 9.462 1.00 92.19 294 ILE A O 1
ATOM 2274 N N . SER A 1 295 ? 9.167 -14.386 8.115 1.00 92.44 295 SER A N 1
ATOM 2275 C CA . SER A 1 295 ? 7.889 -15.015 7.769 1.00 92.44 295 SER A CA 1
ATOM 2276 C C . SER A 1 295 ? 7.211 -15.648 8.988 1.00 92.44 295 SER A C 1
ATOM 2278 O O . SER A 1 295 ? 6.016 -15.439 9.196 1.00 92.44 295 SER A O 1
ATOM 2280 N N . ALA A 1 296 ? 7.957 -16.366 9.835 1.00 92.88 296 ALA A N 1
ATOM 2281 C CA . ALA A 1 296 ? 7.427 -16.979 11.053 1.00 92.88 296 ALA A CA 1
ATOM 2282 C C . ALA A 1 296 ? 6.936 -15.930 12.061 1.00 92.88 296 ALA A C 1
ATOM 2284 O O . ALA A 1 296 ? 5.852 -16.079 12.627 1.00 92.88 296 ALA A O 1
ATOM 2285 N N . ILE A 1 297 ? 7.688 -14.842 12.258 1.00 91.94 297 ILE A N 1
ATOM 2286 C CA . ILE A 1 297 ? 7.292 -13.742 13.146 1.00 91.94 297 ILE A CA 1
ATOM 2287 C C . ILE A 1 297 ? 6.063 -13.021 12.592 1.00 91.94 297 ILE A C 1
ATOM 2289 O O . ILE A 1 297 ? 5.123 -12.765 13.349 1.00 91.94 297 ILE A O 1
ATOM 2293 N N . ALA A 1 298 ? 6.035 -12.719 11.290 1.00 88.69 298 ALA A N 1
ATOM 2294 C CA . ALA A 1 298 ? 4.880 -12.100 10.646 1.00 88.69 298 ALA A CA 1
ATOM 2295 C C . ALA A 1 298 ? 3.628 -12.969 10.830 1.00 88.69 298 ALA A C 1
ATOM 2297 O O . ALA A 1 298 ? 2.605 -12.481 11.311 1.00 88.69 298 ALA A O 1
ATOM 2298 N N . PHE A 1 299 ? 3.732 -14.274 10.564 1.00 89.12 299 PHE A N 1
ATOM 2299 C CA . PHE A 1 299 ? 2.643 -15.228 10.764 1.00 89.12 299 PHE A CA 1
ATOM 2300 C C . PHE A 1 299 ? 2.188 -15.296 12.232 1.00 89.12 299 PHE A C 1
ATOM 2302 O O . PHE A 1 299 ? 0.999 -15.161 12.531 1.00 89.12 299 PHE A O 1
ATOM 2309 N N . ALA A 1 300 ? 3.127 -15.429 13.173 1.00 89.56 300 ALA A N 1
ATOM 2310 C CA . ALA A 1 300 ? 2.832 -15.498 14.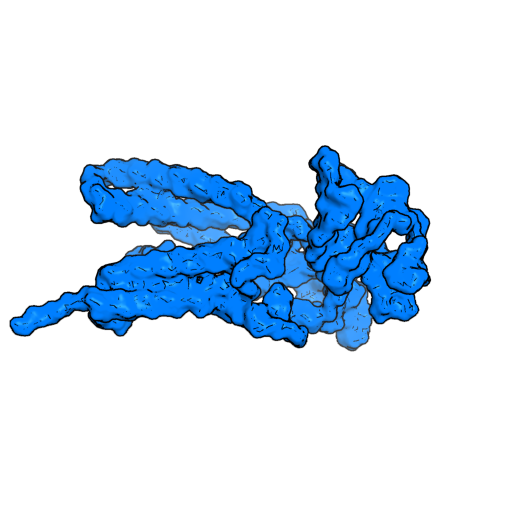604 1.00 89.56 300 ALA A CA 1
ATOM 2311 C C . ALA A 1 300 ? 2.195 -14.208 15.148 1.00 89.56 300 ALA A C 1
ATOM 2313 O O . ALA A 1 300 ? 1.386 -14.267 16.087 1.00 89.56 300 ALA A O 1
ATOM 2314 N N . THR A 1 301 ? 2.561 -13.058 14.578 1.00 88.44 301 THR A N 1
ATOM 2315 C CA . THR A 1 301 ? 2.018 -11.739 14.923 1.00 88.44 301 THR A CA 1
ATOM 2316 C C . THR A 1 301 ? 0.600 -11.587 14.388 1.00 88.44 301 THR A C 1
ATOM 2318 O O . THR A 1 301 ? -0.286 -11.242 15.164 1.00 88.44 301 THR A O 1
ATOM 2321 N N . VAL A 1 302 ? 0.353 -11.940 13.121 1.00 87.19 302 VAL A N 1
ATOM 2322 C CA . VAL A 1 302 ? -0.994 -11.924 12.521 1.00 87.19 302 VAL A CA 1
ATOM 2323 C C . VAL A 1 302 ? -1.945 -12.840 13.287 1.00 87.19 302 VAL A C 1
ATOM 2325 O O . VAL A 1 302 ? -3.013 -12.406 13.707 1.00 87.19 302 VAL A O 1
ATOM 2328 N N . LEU A 1 303 ? -1.550 -14.086 13.565 1.00 87.31 303 LEU A N 1
ATOM 2329 C CA . LEU A 1 303 ? -2.388 -15.011 14.335 1.00 87.31 303 LEU A CA 1
ATOM 2330 C C . LEU A 1 303 ? -2.679 -14.473 15.747 1.00 87.31 303 LEU A C 1
ATOM 2332 O O . LEU A 1 303 ? -3.783 -14.624 16.279 1.00 87.31 303 LEU A O 1
ATOM 2336 N N . GLY A 1 304 ? -1.682 -13.815 16.347 1.00 85.50 304 GLY A N 1
ATOM 2337 C CA . GLY A 1 304 ? -1.800 -13.171 17.647 1.00 85.50 304 GLY A CA 1
ATOM 2338 C C . GLY A 1 304 ? -2.800 -12.015 17.656 1.00 85.50 304 GLY A C 1
ATOM 2339 O O . GLY A 1 304 ? -3.615 -11.939 18.577 1.00 85.50 304 GLY A O 1
ATOM 2340 N N . THR A 1 305 ? -2.746 -11.118 16.672 1.00 86.75 305 THR A N 1
ATOM 2341 C CA . THR A 1 305 ? -3.642 -9.956 16.593 1.00 86.75 305 THR A CA 1
ATOM 2342 C C . THR A 1 305 ? -5.057 -10.368 16.212 1.00 86.75 305 THR A C 1
ATOM 2344 O O . THR A 1 305 ? -5.997 -9.931 16.872 1.00 86.75 305 THR A O 1
ATOM 2347 N N . VAL A 1 306 ? -5.210 -11.273 15.240 1.00 88.50 306 VAL A N 1
ATOM 2348 C CA . VAL A 1 306 ? -6.510 -11.810 14.807 1.00 88.50 306 VAL A CA 1
ATOM 2349 C C . VAL A 1 306 ? -7.245 -12.456 15.977 1.00 88.50 306 VAL A C 1
ATOM 2351 O O . VAL A 1 306 ? -8.390 -12.105 16.242 1.00 88.50 306 VAL A O 1
ATOM 2354 N N . SER A 1 307 ? -6.574 -13.316 16.751 1.00 84.88 307 SER A N 1
ATOM 2355 C CA . SER A 1 307 ? -7.188 -13.945 17.930 1.00 84.88 307 SER A CA 1
ATOM 2356 C C . SER A 1 307 ? -7.645 -12.906 18.961 1.00 84.88 307 SER A C 1
ATOM 2358 O O . SER A 1 307 ? -8.734 -13.017 19.520 1.00 84.88 307 SER A O 1
ATOM 2360 N N . GLY A 1 308 ? -6.833 -11.869 19.197 1.00 83.69 308 GLY A N 1
ATOM 2361 C CA . GLY A 1 308 ? -7.175 -10.789 20.124 1.00 83.69 308 GLY A CA 1
ATOM 2362 C C . GLY A 1 308 ? -8.380 -9.961 19.669 1.00 83.69 308 GLY A C 1
ATOM 2363 O O . GLY A 1 308 ? -9.233 -9.633 20.491 1.00 83.69 308 GLY A O 1
ATOM 2364 N N . LEU A 1 309 ? -8.467 -9.653 18.372 1.00 87.94 309 LEU A N 1
ATOM 2365 C CA . LEU A 1 309 ? -9.599 -8.932 17.787 1.00 87.94 309 LEU A CA 1
ATOM 2366 C C . LEU A 1 309 ? -10.875 -9.779 17.804 1.00 87.94 309 LEU A C 1
ATOM 2368 O O . LEU A 1 309 ? -11.911 -9.270 18.215 1.00 87.94 309 LEU A O 1
ATOM 2372 N N . ILE A 1 310 ? -10.799 -11.071 17.464 1.00 89.75 310 ILE A N 1
ATOM 2373 C CA . ILE A 1 310 ? -11.949 -11.987 17.521 1.00 89.75 310 ILE A CA 1
ATOM 2374 C C . ILE A 1 310 ? -12.504 -12.067 18.944 1.00 89.75 310 ILE A C 1
ATOM 2376 O O . ILE A 1 310 ? -13.714 -11.963 19.132 1.00 89.75 310 ILE A O 1
ATOM 2380 N N . VAL A 1 311 ? -11.642 -12.204 19.958 1.00 83.88 311 VAL A N 1
ATOM 2381 C CA . VAL A 1 311 ? -12.088 -12.240 21.359 1.00 83.88 311 VAL A CA 1
ATOM 2382 C C . VAL A 1 311 ? -12.753 -10.921 21.751 1.00 83.88 311 VAL A C 1
ATOM 2384 O O . VAL A 1 311 ? -13.839 -10.951 22.325 1.00 83.88 311 VAL A O 1
ATOM 2387 N N . ALA A 1 312 ? -12.161 -9.776 21.396 1.00 84.56 312 ALA A N 1
ATOM 2388 C CA . ALA A 1 312 ? -12.747 -8.466 21.675 1.00 84.56 312 ALA A CA 1
ATOM 2389 C C . ALA A 1 312 ? -14.121 -8.289 21.002 1.00 84.56 312 ALA A C 1
ATOM 2391 O O . ALA A 1 312 ? -15.081 -7.910 21.667 1.00 84.56 312 ALA A O 1
ATOM 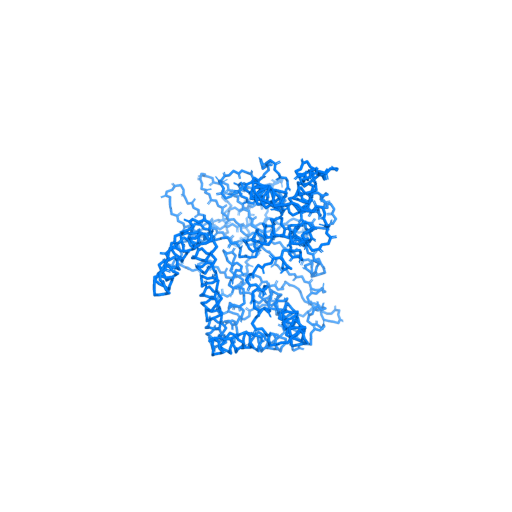2392 N N . SER A 1 313 ? -14.243 -8.637 19.718 1.00 88.81 313 SER A N 1
ATOM 2393 C CA . SER A 1 313 ? -15.510 -8.597 18.979 1.00 88.81 313 SER A CA 1
ATOM 2394 C C . SER A 1 313 ? -16.544 -9.565 19.554 1.00 88.81 313 SER A C 1
ATOM 2396 O O . SER A 1 313 ? -17.707 -9.205 19.700 1.00 88.81 313 SER A O 1
ATOM 2398 N N . SER A 1 314 ? -16.132 -10.777 19.933 1.00 88.31 314 SER A N 1
ATOM 2399 C CA . SER A 1 314 ? -17.030 -11.759 20.544 1.00 88.31 314 SER A CA 1
ATOM 2400 C C . SER A 1 314 ? -17.542 -11.313 21.914 1.00 88.31 314 SER A C 1
ATOM 2402 O O . SER A 1 314 ? -18.709 -11.537 22.225 1.00 88.31 314 SER A O 1
ATOM 2404 N N . GLY A 1 315 ? -16.696 -10.638 22.701 1.00 83.81 315 GLY A N 1
ATOM 2405 C CA . GLY A 1 315 ? -17.067 -10.047 23.981 1.00 83.81 315 GLY A CA 1
ATOM 2406 C C . GLY A 1 315 ? -18.058 -8.903 23.807 1.00 83.81 315 GLY A C 1
ATOM 2407 O O . GLY A 1 315 ? -19.064 -8.886 24.505 1.00 83.81 315 GLY A O 1
ATOM 2408 N N . ALA A 1 316 ? -17.824 -8.015 22.836 1.00 85.06 316 ALA A N 1
ATOM 2409 C CA . ALA A 1 316 ? -18.750 -6.932 22.507 1.00 85.06 316 ALA A CA 1
ATOM 2410 C C . ALA A 1 316 ? -20.122 -7.474 22.080 1.00 85.06 316 ALA A C 1
ATOM 2412 O O . ALA A 1 316 ? -21.153 -7.051 22.579 1.00 85.06 316 ALA A O 1
ATOM 2413 N N . VAL A 1 317 ? -20.173 -8.495 21.227 1.00 86.69 317 VAL A N 1
ATOM 2414 C CA . VAL A 1 317 ? -21.459 -9.090 20.834 1.00 86.69 317 VAL A CA 1
ATOM 2415 C C . VAL A 1 317 ? -22.132 -9.816 22.008 1.00 86.69 317 VAL A C 1
ATOM 2417 O O . VAL A 1 317 ? -23.329 -9.648 22.221 1.00 86.69 317 VAL A O 1
ATOM 2420 N N . ALA A 1 318 ? -21.400 -10.604 22.798 1.00 83.62 318 ALA A N 1
ATOM 2421 C CA . ALA A 1 318 ? -21.996 -11.338 23.915 1.00 83.62 318 ALA A CA 1
ATOM 2422 C C . ALA A 1 318 ? -22.495 -10.409 25.038 1.00 83.62 318 ALA A C 1
ATOM 2424 O O . ALA A 1 318 ? -23.578 -10.631 25.573 1.00 83.62 318 ALA A O 1
ATOM 2425 N N . HIS A 1 319 ? -21.732 -9.371 25.392 1.00 79.06 319 HIS A N 1
ATOM 2426 C CA . HIS A 1 319 ? -22.079 -8.456 26.483 1.00 79.06 319 HIS A CA 1
ATOM 2427 C C . HIS A 1 319 ? -22.919 -7.259 26.031 1.00 79.06 319 HIS A C 1
ATOM 2429 O O . HIS A 1 319 ? -23.892 -6.925 26.702 1.00 79.06 319 HIS A O 1
ATOM 2435 N N . ASP A 1 320 ? -22.588 -6.625 24.907 1.00 84.62 320 ASP A N 1
ATOM 2436 C CA . ASP A 1 320 ? -23.268 -5.400 24.473 1.00 84.62 320 ASP A CA 1
ATOM 2437 C C . ASP A 1 320 ? -24.528 -5.722 23.664 1.00 84.62 320 ASP A C 1
ATOM 2439 O O . ASP A 1 320 ? -25.572 -5.115 23.890 1.00 84.62 320 ASP A O 1
ATOM 2443 N N . LEU A 1 321 ? -24.472 -6.707 22.757 1.00 84.06 321 LEU A N 1
ATOM 2444 C CA . LEU A 1 321 ? -25.622 -7.047 21.914 1.00 84.06 321 LEU A CA 1
ATOM 2445 C C . LEU A 1 321 ? -26.571 -8.051 22.583 1.00 84.06 321 LEU A C 1
ATOM 2447 O O . LEU A 1 321 ? -27.774 -7.821 22.613 1.00 84.06 321 LEU A O 1
ATOM 2451 N N . MET A 1 322 ? -26.063 -9.167 23.115 1.00 84.69 322 MET A N 1
ATOM 2452 C CA . MET A 1 322 ? -26.936 -10.223 23.647 1.00 84.69 322 MET A CA 1
ATOM 2453 C C . MET A 1 322 ? -27.424 -9.936 25.075 1.00 84.69 322 MET A C 1
ATOM 2455 O O . MET A 1 322 ? -28.616 -10.039 25.339 1.00 84.69 322 MET A O 1
ATOM 2459 N N . ASP A 1 323 ? -26.517 -9.588 25.992 1.00 81.62 323 ASP A N 1
ATOM 2460 C CA . ASP A 1 323 ? -26.838 -9.366 27.413 1.00 81.62 323 ASP A CA 1
ATOM 2461 C C . ASP A 1 323 ? -27.471 -7.981 27.644 1.00 81.62 323 ASP A C 1
ATOM 2463 O O . ASP A 1 323 ? -28.546 -7.884 28.224 1.00 81.62 323 ASP A O 1
ATOM 2467 N N . ARG A 1 324 ? -26.843 -6.900 27.155 1.00 81.50 324 ARG A N 1
ATOM 2468 C CA . ARG A 1 324 ? -27.311 -5.515 27.372 1.00 81.50 324 ARG A CA 1
ATOM 2469 C C . ARG A 1 324 ? -28.450 -5.079 26.450 1.00 81.50 324 ARG A C 1
ATOM 2471 O O . ARG A 1 324 ? -29.359 -4.416 26.929 1.00 81.50 324 ARG A O 1
ATOM 2478 N N . PHE A 1 325 ? -28.368 -5.362 25.149 1.00 82.00 325 PHE A N 1
ATOM 2479 C CA . PHE A 1 325 ? -29.338 -4.851 24.170 1.00 82.00 325 PHE A CA 1
ATOM 2480 C C . PHE A 1 325 ? -30.526 -5.796 23.952 1.00 82.00 325 PHE A C 1
ATOM 2482 O O . PHE A 1 325 ? -31.665 -5.348 23.953 1.00 82.00 325 PHE A O 1
ATOM 2489 N N . ALA A 1 326 ? -30.276 -7.097 23.783 1.00 84.31 326 ALA A N 1
ATOM 2490 C CA . ALA A 1 326 ? -31.326 -8.103 23.598 1.00 84.31 326 ALA A CA 1
ATOM 2491 C C . ALA A 1 326 ? -31.853 -8.695 24.922 1.00 84.31 326 ALA A C 1
ATOM 2493 O O . ALA A 1 326 ? -32.722 -9.564 24.891 1.00 84.31 326 ALA A O 1
ATOM 2494 N N . GLU A 1 327 ? -31.313 -8.254 26.065 1.00 82.88 327 GLU A N 1
ATOM 2495 C CA . GLU A 1 327 ? -31.710 -8.657 27.425 1.00 82.88 327 GLU A CA 1
ATOM 2496 C C . GLU A 1 327 ? -31.762 -10.181 27.654 1.00 82.88 327 GLU A C 1
ATOM 2498 O O . GLU A 1 327 ? -32.525 -10.698 28.478 1.00 82.88 327 GLU A O 1
ATOM 2503 N N . VAL A 1 328 ? -30.926 -10.940 26.939 1.00 80.19 328 VAL A N 1
ATOM 2504 C CA . VAL A 1 328 ? -30.905 -12.400 27.051 1.00 80.19 328 VAL A CA 1
ATOM 2505 C C . VAL A 1 328 ? -30.207 -12.800 28.351 1.00 80.19 328 VAL A C 1
ATOM 2507 O O . VAL A 1 328 ? -28.985 -12.716 28.485 1.00 80.19 328 VAL A O 1
ATOM 2510 N N . LYS A 1 329 ? -30.984 -13.284 29.328 1.00 77.00 329 LYS A N 1
ATOM 2511 C CA . LYS A 1 329 ? -30.462 -13.749 30.622 1.00 77.00 329 LYS A CA 1
ATOM 2512 C C . LYS A 1 329 ? -29.642 -15.031 30.464 1.00 77.00 329 LYS A C 1
ATOM 2514 O O . LYS A 1 329 ? -30.182 -16.134 30.409 1.00 77.00 329 LYS A O 1
ATOM 2519 N N . PHE A 1 330 ? -28.321 -14.896 30.466 1.00 75.69 330 PHE A N 1
ATOM 2520 C CA . PHE A 1 330 ? -27.400 -16.029 30.517 1.00 75.69 330 PHE A CA 1
ATOM 2521 C C . PHE A 1 330 ? -26.832 -16.245 31.923 1.00 75.69 330 PHE A C 1
ATOM 2523 O O . PHE A 1 330 ? -26.459 -15.297 32.611 1.00 75.69 330 PHE A O 1
ATOM 2530 N N . THR A 1 331 ? -26.658 -17.511 32.306 1.00 83.75 331 THR A N 1
ATOM 2531 C CA . THR A 1 331 ? -25.744 -17.886 33.399 1.00 83.75 331 THR A CA 1
ATOM 2532 C C . THR A 1 331 ? -24.293 -17.598 32.993 1.00 83.75 331 THR A C 1
ATOM 2534 O O . THR A 1 331 ? -23.990 -17.564 31.800 1.00 83.75 331 THR A O 1
ATOM 2537 N N . ASP A 1 332 ? -23.357 -17.467 33.939 1.00 81.06 332 ASP A N 1
ATOM 2538 C CA . ASP A 1 332 ? -21.940 -17.196 33.618 1.00 81.06 332 ASP A CA 1
ATOM 2539 C C . ASP A 1 332 ? -21.338 -18.231 32.651 1.00 81.06 332 ASP A C 1
ATOM 2541 O O . ASP A 1 332 ? -20.629 -17.892 31.700 1.00 81.06 332 ASP A O 1
ATOM 2545 N N . LYS A 1 333 ? -21.695 -19.513 32.823 1.00 83.12 333 LYS A N 1
ATOM 2546 C CA . LYS A 1 333 ? -21.313 -20.585 31.887 1.00 83.12 333 LYS A CA 1
ATOM 2547 C C . LYS A 1 333 ? -21.956 -20.401 30.507 1.00 83.12 333 LYS A C 1
ATOM 2549 O O . LYS A 1 333 ? -21.315 -20.693 29.496 1.00 83.12 333 LYS A O 1
ATOM 2554 N N . GLY A 1 334 ? -23.201 -19.925 30.461 1.00 84.81 334 GLY A N 1
ATOM 2555 C CA . GLY A 1 334 ? -23.909 -19.566 29.232 1.00 84.81 334 GLY A CA 1
ATOM 2556 C C . GLY A 1 334 ? -23.231 -18.418 28.484 1.00 84.81 334 GLY A C 1
ATOM 2557 O O . GLY A 1 334 ? -22.993 -18.551 27.287 1.00 84.81 334 GLY A O 1
ATOM 2558 N N . LYS A 1 335 ? -22.806 -17.359 29.190 1.00 81.12 335 LYS A N 1
ATOM 2559 C CA . LYS A 1 335 ? -22.089 -16.210 28.603 1.00 81.12 335 LYS A CA 1
ATOM 2560 C C . LYS A 1 335 ? -20.784 -16.637 27.940 1.00 81.12 335 LYS A C 1
ATOM 2562 O O . LYS A 1 335 ? -20.510 -16.259 26.805 1.00 81.12 335 LYS A O 1
ATOM 2567 N N . VAL A 1 336 ? -20.008 -17.500 28.600 1.00 84.94 336 VAL A N 1
ATOM 2568 C CA . VAL A 1 336 ? -18.759 -18.030 28.026 1.00 84.94 336 VAL A CA 1
ATOM 2569 C C . VAL A 1 336 ? -19.026 -18.894 26.788 1.00 84.94 336 VAL A C 1
ATOM 2571 O O . VAL A 1 336 ? -18.278 -18.807 25.814 1.00 84.94 336 VAL A O 1
ATOM 2574 N N . LYS A 1 337 ? -20.080 -19.722 26.793 1.00 87.31 337 LYS A N 1
ATOM 2575 C CA . LYS A 1 337 ? -20.468 -20.510 25.610 1.00 87.31 337 LYS A CA 1
ATOM 2576 C C . LYS A 1 337 ? -20.913 -19.614 24.453 1.00 87.31 337 LYS A C 1
ATOM 2578 O O . LYS A 1 337 ? -20.446 -19.824 23.336 1.00 87.31 337 LYS A O 1
ATOM 2583 N N . ALA A 1 338 ? -21.743 -18.608 24.726 1.00 87.50 338 ALA A N 1
ATOM 2584 C CA . ALA A 1 338 ? -22.195 -17.635 23.738 1.00 87.50 338 ALA A CA 1
ATOM 2585 C C . ALA A 1 338 ? -21.008 -16.877 23.126 1.00 87.50 338 ALA A C 1
ATOM 2587 O O . ALA A 1 338 ? -20.861 -16.859 21.910 1.00 87.50 338 ALA A O 1
ATOM 2588 N N . ALA A 1 339 ? -20.089 -16.365 23.951 1.00 86.62 339 ALA A N 1
ATOM 2589 C CA . ALA A 1 339 ? -18.881 -15.692 23.474 1.00 86.62 339 ALA A CA 1
ATOM 2590 C C . ALA A 1 339 ? -18.012 -16.602 22.583 1.00 86.62 339 ALA A C 1
ATOM 2592 O O . ALA A 1 339 ? -17.561 -16.176 21.523 1.00 86.62 339 ALA A O 1
ATOM 2593 N N . LYS A 1 340 ? -17.817 -17.876 22.955 1.00 90.06 340 LYS A N 1
ATOM 2594 C CA . LYS A 1 340 ? -17.071 -18.842 22.125 1.00 90.06 340 LYS A CA 1
ATOM 2595 C C . LYS A 1 340 ? -17.756 -19.118 20.786 1.00 90.06 340 LYS A C 1
ATOM 2597 O O . LYS A 1 340 ? -17.075 -19.178 19.768 1.00 90.06 340 LYS A O 1
ATOM 2602 N N . PHE A 1 341 ? -19.077 -19.279 20.777 1.00 91.31 341 PHE A N 1
ATOM 2603 C CA . PHE A 1 341 ? -19.837 -19.500 19.546 1.00 91.31 341 PHE A CA 1
ATOM 2604 C C . PHE A 1 341 ? -19.780 -18.275 18.627 1.00 91.31 341 PHE A C 1
ATOM 2606 O O . PHE A 1 341 ? -19.454 -18.389 17.447 1.00 91.31 341 PHE A O 1
ATOM 2613 N N . THR A 1 342 ? -19.976 -17.085 19.190 1.00 91.69 342 THR A N 1
ATOM 2614 C CA . THR A 1 342 ? -19.834 -15.824 18.466 1.00 91.69 342 THR A CA 1
ATOM 2615 C C . THR A 1 342 ? -18.427 -15.636 17.905 1.00 91.69 342 THR A C 1
ATOM 2617 O O . THR A 1 342 ? -18.284 -15.182 16.775 1.00 91.69 342 THR A O 1
ATOM 2620 N N . ALA A 1 343 ? -17.379 -16.020 18.641 1.00 91.88 343 ALA A N 1
ATOM 2621 C CA . ALA A 1 343 ? -16.007 -15.971 18.140 1.00 91.88 343 ALA A CA 1
ATOM 2622 C C . ALA A 1 343 ? -15.820 -16.815 16.865 1.00 91.88 343 ALA A C 1
ATOM 2624 O O . ALA A 1 343 ? -15.139 -16.373 15.941 1.00 91.88 343 ALA A O 1
ATOM 2625 N N . VAL A 1 344 ? -16.457 -17.991 16.782 1.00 93.88 344 VAL A N 1
ATOM 2626 C CA . VAL A 1 344 ? -16.435 -18.839 15.576 1.00 93.88 344 VAL A CA 1
ATOM 2627 C C . VAL A 1 344 ? -17.162 -18.161 14.415 1.00 93.88 344 VAL A C 1
ATOM 2629 O O . VAL A 1 344 ? -16.619 -18.120 13.314 1.00 93.88 344 VAL A O 1
ATOM 2632 N N . ILE A 1 345 ? -18.341 -17.577 14.653 1.00 93.19 345 ILE A N 1
ATOM 2633 C CA . ILE A 1 345 ? -19.101 -16.860 13.615 1.00 93.19 345 ILE A CA 1
ATOM 2634 C C . ILE A 1 345 ? -18.312 -15.657 13.094 1.00 93.19 345 ILE A C 1
ATOM 2636 O O . ILE A 1 345 ? -18.117 -15.523 11.888 1.00 93.19 345 ILE A O 1
ATOM 2640 N N . VAL A 1 346 ? -17.819 -14.802 13.993 1.00 91.56 346 VAL A N 1
ATOM 2641 C CA . VAL A 1 346 ? -17.024 -13.617 13.636 1.00 91.56 346 VAL A CA 1
ATOM 2642 C C . VAL A 1 346 ? -15.761 -14.027 12.875 1.00 91.56 346 VAL A C 1
ATOM 2644 O O . VAL A 1 346 ? -15.426 -13.405 11.869 1.00 91.56 346 VAL A O 1
ATOM 2647 N N . GLY A 1 347 ? -15.090 -15.101 13.305 1.00 92.69 347 GLY A N 1
ATOM 2648 C CA . GLY A 1 347 ? -13.955 -15.677 12.586 1.00 92.69 347 GLY A CA 1
ATOM 2649 C C . GLY A 1 347 ? -14.326 -16.167 11.183 1.00 92.69 347 GLY A C 1
ATOM 2650 O O . GLY A 1 347 ? -13.617 -15.863 10.229 1.00 92.69 347 GLY A O 1
ATOM 2651 N N . GLY A 1 348 ? -15.457 -16.862 11.035 1.00 94.56 348 GLY A N 1
ATOM 2652 C CA . GLY A 1 348 ? -15.968 -17.326 9.742 1.00 94.56 348 GLY A CA 1
ATOM 2653 C C . GLY A 1 348 ? -16.269 -16.178 8.776 1.00 94.56 348 GLY A C 1
ATOM 2654 O O . GLY A 1 348 ? -15.835 -16.212 7.625 1.00 94.56 348 GLY A O 1
ATOM 2655 N N . VAL A 1 349 ? -16.926 -15.118 9.259 1.00 93.50 349 VAL A N 1
ATOM 2656 C CA . VAL A 1 349 ? -17.180 -13.898 8.474 1.00 93.50 349 VAL A CA 1
ATOM 2657 C C . VAL A 1 349 ? -15.866 -13.227 8.072 1.00 93.50 349 VAL A C 1
ATOM 2659 O O . VAL A 1 349 ? -15.693 -12.863 6.910 1.00 93.50 349 VAL A O 1
ATOM 2662 N N . ALA A 1 350 ? -14.907 -13.106 8.994 1.00 91.00 350 ALA A N 1
ATOM 2663 C CA . ALA A 1 350 ? -13.600 -12.523 8.699 1.00 91.00 350 ALA A CA 1
ATOM 2664 C C . ALA A 1 350 ? -12.828 -13.322 7.631 1.00 91.00 350 ALA A C 1
ATOM 2666 O O . ALA A 1 350 ? -12.203 -12.720 6.757 1.00 91.00 350 ALA A O 1
ATOM 2667 N N . ILE A 1 351 ? -12.899 -14.659 7.658 1.00 92.25 351 ILE A N 1
ATOM 2668 C CA . ILE A 1 351 ? -12.297 -15.527 6.632 1.00 92.25 351 ILE A CA 1
ATOM 2669 C C . ILE A 1 351 ? -12.965 -15.297 5.272 1.00 92.25 351 ILE A C 1
ATOM 2671 O O . ILE A 1 351 ? -12.264 -15.108 4.279 1.00 92.25 351 ILE A O 1
ATOM 2675 N N . LEU A 1 352 ? -14.300 -15.263 5.224 1.00 94.44 352 LEU A N 1
ATOM 2676 C CA . LEU A 1 352 ? -15.050 -15.034 3.987 1.00 94.44 352 LEU A CA 1
ATOM 2677 C C . LEU A 1 352 ? -14.704 -13.677 3.358 1.00 94.44 352 LEU A C 1
ATOM 2679 O O . LEU A 1 352 ? -14.393 -13.609 2.169 1.00 94.44 352 LEU A O 1
ATOM 2683 N N . LEU A 1 353 ? -14.673 -12.611 4.163 1.00 90.19 353 LEU A N 1
ATOM 2684 C CA . LEU A 1 353 ? -14.267 -11.282 3.699 1.00 90.19 353 LEU A CA 1
ATOM 2685 C C . LEU A 1 353 ? -12.798 -11.260 3.250 1.00 90.19 353 LEU A C 1
ATOM 2687 O O . LEU A 1 353 ? -12.480 -10.661 2.225 1.00 90.19 353 LEU A O 1
ATOM 2691 N N . GLY A 1 354 ? -11.903 -11.953 3.960 1.00 88.94 354 GLY A N 1
ATOM 2692 C CA . GLY A 1 354 ? -10.498 -12.079 3.568 1.00 88.94 354 GLY A CA 1
ATOM 2693 C C . GLY A 1 354 ? -10.304 -12.764 2.210 1.00 88.94 354 GLY A C 1
ATOM 2694 O O . GLY A 1 354 ? -9.438 -12.357 1.436 1.00 88.94 354 GLY A O 1
ATOM 2695 N N . ILE A 1 355 ? -11.130 -13.767 1.892 1.00 90.44 355 ILE A N 1
ATOM 2696 C CA . ILE A 1 355 ? -11.135 -14.428 0.579 1.00 90.44 355 ILE A CA 1
ATOM 2697 C C . ILE A 1 355 ? -11.677 -13.479 -0.498 1.00 90.44 355 ILE A C 1
ATOM 2699 O O . ILE A 1 355 ? -11.063 -13.358 -1.559 1.00 90.44 355 ILE A O 1
ATOM 2703 N N . LEU A 1 356 ? -12.778 -12.773 -0.220 1.00 87.81 356 LEU A N 1
ATOM 2704 C CA . LEU A 1 356 ? -13.412 -11.848 -1.167 1.00 87.81 356 LEU A CA 1
ATOM 2705 C C . LEU A 1 356 ? -12.480 -10.686 -1.559 1.00 87.81 356 LEU A C 1
ATOM 2707 O O . LEU A 1 356 ? -12.370 -10.328 -2.733 1.00 87.81 356 LEU A O 1
ATOM 2711 N N . PHE A 1 357 ? -11.745 -10.146 -0.584 1.00 84.44 357 PHE A N 1
ATOM 2712 C CA . PHE A 1 357 ? -10.795 -9.048 -0.779 1.00 84.44 357 PHE A CA 1
ATOM 2713 C C . PHE A 1 357 ? -9.359 -9.518 -1.074 1.00 84.44 357 PHE A C 1
ATOM 2715 O O . PHE A 1 357 ? -8.404 -8.734 -1.010 1.00 84.44 357 PHE A O 1
ATOM 2722 N N . LYS A 1 358 ? -9.175 -10.791 -1.457 1.00 84.38 358 LYS A N 1
ATOM 2723 C CA . LYS A 1 358 ? -7.876 -11.310 -1.899 1.00 84.38 358 LYS A CA 1
ATOM 2724 C C . LYS A 1 358 ? -7.344 -10.491 -3.082 1.00 84.38 358 LYS A C 1
ATOM 2726 O O . LYS A 1 358 ? -8.040 -10.240 -4.071 1.00 84.38 358 LYS A O 1
ATOM 2731 N N . GLY A 1 359 ? -6.070 -10.117 -2.983 1.00 77.94 359 GLY A N 1
ATOM 2732 C CA . GLY A 1 359 ? -5.358 -9.328 -3.992 1.00 77.94 359 GLY A CA 1
ATOM 2733 C C . GLY A 1 359 ? -5.412 -7.816 -3.765 1.00 77.94 359 GLY A C 1
ATOM 2734 O O . GLY A 1 359 ? -4.741 -7.086 -4.487 1.00 77.94 359 GLY A O 1
ATOM 2735 N N . MET A 1 360 ? -6.148 -7.334 -2.759 1.00 81.38 360 MET A N 1
ATOM 2736 C CA . MET A 1 360 ? -6.072 -5.930 -2.356 1.00 81.38 360 MET A CA 1
ATOM 2737 C C . MET A 1 360 ? -4.816 -5.659 -1.527 1.00 81.38 360 MET A C 1
ATOM 2739 O O . MET A 1 360 ? -4.341 -6.495 -0.752 1.00 81.38 360 MET A O 1
ATOM 2743 N N . ASN A 1 361 ? -4.274 -4.455 -1.685 1.00 81.38 361 ASN A N 1
ATOM 2744 C CA . ASN A 1 361 ? -3.192 -3.983 -0.838 1.00 81.38 361 ASN A CA 1
ATOM 2745 C C . ASN A 1 361 ? -3.713 -3.814 0.599 1.00 81.38 361 ASN A C 1
ATOM 2747 O O . ASN A 1 361 ? -4.723 -3.145 0.824 1.00 81.38 361 ASN A O 1
ATOM 2751 N N . VAL A 1 362 ? -3.018 -4.402 1.575 1.00 82.44 362 VAL A N 1
ATOM 2752 C CA . VAL A 1 362 ? -3.477 -4.383 2.972 1.00 82.44 362 VAL A CA 1
ATOM 2753 C C . VAL A 1 362 ? -3.493 -2.958 3.529 1.00 82.44 362 VAL A C 1
ATOM 2755 O O . VAL A 1 362 ? -4.416 -2.611 4.256 1.00 82.44 362 VAL A O 1
ATOM 2758 N N . SER A 1 363 ? -2.553 -2.094 3.137 1.00 81.62 363 SER A N 1
ATOM 2759 C CA . SER A 1 363 ? -2.536 -0.684 3.550 1.00 81.62 363 SER A CA 1
ATOM 2760 C C . SER A 1 363 ? -3.776 0.081 3.082 1.00 81.62 363 SER A C 1
ATOM 2762 O O . SER A 1 363 ? -4.201 1.015 3.755 1.00 81.62 363 SER A O 1
ATOM 2764 N N . PHE A 1 364 ? -4.380 -0.319 1.959 1.00 82.31 364 PHE A N 1
ATOM 2765 C CA . PHE A 1 364 ? -5.625 0.274 1.473 1.00 82.31 364 PHE A CA 1
ATOM 2766 C C . PHE A 1 364 ? -6.831 -0.153 2.324 1.00 82.31 364 PHE A C 1
ATOM 2768 O O . PHE A 1 364 ? -7.564 0.702 2.814 1.00 82.31 364 PHE A O 1
ATOM 2775 N N . LEU A 1 365 ? -6.970 -1.455 2.607 1.00 87.25 365 LEU A N 1
ATOM 2776 C CA . LEU A 1 365 ? -8.010 -1.982 3.507 1.00 87.25 365 LEU A CA 1
ATOM 2777 C C . LEU A 1 365 ? -7.895 -1.415 4.930 1.00 87.25 365 LEU A C 1
ATOM 2779 O O . LEU A 1 365 ? -8.894 -1.135 5.590 1.00 87.25 365 LEU A O 1
ATOM 2783 N N . VAL A 1 366 ? -6.663 -1.224 5.403 1.00 87.38 366 VAL A N 1
ATOM 2784 C CA . VAL A 1 366 ? -6.385 -0.577 6.687 1.00 87.38 366 VAL A CA 1
ATOM 2785 C C . VAL A 1 366 ? -6.889 0.870 6.679 1.00 87.38 366 VAL A C 1
ATOM 2787 O O . VAL A 1 366 ? -7.539 1.281 7.639 1.00 87.38 366 VAL A O 1
ATOM 2790 N N . GLY A 1 367 ? -6.674 1.613 5.587 1.00 87.94 367 GLY A N 1
ATOM 2791 C CA . GLY A 1 367 ? -7.222 2.960 5.404 1.00 87.94 367 GLY A CA 1
ATOM 2792 C C . GLY A 1 367 ? -8.742 3.017 5.590 1.00 87.94 367 GLY A C 1
ATOM 2793 O O . GLY A 1 367 ? -9.236 3.895 6.294 1.00 87.94 367 GLY A O 1
ATOM 2794 N N . TRP A 1 368 ? -9.481 2.034 5.066 1.00 89.00 368 TRP A N 1
ATOM 2795 C CA . TRP A 1 368 ? -10.936 1.948 5.244 1.00 89.00 368 TRP A CA 1
ATOM 2796 C C . TRP A 1 368 ? -11.342 1.751 6.700 1.00 89.00 368 TRP A C 1
ATOM 2798 O O . TRP A 1 368 ? -12.214 2.459 7.204 1.00 89.00 368 TRP A O 1
ATOM 2808 N N . ALA A 1 369 ? -10.694 0.809 7.391 1.00 89.44 369 ALA A N 1
ATOM 2809 C CA . ALA A 1 369 ? -10.984 0.534 8.793 1.00 89.44 369 ALA A CA 1
ATOM 2810 C C . ALA A 1 369 ? -10.766 1.786 9.659 1.00 89.44 369 ALA A C 1
ATOM 2812 O O . ALA A 1 369 ? -11.598 2.105 10.511 1.00 89.44 369 ALA A O 1
ATOM 2813 N N . PHE A 1 370 ? -9.686 2.530 9.402 1.00 91.81 370 PHE A N 1
ATOM 2814 C CA . PHE A 1 370 ? -9.409 3.793 10.083 1.00 91.81 370 PHE A CA 1
ATOM 2815 C C . PHE A 1 370 ? -10.398 4.898 9.716 1.00 91.81 370 PHE A C 1
ATOM 2817 O O . PHE A 1 370 ? -10.856 5.603 10.609 1.00 91.81 370 PHE A O 1
ATOM 2824 N N . ALA A 1 371 ? -10.781 5.030 8.446 1.00 92.12 371 ALA A N 1
ATOM 2825 C CA . ALA A 1 371 ? -11.745 6.033 8.007 1.00 92.12 371 ALA A CA 1
ATOM 2826 C C . ALA A 1 371 ? -13.133 5.819 8.627 1.00 92.12 371 ALA A C 1
ATOM 2828 O O . ALA A 1 371 ? -13.738 6.768 9.131 1.00 92.12 371 ALA A O 1
ATOM 2829 N N . VAL A 1 372 ? -13.613 4.574 8.670 1.00 92.50 372 VAL A N 1
ATOM 2830 C CA . VAL A 1 372 ? -14.870 4.221 9.345 1.00 92.50 372 VAL A CA 1
ATOM 2831 C C . VAL A 1 372 ? -14.763 4.465 10.852 1.00 92.50 372 VAL A C 1
ATOM 2833 O O . VAL A 1 372 ? -15.649 5.096 11.425 1.00 92.50 372 VAL A O 1
ATOM 2836 N N . ALA A 1 373 ? -13.668 4.049 11.501 1.00 91.56 373 ALA A N 1
ATOM 2837 C CA . ALA A 1 373 ? -13.466 4.297 12.931 1.00 91.56 373 ALA A CA 1
ATOM 2838 C C . ALA A 1 373 ? -13.418 5.800 13.263 1.00 91.56 373 ALA A C 1
ATOM 2840 O O . ALA A 1 373 ? -14.055 6.241 14.222 1.00 91.56 373 ALA A O 1
ATOM 2841 N N . ALA A 1 374 ? -12.708 6.590 12.454 1.00 93.69 374 ALA A N 1
ATOM 2842 C CA . ALA A 1 374 ? -12.592 8.035 12.615 1.00 93.69 374 ALA A CA 1
ATOM 2843 C C . ALA A 1 374 ? -13.941 8.740 12.442 1.00 93.69 374 ALA A C 1
ATOM 2845 O O . ALA A 1 374 ? -14.212 9.719 13.126 1.00 93.69 374 ALA A O 1
ATOM 2846 N N . SER A 1 375 ? -14.789 8.237 11.544 1.00 94.25 375 SER A N 1
ATOM 2847 C CA . SER A 1 375 ? -16.085 8.842 11.228 1.00 94.25 375 SER A CA 1
ATOM 2848 C C . SER A 1 375 ? -17.167 8.442 12.228 1.00 94.25 375 SER A C 1
ATOM 2850 O O . SER A 1 375 ? -17.951 9.281 12.651 1.00 94.25 375 SER A O 1
ATOM 2852 N N . ALA A 1 376 ? -17.215 7.178 12.645 1.00 92.00 376 ALA A N 1
ATOM 2853 C CA . ALA A 1 376 ? -18.274 6.672 13.515 1.00 92.00 376 ALA A CA 1
ATOM 2854 C C . ALA A 1 376 ? -17.981 6.900 15.009 1.00 92.00 376 ALA A C 1
ATOM 2856 O O . ALA A 1 376 ? -18.831 7.396 15.752 1.00 92.00 376 ALA A O 1
ATOM 2857 N N . ASN A 1 377 ? -16.769 6.563 15.463 1.00 91.44 377 ASN A N 1
ATOM 2858 C CA . ASN A 1 377 ? -16.472 6.480 16.894 1.00 91.44 377 ASN A CA 1
ATOM 2859 C C . ASN A 1 377 ? -15.938 7.794 17.459 1.00 91.44 377 ASN A C 1
ATOM 2861 O O . ASN A 1 377 ? -16.343 8.196 18.549 1.00 91.44 377 ASN A O 1
ATOM 2865 N N . LEU A 1 378 ? -15.027 8.463 16.743 1.00 91.88 378 LEU A N 1
ATOM 2866 C CA . LEU A 1 378 ? -14.352 9.643 17.285 1.00 91.88 378 LEU A CA 1
ATOM 2867 C C . LEU A 1 378 ? -15.330 10.772 17.656 1.00 91.88 378 LEU A C 1
ATOM 2869 O O . LEU A 1 378 ? -15.241 11.241 18.793 1.00 91.88 378 LEU A O 1
ATOM 2873 N N . PRO A 1 379 ? -16.261 11.206 16.781 1.00 92.88 379 PRO A N 1
ATOM 2874 C CA . PRO A 1 379 ? -17.135 12.339 17.085 1.00 92.88 379 PRO A CA 1
ATOM 2875 C C . PRO A 1 379 ? -17.997 12.048 18.312 1.00 92.88 379 PRO A C 1
ATOM 2877 O O . PRO A 1 379 ? -18.091 12.864 19.223 1.00 92.88 379 PRO A O 1
ATOM 2880 N N . SER A 1 380 ? -18.515 10.826 18.397 1.00 91.94 380 SER A N 1
ATOM 2881 C CA . SER A 1 380 ? -19.294 10.332 19.530 1.00 91.94 380 SER A CA 1
ATOM 2882 C C . SER A 1 380 ? -18.517 10.383 20.848 1.00 91.94 380 SER A C 1
ATOM 2884 O O . SER A 1 380 ? -19.029 10.901 21.839 1.00 91.94 380 SER A O 1
ATOM 2886 N N . ILE A 1 381 ? -17.269 9.899 20.865 1.00 90.25 381 ILE A N 1
ATOM 2887 C CA . ILE A 1 381 ? -16.413 9.907 22.063 1.00 90.25 381 ILE A CA 1
ATOM 2888 C C . ILE A 1 381 ? -16.071 11.344 22.476 1.00 90.25 381 ILE A C 1
ATOM 2890 O O . ILE A 1 381 ? -16.202 11.700 23.646 1.00 90.25 381 ILE A O 1
ATOM 2894 N N . VAL A 1 382 ? -15.650 12.182 21.526 1.00 92.06 382 VAL A N 1
ATOM 2895 C CA . VAL A 1 382 ? -15.244 13.568 21.800 1.00 92.06 382 VAL A CA 1
ATOM 2896 C C . VAL A 1 382 ? -16.419 14.377 22.339 1.00 92.06 382 VAL A C 1
ATOM 2898 O O . VAL A 1 382 ? -16.297 15.025 23.378 1.00 92.06 382 VAL A O 1
ATOM 2901 N N . MET A 1 383 ? -17.575 14.316 21.683 1.00 93.38 383 MET A N 1
ATOM 2902 C CA . MET A 1 383 ? -18.736 15.099 22.100 1.00 93.38 383 MET A CA 1
ATOM 2903 C C . MET A 1 383 ? -19.297 14.606 23.436 1.00 93.38 383 MET A C 1
ATOM 2905 O O . MET A 1 383 ? -19.655 15.430 24.275 1.00 93.38 383 MET A O 1
ATOM 2909 N N . MET A 1 384 ? -19.289 13.293 23.699 1.00 90.81 384 MET A N 1
ATOM 2910 C CA . MET A 1 384 ? -19.685 12.753 25.006 1.00 90.81 384 MET A CA 1
ATOM 2911 C C . MET A 1 384 ? -18.799 13.280 26.148 1.00 90.81 384 MET A C 1
ATOM 2913 O O . MET A 1 384 ? -19.308 13.557 27.231 1.00 90.81 384 MET A O 1
ATOM 2917 N N . LEU A 1 385 ? -17.490 13.437 25.920 1.00 89.25 385 LEU A N 1
ATOM 2918 C CA . LEU A 1 385 ? -16.546 13.890 26.948 1.00 89.25 385 LEU A CA 1
ATOM 2919 C C . LEU A 1 385 ? -16.525 15.413 27.131 1.00 89.25 385 LEU A C 1
ATOM 2921 O O . LEU A 1 385 ? -16.391 15.890 28.257 1.00 89.25 385 LEU A O 1
ATOM 2925 N N . PHE A 1 386 ? -16.634 16.178 26.042 1.00 92.69 386 PHE A N 1
ATOM 2926 C CA . PHE A 1 386 ? -16.375 17.623 26.055 1.00 92.69 386 PHE A CA 1
ATOM 2927 C C . PHE A 1 386 ? -17.618 18.492 25.847 1.00 92.69 386 PHE A C 1
ATOM 2929 O O . PHE A 1 386 ? -17.569 19.694 26.112 1.00 92.69 386 PHE A O 1
ATOM 2936 N N . TRP A 1 387 ? -18.748 17.923 25.418 1.00 94.62 387 TRP A N 1
ATOM 2937 C CA . TRP A 1 387 ? -19.969 18.681 25.158 1.00 94.62 387 TRP A CA 1
ATOM 2938 C C . TRP A 1 387 ? -21.140 18.189 26.006 1.00 94.62 387 TRP A C 1
ATOM 2940 O O . TRP A 1 387 ? -21.751 17.154 25.751 1.00 94.62 387 TRP A O 1
ATOM 2950 N N . LYS A 1 388 ? -21.515 18.999 27.003 1.00 88.19 388 LYS A N 1
ATOM 2951 C CA . LYS A 1 388 ? -22.592 18.695 27.967 1.00 88.19 388 LYS A CA 1
ATOM 2952 C C . LYS A 1 388 ? -23.970 18.487 27.329 1.00 88.19 388 LYS A C 1
ATOM 2954 O O . LYS A 1 388 ? -24.858 17.931 27.958 1.00 88.19 388 LYS A O 1
ATOM 2959 N N . LYS A 1 389 ? -24.160 18.986 26.106 1.00 90.69 389 LYS A N 1
ATOM 2960 C CA . LYS A 1 389 ? -25.423 18.945 25.361 1.00 90.69 389 LYS A CA 1
ATOM 2961 C C . LYS A 1 389 ? -25.612 17.656 24.555 1.00 90.69 389 LYS A C 1
ATOM 2963 O O . LYS A 1 389 ? -26.649 17.520 23.913 1.00 90.69 389 LYS A O 1
ATOM 2968 N N . THR A 1 390 ? -24.642 16.741 24.579 1.00 91.56 390 THR A N 1
ATOM 2969 C CA . THR A 1 390 ? -24.694 15.467 23.855 1.00 91.56 390 THR A CA 1
ATOM 2970 C C . THR A 1 390 ? -25.825 14.580 24.368 1.00 91.56 390 THR A C 1
ATOM 2972 O O . THR A 1 390 ? -25.963 14.367 25.571 1.00 91.56 390 THR A O 1
ATOM 2975 N N . THR A 1 391 ? -26.618 14.026 23.451 1.00 93.62 391 THR A N 1
ATOM 2976 C CA . THR A 1 391 ? -27.729 13.120 23.779 1.00 93.62 391 THR A CA 1
ATOM 2977 C C . THR A 1 391 ? -27.467 11.703 23.267 1.00 93.62 391 THR A C 1
ATOM 2979 O O . THR A 1 391 ? -26.687 11.505 22.334 1.00 93.62 391 THR A O 1
ATOM 2982 N N . ALA A 1 392 ? -28.157 10.707 23.838 1.00 90.62 392 ALA A N 1
ATOM 2983 C CA . ALA A 1 392 ? -28.062 9.318 23.380 1.00 90.62 392 ALA A CA 1
ATOM 2984 C C . ALA A 1 392 ? -28.469 9.168 21.902 1.00 90.62 392 ALA A C 1
ATOM 2986 O O . ALA A 1 392 ? -27.762 8.521 21.136 1.00 90.62 392 ALA A O 1
ATOM 2987 N N . GLN A 1 393 ? -29.554 9.834 21.488 1.00 92.38 393 GLN A N 1
ATOM 2988 C CA . GLN A 1 393 ? -30.008 9.834 20.094 1.00 92.38 393 GLN A CA 1
ATOM 2989 C C . GLN A 1 393 ? -28.963 10.477 19.173 1.00 92.38 393 GLN A C 1
ATOM 2991 O O . GLN A 1 393 ? -28.620 9.896 18.146 1.00 92.38 393 GLN A O 1
ATOM 2996 N N . GLY A 1 394 ? -28.383 11.616 19.570 1.00 92.81 394 GLY A N 1
ATOM 2997 C CA . GLY A 1 394 ? -27.310 12.260 18.812 1.00 92.81 394 GLY A CA 1
ATOM 2998 C C . GLY A 1 394 ? -26.105 11.352 18.578 1.00 92.81 394 GLY A C 1
ATOM 2999 O O . GLY A 1 394 ? -25.595 11.295 17.462 1.00 92.81 394 GLY A O 1
ATOM 3000 N N . ILE A 1 395 ? -25.697 10.583 19.591 1.00 93.31 395 ILE A N 1
ATOM 3001 C CA . ILE A 1 395 ? -24.622 9.589 19.460 1.00 93.31 395 ILE A CA 1
ATOM 3002 C C . ILE A 1 395 ? -25.008 8.480 18.473 1.00 93.31 395 ILE A C 1
ATOM 3004 O O . ILE A 1 395 ? -24.222 8.156 17.585 1.00 93.31 395 ILE A O 1
ATOM 3008 N N . THR A 1 396 ? -26.210 7.908 18.585 1.00 92.88 396 THR A N 1
ATOM 3009 C CA . THR A 1 396 ? -26.652 6.819 17.698 1.00 92.88 396 THR A CA 1
ATOM 3010 C C . THR A 1 396 ? -26.672 7.254 16.233 1.00 92.88 396 THR A C 1
ATOM 3012 O O . THR A 1 396 ? -26.089 6.577 15.386 1.00 92.88 396 THR A O 1
ATOM 3015 N N . TYR A 1 397 ? -27.285 8.403 15.927 1.00 94.75 397 TYR A N 1
ATOM 3016 C CA . TYR A 1 397 ? -27.345 8.915 14.555 1.00 94.75 397 TYR A CA 1
ATOM 3017 C C . TYR A 1 397 ? -25.964 9.302 14.020 1.00 94.75 397 TYR A C 1
ATOM 3019 O O . TYR A 1 397 ? -25.669 9.033 12.862 1.00 94.75 397 TYR A O 1
ATOM 3027 N N . SER A 1 398 ? -25.090 9.858 14.860 1.00 95.38 398 SER A N 1
ATOM 3028 C CA . SER A 1 398 ? -23.698 10.161 14.509 1.00 95.38 398 SER A CA 1
ATOM 3029 C C . SER A 1 398 ? -22.916 8.921 14.082 1.00 95.38 398 SER A C 1
ATOM 3031 O O . SER A 1 398 ? -22.300 8.913 13.018 1.00 95.38 398 SER A O 1
ATOM 3033 N N . ILE A 1 399 ? -22.984 7.844 14.872 1.00 94.12 399 ILE A N 1
ATOM 3034 C CA . ILE A 1 399 ? -22.325 6.570 14.548 1.00 94.12 399 ILE A CA 1
ATOM 3035 C C . ILE A 1 399 ? -22.853 6.019 13.219 1.00 94.12 399 ILE A C 1
ATOM 3037 O O . ILE A 1 399 ? -22.058 5.644 12.357 1.00 94.12 399 ILE A O 1
ATOM 3041 N N . LEU A 1 400 ? -24.179 6.000 13.036 1.00 95.19 400 LEU A N 1
ATOM 3042 C CA . LEU A 1 400 ? -24.813 5.482 11.821 1.00 95.19 400 LEU A CA 1
ATOM 3043 C C . LEU A 1 400 ? -24.440 6.307 10.586 1.00 95.19 400 LEU A C 1
ATOM 3045 O O . LEU A 1 400 ? -23.968 5.744 9.601 1.00 95.19 400 LEU A O 1
ATOM 3049 N N . VAL A 1 401 ? -24.595 7.632 10.640 1.00 96.06 401 VAL A N 1
ATOM 3050 C CA . VAL A 1 401 ? -24.270 8.525 9.518 1.00 96.06 401 VAL A CA 1
ATOM 3051 C C . VAL A 1 401 ? -22.777 8.480 9.209 1.00 96.06 401 VAL A C 1
ATOM 3053 O O . VAL A 1 401 ? -22.406 8.362 8.044 1.00 96.06 401 VAL A O 1
ATOM 3056 N N . GLY A 1 402 ? -21.910 8.505 10.223 1.00 95.00 402 GLY A N 1
ATOM 3057 C CA . GLY A 1 402 ? -20.463 8.401 10.042 1.00 95.00 402 GLY A CA 1
ATOM 3058 C C . GLY A 1 402 ? -20.042 7.086 9.380 1.00 95.00 402 GLY A C 1
ATOM 3059 O O . GLY A 1 402 ? -19.249 7.103 8.440 1.00 95.00 402 GLY A O 1
ATOM 3060 N N . ALA A 1 403 ? -20.596 5.952 9.819 1.00 93.88 403 ALA A N 1
ATOM 3061 C CA . ALA A 1 403 ? -20.287 4.642 9.246 1.00 93.88 403 ALA A CA 1
ATOM 3062 C C . ALA A 1 403 ? -20.835 4.479 7.819 1.00 93.88 403 ALA A C 1
ATOM 3064 O O . ALA A 1 403 ? -20.095 4.074 6.922 1.00 93.88 403 ALA A O 1
ATOM 3065 N N . ILE A 1 404 ? -22.111 4.818 7.599 1.00 95.56 404 ILE A N 1
ATOM 3066 C CA . ILE A 1 404 ? -22.775 4.673 6.296 1.00 95.56 404 ILE A CA 1
ATOM 3067 C C . ILE A 1 404 ? -22.147 5.612 5.269 1.00 95.56 404 ILE A C 1
ATOM 3069 O O . ILE A 1 404 ? -21.854 5.175 4.159 1.00 95.56 404 ILE A O 1
ATOM 3073 N N . SER A 1 405 ? -21.892 6.875 5.621 1.00 94.69 405 SER A N 1
ATOM 3074 C CA . SER A 1 405 ? -21.258 7.825 4.699 1.00 94.69 405 SER A CA 1
ATOM 3075 C C . SER A 1 405 ? -19.837 7.399 4.334 1.00 94.69 405 SER A C 1
ATOM 3077 O O . SER A 1 405 ? -19.509 7.372 3.150 1.00 94.69 405 SER A O 1
ATOM 3079 N N . ALA A 1 406 ? -19.016 6.993 5.312 1.00 94.12 406 ALA A N 1
ATOM 3080 C CA . ALA A 1 406 ? -17.661 6.516 5.048 1.00 94.12 406 ALA A CA 1
ATOM 3081 C C . ALA A 1 406 ? -17.667 5.294 4.120 1.00 94.12 406 ALA A C 1
ATOM 3083 O O . ALA A 1 406 ? -16.949 5.284 3.123 1.00 94.12 406 ALA A O 1
ATOM 3084 N N . LEU A 1 407 ? -18.503 4.291 4.410 1.00 92.88 407 LEU A N 1
ATOM 3085 C CA . LEU A 1 407 ? -18.590 3.081 3.595 1.00 92.88 407 LEU A CA 1
ATOM 3086 C C . LEU A 1 407 ? -19.129 3.374 2.190 1.00 92.88 407 LEU A C 1
ATOM 3088 O O . LEU A 1 407 ? -18.577 2.876 1.217 1.00 92.88 407 LEU A O 1
ATOM 3092 N N . THR A 1 408 ? -20.164 4.207 2.071 1.00 92.94 408 THR A N 1
ATOM 3093 C CA . THR A 1 408 ? -20.753 4.569 0.773 1.00 92.94 408 THR A CA 1
ATOM 3094 C C . THR A 1 408 ? -19.731 5.286 -0.105 1.00 92.94 408 THR A C 1
ATOM 3096 O O . THR A 1 408 ? -19.535 4.898 -1.251 1.00 92.94 408 THR A O 1
ATOM 3099 N N . LEU A 1 409 ? -19.023 6.280 0.437 1.00 92.38 409 LEU A N 1
ATOM 3100 C CA . LEU A 1 409 ? -17.989 7.012 -0.299 1.00 92.38 409 LEU A CA 1
ATOM 3101 C C . LEU A 1 409 ? -16.827 6.102 -0.728 1.00 92.38 409 LEU A C 1
ATOM 3103 O O . LEU A 1 409 ? -16.337 6.239 -1.842 1.00 92.38 409 LEU A O 1
ATOM 3107 N N . ILE A 1 410 ? -16.427 5.146 0.119 1.00 91.00 410 ILE A N 1
ATOM 3108 C CA . ILE A 1 410 ? -15.414 4.135 -0.224 1.00 91.00 410 ILE A CA 1
ATOM 3109 C C . ILE A 1 410 ? -15.896 3.230 -1.364 1.00 91.00 410 ILE A C 1
ATOM 3111 O O . ILE A 1 410 ? -15.155 2.972 -2.305 1.00 91.00 410 ILE A O 1
ATOM 3115 N N . LEU A 1 411 ? -17.131 2.727 -1.295 1.00 89.94 411 LEU A N 1
ATOM 3116 C CA . LEU A 1 411 ? -17.669 1.819 -2.312 1.00 89.94 411 LEU A CA 1
ATOM 3117 C C . LEU A 1 411 ? -17.898 2.508 -3.663 1.00 89.94 411 LEU A C 1
ATOM 3119 O O . LEU A 1 411 ? -17.908 1.822 -4.685 1.00 89.94 411 LEU A O 1
ATOM 3123 N N . LEU A 1 412 ? -18.062 3.834 -3.659 1.00 90.94 412 LEU A N 1
ATOM 3124 C CA . LEU A 1 412 ? -18.198 4.685 -4.842 1.00 90.94 412 LEU A CA 1
ATOM 3125 C C . LEU A 1 412 ? -16.865 5.282 -5.326 1.00 90.94 412 LEU A C 1
ATOM 3127 O O . LEU A 1 412 ? -16.876 6.183 -6.167 1.00 90.94 412 LEU A O 1
ATOM 3131 N N . SER A 1 413 ? -15.734 4.815 -4.792 1.00 89.38 413 SER A N 1
ATOM 3132 C CA . SER A 1 413 ? -14.422 5.360 -5.124 1.00 89.38 413 SER A CA 1
ATOM 3133 C C . SER A 1 413 ? -13.828 4.785 -6.419 1.00 89.38 413 SER A C 1
ATOM 3135 O O . SER A 1 413 ? -14.210 3.686 -6.843 1.00 89.38 413 SER A O 1
ATOM 3137 N N . PRO A 1 414 ? -12.837 5.469 -7.027 1.00 85.88 414 PRO A N 1
ATOM 3138 C CA . PRO A 1 414 ? -12.189 5.013 -8.256 1.00 85.88 414 PRO A CA 1
ATOM 3139 C C . PRO A 1 414 ? -11.549 3.627 -8.107 1.00 85.88 414 PRO A C 1
ATOM 3141 O O . PRO A 1 414 ? -11.751 2.761 -8.958 1.00 85.88 414 PRO A O 1
ATOM 3144 N N . SER A 1 415 ? -10.863 3.369 -6.985 1.00 84.44 415 SER A N 1
ATOM 3145 C CA . SER A 1 415 ? -10.243 2.063 -6.717 1.00 84.44 415 SER A CA 1
ATOM 3146 C C . SER A 1 415 ? -11.261 0.917 -6.630 1.00 84.44 415 SER A C 1
ATOM 3148 O O . SER A 1 415 ? -10.932 -0.229 -6.944 1.00 84.44 415 SER A O 1
ATOM 3150 N N . MET A 1 416 ? -12.496 1.194 -6.193 1.00 86.19 416 MET A N 1
ATOM 3151 C CA . MET A 1 416 ? -13.559 0.186 -6.141 1.00 86.19 416 MET A CA 1
ATOM 3152 C C . MET A 1 416 ? -14.207 -0.052 -7.497 1.00 86.19 416 MET A C 1
ATOM 3154 O O . MET A 1 416 ? -14.492 -1.200 -7.833 1.00 86.19 416 MET A O 1
ATOM 3158 N N . PHE A 1 417 ? -14.359 0.994 -8.305 1.00 86.62 417 PHE A N 1
ATOM 3159 C CA . PHE A 1 417 ? -14.865 0.873 -9.670 1.00 86.62 417 PHE A CA 1
ATOM 3160 C C . PHE A 1 417 ? -13.951 0.003 -10.536 1.00 86.62 417 PHE A C 1
ATOM 3162 O O . PHE A 1 417 ? -14.450 -0.926 -11.175 1.00 86.62 417 PHE A O 1
ATOM 3169 N N . GLU A 1 418 ? -12.626 0.175 -10.434 1.00 80.75 418 GLU A N 1
ATOM 3170 C CA . GLU A 1 418 ? -11.665 -0.727 -11.093 1.00 80.75 418 GLU A CA 1
ATOM 3171 C C . GLU A 1 418 ? -11.896 -2.194 -10.701 1.00 80.75 418 GLU A C 1
ATOM 3173 O O . GLU A 1 418 ? -11.768 -3.103 -11.522 1.00 80.75 418 GLU A O 1
ATOM 3178 N N . ARG A 1 419 ? -12.269 -2.452 -9.441 1.00 80.25 419 ARG A N 1
ATOM 3179 C CA . ARG A 1 419 ? -12.540 -3.809 -8.950 1.00 80.25 419 ARG A CA 1
ATOM 3180 C C . ARG A 1 419 ? -13.875 -4.361 -9.441 1.00 80.25 419 ARG A C 1
ATOM 3182 O O . ARG A 1 419 ? -13.983 -5.574 -9.609 1.00 80.25 419 ARG A O 1
ATOM 3189 N N . TYR A 1 420 ?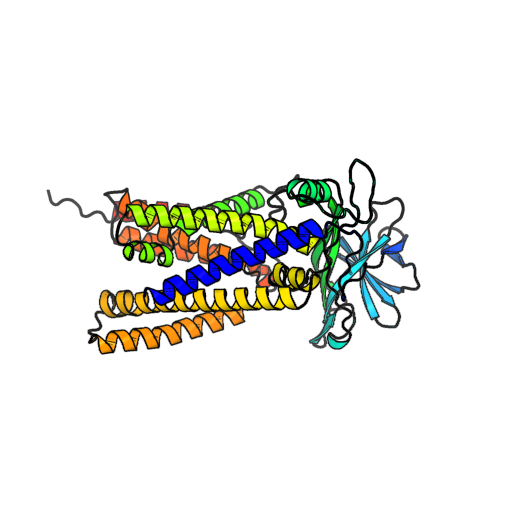 -14.861 -3.502 -9.681 1.00 83.50 420 TYR A N 1
ATOM 3190 C CA . TYR A 1 420 ? -16.118 -3.879 -10.325 1.00 83.50 420 TYR A CA 1
ATOM 3191 C C . TYR A 1 420 ? -15.952 -4.139 -11.832 1.00 83.50 420 TYR A C 1
ATOM 3193 O O . TYR A 1 420 ? -16.896 -4.597 -12.468 1.00 83.50 420 TYR A O 1
ATOM 3201 N N . GLY A 1 421 ? -14.765 -3.881 -12.399 1.00 76.69 421 GLY A N 1
ATOM 3202 C CA . GLY A 1 421 ? -14.505 -3.983 -13.836 1.00 76.69 421 GLY A CA 1
ATOM 3203 C C . GLY A 1 421 ? -14.997 -2.766 -14.623 1.00 76.69 421 GLY A C 1
ATOM 3204 O O . GLY A 1 421 ? -15.174 -2.855 -15.834 1.00 76.69 421 GLY A O 1
ATOM 3205 N N . ILE A 1 422 ? -15.235 -1.645 -13.938 1.00 81.19 422 ILE A N 1
ATOM 3206 C CA . ILE A 1 422 ? -15.682 -0.374 -14.511 1.00 81.19 422 ILE A CA 1
ATOM 3207 C C . ILE A 1 422 ? -14.488 0.589 -14.510 1.00 81.19 422 ILE A C 1
ATOM 3209 O O . ILE A 1 422 ? -13.654 0.547 -13.607 1.00 81.19 422 ILE A O 1
ATOM 3213 N N . ASP A 1 423 ? -14.390 1.463 -15.513 1.00 77.06 423 ASP A N 1
ATOM 3214 C CA . ASP A 1 423 ? -13.346 2.491 -15.548 1.00 77.06 423 ASP A CA 1
ATOM 3215 C C . ASP A 1 423 ? -13.406 3.381 -14.291 1.00 77.06 423 ASP A C 1
ATOM 3217 O O . ASP A 1 423 ? -14.469 3.890 -13.920 1.00 77.06 423 ASP A O 1
ATOM 3221 N N . ALA A 1 424 ? -12.249 3.582 -13.657 1.00 80.00 424 ALA A N 1
ATOM 3222 C CA . ALA A 1 424 ? -12.055 4.454 -12.504 1.00 80.00 424 ALA A CA 1
ATOM 3223 C C . ALA A 1 424 ? -12.564 5.886 -12.749 1.00 80.00 424 ALA A C 1
ATOM 3225 O O . ALA A 1 424 ? -13.030 6.541 -11.818 1.00 80.00 424 ALA A O 1
ATOM 3226 N N . ALA A 1 425 ? -12.499 6.370 -13.995 1.00 78.06 425 ALA A N 1
ATOM 3227 C CA . ALA A 1 425 ? -12.972 7.697 -14.382 1.00 78.06 425 ALA A CA 1
ATOM 3228 C C . ALA A 1 425 ? -14.496 7.867 -14.240 1.00 78.06 425 ALA A C 1
ATOM 3230 O O . ALA A 1 425 ? -14.972 8.991 -14.101 1.00 78.06 425 ALA A O 1
ATOM 3231 N N . ASN A 1 426 ? -15.254 6.765 -14.232 1.00 83.50 426 ASN A N 1
ATOM 3232 C CA . ASN A 1 426 ? -16.708 6.778 -14.064 1.00 83.50 426 ASN A CA 1
ATOM 3233 C C . ASN A 1 426 ? -17.146 6.760 -12.591 1.00 83.50 426 ASN A C 1
ATOM 3235 O O . ASN A 1 426 ? -18.344 6.699 -12.307 1.00 83.50 426 ASN A O 1
ATOM 3239 N N . ALA A 1 427 ? -16.202 6.778 -11.646 1.00 86.06 427 ALA A N 1
ATOM 3240 C CA . ALA A 1 427 ? -16.521 6.800 -10.227 1.00 86.06 427 ALA A CA 1
ATOM 3241 C C . ALA A 1 427 ? -17.223 8.119 -9.837 1.00 86.06 427 ALA A C 1
ATOM 3243 O O . ALA A 1 427 ? -16.705 9.198 -10.137 1.00 86.06 427 ALA A O 1
ATOM 3244 N N . PRO A 1 428 ? -18.368 8.072 -9.123 1.00 86.19 428 PRO A N 1
ATOM 3245 C CA . PRO A 1 428 ? -19.080 9.273 -8.677 1.00 86.19 428 PRO A CA 1
ATOM 3246 C C . PRO A 1 428 ? -18.259 10.170 -7.747 1.00 86.19 428 PRO A C 1
ATOM 3248 O O . PRO A 1 428 ? -18.517 11.369 -7.654 1.00 86.19 428 PRO A O 1
ATOM 3251 N N . ILE A 1 429 ? -17.298 9.585 -7.026 1.00 85.75 429 ILE A N 1
ATOM 3252 C CA . ILE A 1 429 ? -16.426 10.289 -6.091 1.00 85.75 429 ILE A CA 1
ATOM 3253 C C . ILE A 1 429 ? -14.994 10.277 -6.641 1.00 85.75 429 ILE A C 1
ATOM 3255 O O . ILE A 1 429 ? -14.474 9.207 -6.945 1.00 85.75 429 ILE A O 1
ATOM 3259 N N . PRO A 1 430 ? -14.313 11.435 -6.732 1.00 82.00 430 PRO A N 1
ATOM 3260 C CA . PRO A 1 430 ? -12.992 11.532 -7.360 1.00 82.00 430 PRO A CA 1
ATOM 3261 C C . PRO A 1 430 ? -11.815 11.170 -6.431 1.00 82.00 430 PRO A C 1
ATOM 3263 O O . PRO A 1 430 ? -10.664 11.450 -6.765 1.00 82.00 430 PRO A O 1
ATOM 3266 N N . PHE A 1 431 ? -12.069 10.602 -5.249 1.00 83.94 431 PHE A N 1
ATOM 3267 C CA . PHE A 1 431 ? -11.046 10.248 -4.257 1.00 83.94 431 PHE A CA 1
ATOM 3268 C C . PHE A 1 431 ? -11.407 8.961 -3.505 1.00 83.94 431 PHE A C 1
ATOM 3270 O O . PHE A 1 431 ? -12.576 8.590 -3.414 1.00 83.94 431 PHE A O 1
ATOM 3277 N N . ASP A 1 432 ? -10.399 8.286 -2.953 1.00 83.69 432 ASP A N 1
ATOM 3278 C CA . ASP A 1 432 ? -10.558 6.986 -2.293 1.00 83.69 432 ASP A CA 1
ATOM 3279 C C . ASP A 1 432 ? -10.829 7.074 -0.788 1.00 83.69 432 ASP A C 1
ATOM 3281 O O . ASP A 1 432 ? -11.424 6.169 -0.200 1.00 83.69 432 ASP A O 1
ATOM 3285 N N . ASN A 1 433 ? -10.379 8.145 -0.138 1.00 87.44 433 ASN A N 1
ATOM 3286 C CA . ASN A 1 433 ? -10.437 8.280 1.308 1.00 87.44 433 ASN A CA 1
ATOM 3287 C C . ASN A 1 433 ? -11.587 9.212 1.711 1.00 87.44 433 ASN A C 1
ATOM 3289 O O . ASN A 1 433 ? -11.561 10.401 1.383 1.00 87.44 433 ASN A O 1
ATOM 3293 N N . PRO A 1 434 ? -12.574 8.742 2.494 1.00 89.62 434 PRO A N 1
ATOM 3294 C CA . PRO A 1 434 ? -13.784 9.514 2.772 1.00 89.62 434 PRO A CA 1
ATOM 3295 C C . PRO A 1 434 ? -13.655 10.471 3.964 1.00 89.62 434 PRO A C 1
ATOM 3297 O O . PRO A 1 434 ? -14.533 11.306 4.165 1.00 89.62 434 PRO A O 1
ATOM 3300 N N . GLY A 1 435 ? -12.582 10.354 4.758 1.00 89.25 435 GLY A N 1
ATOM 3301 C CA . GLY A 1 435 ? -12.428 10.991 6.070 1.00 89.25 435 GLY A CA 1
ATOM 3302 C C . GLY A 1 435 ? -12.701 12.496 6.095 1.00 89.25 435 GLY A C 1
ATOM 3303 O O . GLY A 1 435 ? -13.315 12.988 7.037 1.00 89.25 435 GLY A O 1
ATOM 3304 N N . ILE A 1 436 ? -12.321 13.227 5.047 1.00 91.50 436 ILE A N 1
ATOM 3305 C CA . ILE A 1 436 ? -12.559 14.672 4.946 1.00 91.50 436 ILE A CA 1
ATOM 3306 C C . ILE A 1 436 ? -14.047 15.051 4.861 1.00 91.50 436 ILE A C 1
ATOM 3308 O O . ILE A 1 436 ? -14.407 16.162 5.233 1.00 91.50 436 ILE A O 1
ATOM 3312 N N . ILE A 1 437 ? -14.913 14.136 4.418 1.00 92.94 437 ILE A N 1
ATOM 3313 C CA . ILE A 1 437 ? -16.367 14.338 4.350 1.00 92.94 437 ILE A CA 1
ATOM 3314 C C . ILE A 1 437 ? -17.066 13.626 5.505 1.00 92.94 437 ILE A C 1
ATOM 3316 O O . ILE A 1 437 ? -17.862 14.232 6.223 1.00 92.94 437 ILE A O 1
ATOM 3320 N N . SER A 1 438 ? -16.774 12.343 5.706 1.00 94.38 438 SER A N 1
ATOM 3321 C CA . SER A 1 438 ? -17.518 11.509 6.650 1.00 94.38 438 SER A CA 1
ATOM 3322 C C . SER A 1 438 ? -17.285 11.911 8.111 1.00 94.38 438 SER A C 1
ATOM 3324 O O . SER A 1 438 ? -18.206 11.807 8.923 1.00 94.38 438 SER A O 1
ATOM 3326 N N . ILE A 1 439 ? -16.096 12.428 8.458 1.00 94.06 439 ILE A N 1
ATOM 3327 C CA . ILE A 1 439 ? -15.796 12.882 9.826 1.00 94.06 439 ILE A CA 1
ATOM 3328 C C . ILE A 1 439 ? -16.571 14.168 10.162 1.00 94.06 439 ILE A C 1
ATOM 3330 O O . ILE A 1 439 ? -17.319 14.146 11.145 1.00 94.06 439 ILE A O 1
ATOM 3334 N N . PRO A 1 440 ? -16.488 15.269 9.378 1.00 95.44 440 PRO A N 1
ATOM 3335 C CA . PRO A 1 440 ? -17.306 16.454 9.640 1.00 95.44 440 PRO A CA 1
ATOM 3336 C C . PRO A 1 440 ? -18.805 16.169 9.614 1.00 95.44 440 PRO A C 1
ATOM 3338 O O . PRO A 1 440 ? -19.526 16.677 10.467 1.00 95.44 440 PRO A O 1
ATOM 3341 N N . LEU A 1 441 ? -19.280 15.324 8.692 1.00 95.62 441 LEU A N 1
ATOM 3342 C CA . LEU A 1 441 ? -20.698 14.973 8.608 1.00 95.62 441 LEU A CA 1
ATOM 3343 C C . LEU A 1 441 ? -21.201 14.317 9.902 1.00 95.62 441 LEU A C 1
ATOM 3345 O O . LEU A 1 441 ? -22.290 14.635 10.382 1.00 95.62 441 LEU A O 1
ATOM 3349 N N . SER A 1 442 ? -20.390 13.446 10.499 1.00 95.38 442 SER A N 1
ATOM 3350 C CA . SER A 1 442 ? -20.692 12.811 11.781 1.00 95.38 442 SER A CA 1
ATOM 3351 C C . SER A 1 442 ? -20.716 13.826 12.936 1.00 95.38 442 SER A C 1
ATOM 3353 O O . SER A 1 442 ? -21.680 13.860 13.703 1.00 95.38 442 SER A O 1
ATOM 3355 N N . PHE A 1 443 ? -19.749 14.755 12.993 1.00 95.88 443 PHE A N 1
ATOM 3356 C CA . PHE A 1 443 ? -19.762 15.874 13.952 1.00 95.88 443 PHE A CA 1
ATOM 3357 C C . PHE A 1 443 ? -20.984 16.792 13.795 1.00 95.88 443 PHE A C 1
ATOM 3359 O O . PHE A 1 443 ? -21.585 17.208 14.784 1.00 95.88 443 PHE A O 1
ATOM 3366 N N . ILE A 1 444 ? -21.385 17.104 12.565 1.00 96.38 444 ILE A N 1
ATOM 3367 C CA . ILE A 1 444 ? -22.583 17.909 12.310 1.00 96.38 444 ILE A CA 1
ATOM 3368 C C . ILE A 1 444 ? -23.823 17.146 12.778 1.00 96.38 444 ILE A C 1
ATOM 3370 O O . ILE A 1 444 ? -24.666 17.709 13.473 1.00 96.38 444 ILE A O 1
ATOM 3374 N N . THR A 1 445 ? -23.907 15.852 12.465 1.00 96.00 445 THR A N 1
ATOM 3375 C CA . THR A 1 445 ? -25.041 15.001 12.846 1.00 96.00 445 THR A CA 1
ATOM 3376 C C . THR A 1 445 ? -25.217 14.943 14.361 1.00 96.00 445 THR A C 1
ATOM 3378 O O . THR A 1 445 ? -26.319 15.191 14.849 1.00 96.00 445 THR A O 1
ATOM 3381 N N . ILE A 1 446 ? -24.148 14.686 15.126 1.00 96.06 446 ILE A N 1
ATOM 3382 C CA . ILE A 1 446 ? -24.249 14.644 16.593 1.00 96.06 446 ILE A CA 1
ATOM 3383 C C . ILE A 1 446 ? -24.666 15.991 17.179 1.00 96.06 446 ILE A C 1
ATOM 3385 O O . ILE A 1 446 ? -25.444 16.008 18.132 1.00 96.06 446 ILE A O 1
ATOM 3389 N N . ILE A 1 447 ? -24.198 17.108 16.612 1.00 95.19 447 ILE A N 1
ATOM 3390 C CA . ILE A 1 447 ? -24.566 18.453 17.066 1.00 95.19 447 ILE A CA 1
ATOM 3391 C C . ILE A 1 447 ? -26.044 18.719 16.788 1.00 95.19 447 ILE A C 1
ATOM 3393 O O . ILE A 1 447 ? -26.792 19.031 17.713 1.00 95.19 447 ILE A O 1
ATOM 3397 N N . VAL A 1 448 ? -26.474 18.562 15.535 1.00 95.62 448 VAL A N 1
ATOM 3398 C CA . VAL A 1 448 ? -27.843 18.866 15.099 1.00 95.62 448 VAL A CA 1
ATOM 3399 C C . VAL A 1 448 ? -28.846 17.988 15.835 1.00 95.62 448 VAL A C 1
ATOM 3401 O O . VAL A 1 448 ? -29.761 18.508 16.468 1.00 95.62 448 VAL A O 1
ATOM 3404 N N . VAL A 1 449 ? -28.650 16.669 15.824 1.00 95.25 449 VAL A N 1
ATOM 3405 C CA . VAL A 1 449 ? -29.583 15.746 16.477 1.00 95.25 449 VAL A CA 1
ATOM 3406 C C . VAL A 1 449 ? -29.606 15.995 17.978 1.00 95.25 449 VAL A C 1
ATOM 3408 O O . VAL A 1 449 ? -30.686 16.115 18.539 1.00 95.25 449 VAL A O 1
ATOM 3411 N N . SER A 1 450 ? -28.451 16.176 18.631 1.00 93.19 450 SER A N 1
ATOM 3412 C CA . SER A 1 450 ? -28.451 16.435 20.075 1.00 93.19 450 SER A CA 1
ATOM 3413 C C . SER A 1 450 ? -29.162 17.725 20.455 1.00 93.19 450 SER A C 1
ATOM 3415 O O . SER A 1 450 ? -29.785 17.751 21.508 1.00 93.19 450 SER A O 1
ATOM 3417 N N . LEU A 1 451 ? -29.097 18.777 19.632 1.00 93.00 451 LEU A N 1
ATOM 3418 C CA . LEU A 1 451 ? -29.858 20.008 19.869 1.00 93.00 451 LEU A CA 1
ATOM 3419 C C . LEU A 1 451 ? -31.365 19.800 19.684 1.00 93.00 451 LEU A C 1
ATOM 3421 O O . LEU A 1 451 ? -32.147 20.371 20.439 1.00 93.00 451 LEU A O 1
ATOM 3425 N N . LEU A 1 452 ? -31.771 18.969 18.723 1.00 93.12 452 LEU A N 1
ATOM 3426 C CA . LEU A 1 452 ? -33.178 18.644 18.473 1.00 93.12 452 LEU A CA 1
ATOM 3427 C C . LEU A 1 452 ? -33.781 17.732 19.549 1.00 93.12 452 LEU A C 1
ATOM 3429 O O . LEU A 1 452 ? -34.983 17.779 19.791 1.00 93.12 452 LEU A O 1
ATOM 3433 N N . THR A 1 453 ? -32.960 16.910 20.201 1.00 89.75 453 THR A N 1
ATOM 3434 C CA . THR A 1 453 ? -33.413 15.856 21.119 1.00 89.75 453 THR A CA 1
ATOM 3435 C C . THR A 1 453 ? -33.090 16.155 22.583 1.00 89.75 453 THR A C 1
ATOM 3437 O O . THR A 1 453 ? -33.114 15.252 23.425 1.00 89.75 453 THR A O 1
ATOM 3440 N N . GLN A 1 454 ? -32.758 17.407 22.917 1.00 83.94 454 GLN A N 1
ATOM 3441 C CA . GLN A 1 454 ? -32.575 17.810 24.312 1.00 83.94 454 GLN A CA 1
ATOM 3442 C C . GLN A 1 454 ? -33.883 17.628 25.077 1.00 83.94 454 GLN A C 1
ATOM 3444 O O . GLN A 1 454 ? -34.942 18.064 24.624 1.00 83.94 454 GLN A O 1
ATOM 3449 N N . LYS A 1 455 ? -33.814 17.032 26.274 1.00 74.06 455 LYS A N 1
ATOM 3450 C CA . LYS A 1 455 ? -34.933 17.127 27.214 1.00 74.06 455 LYS A CA 1
ATOM 3451 C C . LYS A 1 455 ? -35.154 18.611 27.504 1.00 74.06 455 LYS A C 1
ATOM 3453 O O . LYS A 1 455 ? -34.252 19.262 28.032 1.00 74.06 455 LYS A O 1
ATOM 3458 N N . LYS A 1 456 ? -36.329 19.143 27.143 1.00 56.72 456 LYS A N 1
ATOM 3459 C CA . LYS A 1 456 ? -36.783 20.444 27.653 1.00 56.72 456 LYS A CA 1
ATOM 3460 C C . LYS A 1 456 ? -36.690 20.367 29.174 1.00 56.72 456 LYS A C 1
ATOM 3462 O O . LYS A 1 456 ? -37.194 19.403 29.747 1.00 56.72 456 LYS A O 1
ATOM 3467 N N . SER A 1 457 ? -36.006 21.319 29.810 1.00 47.44 457 SER A N 1
ATOM 3468 C CA . SER A 1 457 ? -36.092 21.425 31.263 1.00 47.44 457 SER A CA 1
ATOM 3469 C C . SER A 1 457 ? -37.560 21.657 31.592 1.00 47.44 457 SER A C 1
ATOM 3471 O O . SER A 1 457 ? -38.139 22.634 31.115 1.00 47.44 457 SER A O 1
ATOM 3473 N N . GLU A 1 458 ? -38.166 20.738 32.333 1.00 47.22 458 GLU A N 1
ATOM 3474 C CA . GLU A 1 458 ? -39.415 21.031 33.024 1.00 47.22 458 GLU A CA 1
ATOM 3475 C C . GLU A 1 458 ? -39.102 22.208 33.956 1.00 47.22 458 GLU A C 1
ATOM 3477 O O . GLU A 1 458 ? -38.235 22.102 34.826 1.00 47.22 458 GLU A O 1
ATOM 3482 N N . THR A 1 459 ? -39.665 23.368 33.612 1.00 40.28 459 THR A N 1
ATOM 3483 C CA . THR A 1 459 ? -39.610 24.623 34.375 1.00 40.28 459 THR A CA 1
ATOM 3484 C C . THR A 1 459 ? -40.284 24.490 35.720 1.00 40.28 459 THR A C 1
ATOM 3486 O O . THR A 1 459 ? -41.357 23.842 35.744 1.00 40.28 459 THR A O 1
#

Secondary structure (DSSP, 8-state):
-HHHHHHHHHHHHHHHHHHHHHHHHHHHH--BSS---TT--PPPEEEEEEETTEEEEESTTPEEEEEEEETTEEEEEEEETTEEEEEEEE-SSSS-EEEE-EEEEE-TTS-EEETTEEGGG-----EEEEEE-EETTEE-SB--S--HHHHHHHHHHSEEEEEEEEEEEETTEEEEEEEEEEEEHHHHTSTTGGGT-STT--HHHHHHHHHHHHHHHHHHHT-HHHHHHHTTSS-HHHHHHHHHHHHHHHHHHHHHHHHHHHHHHHEEEE-TT-GGGHHHHHHHHT-HHHHHHHHHHHHHHHHHHHHHHHHHHHHHIIIIIIIIIS-----HHHHHHHHHHHHHHHHHHHHHHHHHTTTS-HHHHHHHHHHHHHHHHHHHHHHHHH-TT--HHHHHHHHHHHHHHHHHHHHTSHHHHHHHTS-GGG-SSS-S--HHHHHHHHHHHHHHHHHHTPPPP--

pLDDT: mean 88.37, std 7.82, range [40.28, 97.06]